Protein 4WNZ (pdb70)

Solvent-accessible surface area: 20761 Å² total; per-residue (Å²): 119,2,5,8,0,0,0,0,2,9,12,17,2,53,29,150,20,41,71,33,234,144,21,13,8,3,9,3,97,4,141,41,0,64,36,29,0,75,44,23,0,77,34,64,38,156,14,96,112,135,99,4,73,109,0,4,65,87,20,11,56,17,27,58,0,54,5,0,0,1,2,0,64,0,94,71,10,0,2,0,0,0,0,0,6,62,3,6,57,27,2,59,142,22,22,116,116,6,68,113,106,142,32,52,152,12,99,105,39,0,3,8,13,121,88,0,10,46,128,102,67,0,36,0,43,159,87,55,12,96,31,66,166,51,102,175,41,7,17,109,22,14,15,127,12,2,72,134,5,5,10,78,95,7,5,107,37,1,98,14,30,1,0,0,0,8,50,94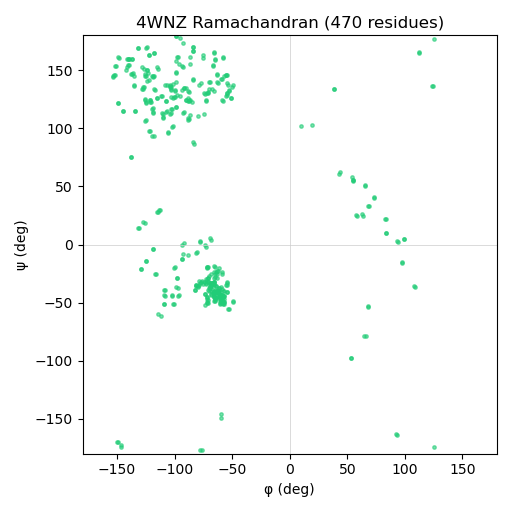,23,1,78,43,8,1,74,129,4,54,117,42,2,10,5,1,0,0,1,3,1,14,0,51,14,43,141,218,15,145,126,95,15,52,64,27,0,122,92,1,0,41,64,0,56,33,63,53,7,42,4,35,34,68,54,43,12,2,2,0,20,2,23,0,12,12,71,84,86,111,2,3,6,0,0,0,4,0,78,33,48,0,49,26,159,46,44,59,27,113,6,0,6,7,2,9,0,77,0,74,44,0,27,37,32,1,75,53,22,0,84,101,89,40,154,12,94,107,133,89,3,81,110,0,4,53,69,16,0,2,0,9,14,0,29,6,0,0,2,18,4,159,3,115,88,24,112,60,0,0,0,0,0,6,9,4,4,56,13,2,44,35,6,18,75,23,6,66,98,111,158,27,57,124,10,107,106,33,0,4,8,12,120,101,0,11,48,129,96,72,0,35,0,67,158,85,57,12,89,29,73,164,44,103,195,35,12,19,111,23,10,15,127,12,1,69,118,4,5,9,81,96,4,4,105,73,1,101,14,75,1,0,0,0,3,13,40,22,0,8,45,7,1,54,143,21,79,122,44,2,24,37,43,0,0,0,1,1,16,0,22,14,14,72,168,12,134,128,110,14,51,69,27,0,118,96,1,1,41,62,0,57,30,62,128,6,41,2,32,34,78,100,135,88,31,45,0,74,0,35,0,11,12,71,84,90

Secondary structure (DSSP, 8-state):
-EEEEEEEESS-B-----B-TTT--B-B-HHHHHHHHHHHHHHTS---TTHHHHHT---EEE--BEEEEEEEEBSSSSEEEEE-HHHHHHHHHHHHHTT----PPPSSEEEE-TTTB-SSEEEETTEEEEE----S-HHHHHHHHHHHHH-HHHHHHHTTSEEE--HHHHHHHHHS----BPSS-EEEEEEEEPTT--HHHHHHHHHHHHTTTT-EEE-SS-TTTT-SEEEEEEE--/-EEEEEEEESS-B-----B-TTT--B-B-HHHHHHHHHHHHHHTS---HHHHHHHT---EEE--BEEEEEEEEBSSSSEEEEE-HHHHHHHHHHHHHTT----PPPSSEEEE-TTTBSSSEEEETTEEEEE---TT-HHHHHHHHHHHHH-HHHHHHHTTSEEE--HHHHHHHHHS----BPSS-EEEEEEEEPTT--HHHHHHHHHHHHTTTTEEEE-SS-TTTT--EEEEEEEE-

Radius of gyration: 23.25 Å; Cα contacts (8 Å, |Δi|>4): 1037; chains: 2; bounding box: 62×47×70 Å

B-factor: mean 79.49, std 24.39, range [41.59, 170.23]

Nearest PDB structures (foldseek):
  4wnz-assembly1_B  TM=1.004E+00  e=1.836E-53  Pyrococcus furiosus DSM 3638
  4w8w-assembly3_C  TM=9.974E-01  e=1.897E-46  Pyrococcus furiosus DSM 3638
  4w8w-assembly2_B  TM=9.984E-01  e=6.233E-46  Pyrococcus furiosus DSM 3638
  4rdp-assembly2_B  TM=9.970E-01  e=6.636E-46  Pyrococcus furiosus
  4rdp-assembly1_A  TM=9.979E-01  e=4.400E-44  Pyrococcus furiosus

Sequence (474 aa):
KAYLVGLYTLTPTHPPIQRERHTGFPVIWGQSLKGVLRSYLKLVEKVDEEKINKIFGGLISVGDAKILFFPVRSLKGVYAYVTSPLVLNRFKRDLELAGVTEIPELTDTAIASEEITVDNKVILEEFAILIQKDDKGILESVVKAIEQAFGNEMAEKIKGRIAIIPDDVFRDLVELSTEYIPSDTLFYSLILVTPRAKDNDMALIKEVLGKINGKYLQIGGNETVGKGFVKVTLKEVKAYLVGLYTLTPTHPPIQRERHTGFPVIWGQSLKGVLRSYLKLVEKVDEEKINKIFGGLISVGDAKILFFPVRSLKGVYAYVTSPLVLNRFKRDLELAGVTEIPELTDTAIASEEITVDNKVILEEFAILIQKDDKGILESVVKAIEQAFGNEMAEKIKGRIAIIPDDVFRDLVELSTEYIPSDTLFYSLILVTPRAKDNDMALIKEVLGKINGKYLQIGGNETVGKGFVKVTLKEV

InterPro domains:
  IPR005537 CRISPR type III-associated protein [PF03787] (8-280)
  IPR013410 CRISPR-associated RAMP Cmr4 [PTHR36700] (2-283)
  IPR013410 CRISPR-associated RAMP Cmr4 [TIGR02580] (4-280)

Organism: Pyrococcus furiosus (strain ATCC 43587 / DSM 3638 / JCM 8422 / Vc1) (NCBI:txid186497)

Foldseek 3Di:
DKKKKKKAFAAWAALVHDADDPQRFGKNAQVQVLVQLLVCCVPPVPDDPVLSCPVSVDFKGWGMWGFAWAWFQWPFPRIATEGAPVSVVVVVVVVVVQVHADDDAADQEKAWAPRQDDPQWIQTPHDTGGYDDQPPPDLVVVLVVCCVRFHPVRSVVNPRRYMYHHSVVVSCCSNPPAVTRGGRTMIMIMMGGDPPDDPVNVVSCCVSVVSQAQDWTARHDDVVPPYRIITMHMDHD/DKKKKKKFFAAWAQLVHDADPPQRFGKNAQVQVLVQLLVCCVPPVPDPPVLSCPPSVDFKGWGIWGFAWAWFQWPFPRIFTEGAPVSVVVVVVVQVVQVHDDDDAADQAKAWAPRQDDPQWIQTPNDTGGYDDQPPNPVVVVLVVCCQRFNPVLSVVRPRRYMHHHSVVCSVCSNPPDVTRGGRTMIMIMMGGDPPDDPVSVVSCCVSVVVQAQDWTARHDDVVPPYRIITMHMDHD

Structure (mmCIF, N/CA/C/O backbone):
data_4WNZ
#
_entry.id   4WNZ
#
_cell.length_a   63.997
_cell.length_b   63.997
_cell.length_c   195.344
_cell.angle_alpha   90.00
_cell.angle_beta   90.00
_cell.angle_gamma   90.00
#
_symmetry.space_group_name_H-M   'P 41'
#
loop_
_atom_site.group_PDB
_atom_site.id
_atom_site.type_symbol
_atom_site.label_atom_id
_atom_site.label_alt_id
_atom_site.label_comp_id
_atom_site.label_asym_id
_atom_site.label_entity_id
_atom_site.label_seq_id
_atom_site.pdbx_PDB_ins_code
_atom_site.Cartn_x
_atom_site.Cartn_y
_atom_site.Cartn_z
_atom_site.occupancy
_atom_site.B_iso_or_equiv
_atom_site.auth_seq_id
_atom_site.auth_comp_id
_atom_site.auth_asym_id
_atom_site.auth_atom_id
_atom_site.pdbx_PDB_model_num
ATOM 1 N N . LYS A 1 2 ? 21.586 -38.751 -28.346 1.00 75.29 2 LYS A N 1
ATOM 2 C CA . LYS A 1 2 ? 21.367 -38.210 -27.011 1.00 81.13 2 LYS A CA 1
ATOM 3 C C . LYS A 1 2 ? 20.229 -38.972 -26.340 1.00 77.67 2 LYS A C 1
ATOM 4 O O . LYS A 1 2 ? 19.222 -39.280 -26.978 1.00 71.09 2 LYS A O 1
ATOM 10 N N . ALA A 1 3 ? 20.389 -39.274 -25.054 1.00 69.48 3 ALA A N 1
ATOM 11 C CA . ALA A 1 3 ? 19.462 -40.164 -24.362 1.00 63.37 3 ALA A CA 1
ATOM 12 C C . ALA A 1 3 ? 19.165 -39.728 -22.933 1.00 63.87 3 ALA A C 1
ATOM 13 O O . ALA A 1 3 ? 19.983 -39.079 -22.280 1.00 67.37 3 ALA A O 1
ATOM 15 N N . TYR A 1 4 ? 17.981 -40.095 -22.455 1.00 71.11 4 TYR A N 1
ATOM 16 C CA . TYR A 1 4 ? 17.583 -39.810 -21.084 1.00 73.05 4 TYR A CA 1
ATOM 17 C C . TYR A 1 4 ? 17.230 -41.093 -20.346 1.00 68.78 4 TYR A C 1
ATOM 18 O O . TYR A 1 4 ? 16.621 -42.001 -20.911 1.00 66.81 4 TYR A O 1
ATOM 27 N N . LEU A 1 5 ? 17.617 -41.157 -19.078 1.00 65.84 5 LEU A N 1
ATOM 28 C CA . LEU A 1 5 ? 17.362 -42.327 -18.255 1.00 64.72 5 LEU A CA 1
ATOM 29 C C . LEU A 1 5 ? 16.188 -42.068 -17.326 1.00 64.00 5 LEU A C 1
ATOM 30 O O . LEU A 1 5 ? 16.250 -41.190 -16.468 1.00 65.08 5 LEU A O 1
ATOM 35 N N . VAL A 1 6 ? 15.117 -42.832 -17.497 1.00 52.53 6 VAL A N 1
ATOM 36 C CA . VAL A 1 6 ? 13.947 -42.680 -16.644 1.00 52.30 6 VAL A CA 1
ATOM 37 C C . VAL A 1 6 ? 13.926 -43.734 -15.552 1.00 51.53 6 VAL A C 1
ATOM 38 O O . VAL A 1 6 ? 14.030 -44.927 -15.830 1.00 51.68 6 VAL A O 1
ATOM 42 N N . GLY A 1 7 ? 13.788 -43.286 -14.310 1.00 45.47 7 GLY A N 1
ATOM 43 C CA . GLY A 1 7 ? 13.628 -44.190 -13.189 1.00 44.71 7 GLY A CA 1
ATOM 44 C C . GLY A 1 7 ? 12.199 -44.152 -12.691 1.00 44.44 7 GLY A C 1
ATOM 45 O O . GLY A 1 7 ? 11.600 -43.083 -12.590 1.00 44.83 7 GLY A O 1
ATOM 46 N N . LEU A 1 8 ? 11.645 -45.321 -12.391 1.00 57.87 8 LEU A N 1
ATOM 47 C CA . LEU A 1 8 ? 10.293 -45.405 -11.858 1.00 60.05 8 LEU A CA 1
ATOM 48 C C . LEU A 1 8 ? 10.295 -46.179 -10.550 1.00 62.70 8 LEU A C 1
ATOM 49 O O . LEU A 1 8 ? 10.446 -47.401 -10.544 1.00 61.04 8 LEU A O 1
ATOM 54 N N . TYR A 1 9 ? 10.124 -45.467 -9.442 1.00 51.52 9 TYR A N 1
ATOM 55 C CA . TYR A 1 9 ? 10.102 -46.103 -8.134 1.00 50.40 9 TYR A CA 1
ATOM 56 C C . TYR A 1 9 ? 8.683 -46.106 -7.584 1.00 53.18 9 TYR A C 1
ATOM 57 O O . TYR A 1 9 ? 8.122 -45.050 -7.289 1.00 55.41 9 TYR A O 1
ATOM 66 N N . THR A 1 10 ? 8.107 -47.294 -7.438 1.00 44.44 10 THR A N 1
ATOM 67 C CA . THR A 1 10 ? 6.722 -47.414 -6.998 1.00 45.64 10 THR A CA 1
ATOM 68 C C . THR A 1 10 ? 6.594 -47.108 -5.513 1.00 48.76 10 THR A C 1
ATOM 69 O O . THR A 1 10 ? 7.331 -47.650 -4.691 1.00 48.01 10 THR A O 1
ATOM 73 N N . LEU A 1 11 ? 5.651 -46.233 -5.181 1.00 63.54 11 LEU A N 1
ATOM 74 C CA . LEU A 1 11 ? 5.442 -45.811 -3.803 1.00 64.94 11 LEU A CA 1
ATOM 75 C C . LEU A 1 11 ? 4.258 -46.542 -3.186 1.00 68.08 11 LEU A C 1
ATOM 76 O O . LEU A 1 11 ? 4.128 -46.622 -1.963 1.00 66.28 11 LEU A O 1
ATOM 81 N N . THR A 1 12 ? 3.393 -47.065 -4.051 1.00 59.05 12 THR A N 1
ATOM 82 C CA . THR A 1 12 ? 2.214 -47.823 -3.646 1.00 58.51 12 THR A CA 1
ATOM 83 C C . THR A 1 12 ? 2.037 -48.992 -4.613 1.00 59.81 12 THR A C 1
ATOM 84 O O . THR A 1 12 ? 2.587 -48.959 -5.714 1.00 61.11 12 THR A O 1
ATOM 88 N N . PRO A 1 13 ? 1.291 -50.038 -4.205 1.00 62.42 13 PRO A N 1
ATOM 89 C CA . PRO A 1 13 ? 1.025 -51.160 -5.116 1.00 64.82 13 PRO A CA 1
ATOM 90 C C . PRO A 1 13 ? 0.494 -50.709 -6.478 1.00 66.18 13 PRO A C 1
ATOM 91 O O . PRO A 1 13 ? -0.486 -49.967 -6.550 1.00 67.70 13 PRO A O 1
ATOM 95 N N . THR A 1 14 ? 1.155 -51.154 -7.542 1.00 71.92 14 THR A N 1
ATOM 96 C CA . THR A 1 14 ? 0.889 -50.652 -8.886 1.00 72.77 14 THR A CA 1
ATOM 97 C C . THR A 1 14 ? 0.378 -51.738 -9.832 1.00 71.65 14 THR A C 1
ATOM 98 O O . THR A 1 14 ? 0.929 -52.837 -9.888 1.00 75.89 14 THR A O 1
ATOM 102 N N . HIS A 1 15 ? -0.676 -51.421 -10.578 1.00 83.43 15 HIS A N 1
ATOM 103 C CA . HIS A 1 15 ? -1.191 -52.323 -11.602 1.00 86.21 15 HIS A CA 1
ATOM 104 C C . HIS A 1 15 ? -1.173 -51.661 -12.976 1.00 86.76 15 HIS A C 1
ATOM 105 O O . HIS A 1 15 ? -2.081 -50.904 -13.316 1.00 87.13 15 HIS A O 1
ATOM 112 N N . PRO A 1 16 ? -0.127 -51.943 -13.770 1.00 114.54 16 PRO A N 1
ATOM 113 C CA . PRO A 1 16 ? -0.004 -51.420 -15.135 1.00 117.10 16 PRO A CA 1
ATOM 114 C C . PRO A 1 16 ? -1.115 -51.922 -16.054 1.00 117.15 16 PRO A C 1
ATOM 115 O O . PRO A 1 16 ? -1.276 -51.380 -17.148 1.00 117.98 16 PRO A O 1
ATOM 119 N N . PRO A 1 28 ? -4.097 -59.311 -13.932 1.00 111.10 28 PRO A N 1
ATOM 120 C CA . PRO A 1 28 ? -3.170 -59.628 -15.024 1.00 112.20 28 PRO A CA 1
ATOM 121 C C . PRO A 1 28 ? -2.311 -58.430 -15.429 1.00 108.24 28 PRO A C 1
ATOM 122 O O . PRO A 1 28 ? -2.778 -57.535 -16.135 1.00 106.97 28 PRO A O 1
ATOM 126 N N . ILE A 1 29 ? -1.061 -58.430 -14.977 1.00 114.82 29 ILE A N 1
ATOM 127 C CA . ILE A 1 29 ? -0.117 -57.346 -15.241 1.00 110.28 29 ILE A CA 1
ATOM 128 C C . ILE A 1 29 ? 0.628 -57.538 -16.561 1.00 109.86 29 ILE A C 1
ATOM 129 O O . ILE A 1 29 ? 0.670 -58.641 -17.106 1.00 107.51 29 ILE A O 1
ATOM 134 N N . GLN A 1 30 ? 1.208 -56.455 -17.071 1.00 90.87 30 GLN A N 1
ATOM 135 C CA . GLN A 1 30 ? 1.947 -56.489 -18.330 1.00 84.46 30 GLN A CA 1
ATOM 136 C C . GLN A 1 30 ? 3.303 -57.164 -18.147 1.00 80.49 30 GLN A C 1
ATOM 137 O O . GLN A 1 30 ? 4.181 -56.636 -17.467 1.00 76.23 30 GLN A O 1
ATOM 143 N N . ARG A 1 31 ? 3.469 -58.334 -18.754 1.00 86.34 31 ARG A N 1
ATOM 144 C CA . ARG A 1 31 ? 4.701 -59.101 -18.599 1.00 81.53 31 ARG A CA 1
ATOM 145 C C . ARG A 1 31 ? 5.359 -59.396 -19.945 1.00 78.47 31 ARG A C 1
ATOM 146 O O . ARG A 1 31 ? 4.684 -59.565 -20.959 1.00 84.60 31 ARG A O 1
ATOM 154 N N . GLU A 1 32 ? 6.688 -59.449 -19.933 1.00 61.53 32 GLU A N 1
ATOM 155 C CA . GLU A 1 32 ? 7.482 -59.777 -21.111 1.00 63.79 32 GLU A CA 1
ATOM 156 C C . GLU A 1 32 ? 7.327 -61.251 -21.483 1.00 65.34 32 GLU A C 1
ATOM 157 O O . GLU A 1 32 ? 7.404 -62.131 -20.626 1.00 64.81 32 GLU A O 1
ATOM 163 N N . ARG A 1 33 ? 7.117 -61.501 -22.771 1.00 71.96 33 ARG A N 1
ATOM 164 C CA . ARG A 1 33 ? 6.710 -62.810 -23.274 1.00 73.10 33 ARG A CA 1
ATOM 165 C C . ARG A 1 33 ? 7.675 -63.947 -22.911 1.00 72.22 33 ARG A C 1
ATOM 166 O O . ARG A 1 33 ? 7.252 -64.976 -22.390 1.00 79.23 33 ARG A O 1
ATOM 174 N N . HIS A 1 34 ? 8.965 -63.764 -23.184 1.00 61.35 34 HIS A N 1
ATOM 175 C CA . HIS A 1 34 ? 9.925 -64.862 -23.047 1.00 62.07 34 HIS A CA 1
ATOM 176 C C . HIS A 1 34 ? 10.633 -64.943 -21.690 1.00 60.18 34 HIS A C 1
ATOM 177 O O . HIS A 1 34 ? 11.349 -65.907 -21.422 1.00 65.28 34 HIS A O 1
ATOM 184 N N . THR A 1 35 ? 10.455 -63.940 -20.838 1.00 63.74 35 THR A N 1
ATOM 185 C CA . THR A 1 35 ? 11.020 -64.008 -19.491 1.00 63.56 35 THR A CA 1
ATOM 186 C C . THR A 1 35 ? 9.966 -64.194 -18.405 1.00 63.24 35 THR A C 1
ATOM 187 O O . THR A 1 35 ? 10.144 -64.995 -17.488 1.00 65.95 35 THR A O 1
ATOM 191 N N . GLY A 1 36 ? 8.868 -63.455 -18.513 1.00 63.64 36 GLY A N 1
ATOM 192 C CA . GLY A 1 36 ? 7.862 -63.440 -17.469 1.00 66.06 36 GLY A CA 1
ATOM 193 C C . GLY A 1 36 ? 8.087 -62.287 -16.510 1.00 61.55 36 GLY A C 1
ATOM 194 O O . GLY A 1 36 ? 7.362 -62.129 -15.528 1.00 67.13 36 GLY A O 1
ATOM 195 N N . PHE A 1 37 ? 9.099 -61.474 -16.798 1.00 48.48 37 PHE A N 1
ATOM 196 C CA . PHE A 1 37 ? 9.389 -60.293 -15.994 1.00 46.68 37 PHE A CA 1
ATOM 197 C C . PHE A 1 37 ? 8.300 -59.245 -16.180 1.00 46.07 37 PHE A C 1
ATOM 198 O O . PHE A 1 37 ? 7.811 -59.047 -17.293 1.00 46.77 37 PHE A O 1
ATOM 206 N N . PRO A 1 38 ? 7.911 -58.573 -15.087 1.00 60.73 38 PRO A N 1
ATOM 207 C CA . PRO A 1 38 ? 6.979 -57.451 -15.207 1.00 57.52 38 PRO A CA 1
ATOM 208 C C . PRO A 1 38 ? 7.600 -56.331 -16.025 1.00 56.62 38 PRO A C 1
ATOM 209 O O . PRO A 1 38 ? 8.812 -56.120 -15.963 1.00 53.99 38 PRO A O 1
ATOM 213 N N . VAL A 1 39 ? 6.775 -55.626 -16.785 1.00 53.25 39 VAL A N 1
ATOM 214 C CA . VAL A 1 39 ? 7.269 -54.568 -17.650 1.00 52.95 39 VAL A CA 1
ATOM 215 C C . VAL A 1 39 ? 6.187 -53.515 -17.868 1.00 56.35 39 VAL A C 1
ATOM 216 O O . VAL A 1 39 ? 4.996 -53.828 -17.896 1.00 60.16 39 VAL A O 1
ATOM 220 N N . ILE A 1 40 ? 6.599 -52.259 -17.984 1.00 54.60 40 ILE A N 1
ATOM 221 C CA . ILE A 1 40 ? 5.672 -51.200 -18.355 1.00 55.40 40 ILE A CA 1
ATOM 222 C C . ILE A 1 40 ? 5.904 -50.818 -19.809 1.00 55.85 40 ILE A C 1
ATOM 223 O O . ILE A 1 40 ? 6.952 -50.270 -20.152 1.00 51.52 40 ILE A O 1
ATOM 228 N N . TRP A 1 41 ? 4.930 -51.112 -20.662 1.00 64.52 41 TRP A N 1
AT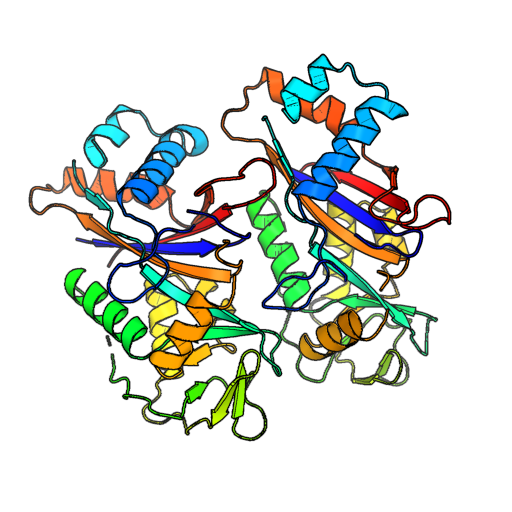OM 229 C CA . TRP A 1 41 ? 5.076 -50.861 -22.090 1.00 66.74 41 TRP A CA 1
ATOM 230 C C . TRP A 1 41 ? 5.234 -49.367 -22.359 1.00 69.03 41 TRP A C 1
ATOM 231 O O . TRP A 1 41 ? 4.589 -48.539 -21.715 1.00 69.13 41 TRP A O 1
ATOM 242 N N . GLY A 1 42 ? 6.118 -49.038 -23.297 1.00 58.89 42 GLY A N 1
ATOM 243 C CA . GLY A 1 42 ? 6.421 -47.660 -23.643 1.00 59.65 42 GLY A CA 1
ATOM 244 C C . GLY A 1 42 ? 5.214 -46.822 -24.017 1.00 63.77 42 GLY A C 1
ATOM 245 O O . GLY A 1 42 ? 5.175 -45.626 -23.733 1.00 60.86 42 GLY A O 1
ATOM 246 N N . GLN A 1 43 ? 4.234 -47.447 -24.662 1.00 80.24 43 GLN A N 1
ATOM 247 C CA . GLN A 1 43 ? 2.996 -46.768 -25.029 1.00 82.90 43 GLN A CA 1
ATOM 248 C C . GLN A 1 43 ? 2.279 -46.218 -23.797 1.00 85.11 43 GLN A C 1
ATOM 249 O O . GLN A 1 43 ? 1.831 -45.070 -23.787 1.00 90.25 43 GLN A O 1
ATOM 255 N N . SER A 1 44 ? 2.176 -47.045 -22.762 1.00 78.89 44 SER A N 1
ATOM 256 C CA . SER A 1 44 ? 1.530 -46.644 -21.519 1.00 76.86 44 SER A CA 1
ATOM 257 C C . SER A 1 44 ? 2.302 -45.525 -20.827 1.00 77.41 44 SER A C 1
ATOM 258 O O . SER A 1 44 ? 1.719 -44.522 -20.411 1.00 79.27 44 SER A O 1
ATOM 261 N N . LEU A 1 45 ? 3.613 -45.709 -20.698 1.00 64.57 45 LEU A N 1
ATOM 262 C CA . LEU A 1 45 ? 4.469 -44.738 -20.025 1.00 63.99 45 LEU A CA 1
ATOM 263 C C . LEU A 1 45 ? 4.435 -43.387 -20.730 1.00 68.86 45 LEU A C 1
ATOM 264 O O . LEU A 1 45 ? 4.352 -42.342 -20.085 1.00 65.06 45 LEU A O 1
ATOM 269 N N . LYS A 1 46 ? 4.503 -43.418 -22.058 1.00 58.36 46 LYS A N 1
ATOM 270 C CA . LYS A 1 46 ? 4.433 -42.204 -22.867 1.00 60.96 46 LYS A CA 1
ATOM 271 C C . LYS A 1 46 ? 3.143 -41.442 -22.590 1.00 63.48 46 LYS A C 1
ATOM 272 O O . LYS A 1 46 ? 3.139 -40.214 -22.520 1.00 61.34 46 LYS A O 1
ATOM 278 N N . GLY A 1 47 ? 2.051 -42.183 -22.439 1.00 56.19 47 GLY A N 1
ATOM 279 C CA . GLY A 1 47 ? 0.759 -41.602 -22.129 1.00 57.98 47 GLY A CA 1
ATOM 280 C C . GLY A 1 47 ? 0.726 -40.828 -20.824 1.00 61.32 47 GLY A C 1
ATOM 281 O O . GLY A 1 47 ? 0.233 -39.702 -20.778 1.00 64.24 47 GLY A O 1
ATOM 282 N N . VAL A 1 48 ? 1.247 -41.430 -19.759 1.00 73.43 48 VAL A N 1
ATOM 283 C CA . VAL A 1 48 ? 1.198 -40.802 -18.442 1.00 72.42 48 VAL A CA 1
ATOM 284 C C . VAL A 1 48 ? 2.173 -39.626 -18.342 1.00 71.57 48 VAL A C 1
ATOM 285 O O . VAL A 1 48 ? 1.890 -38.644 -17.657 1.00 74.25 48 VAL A O 1
ATOM 289 N N . LEU A 1 49 ? 3.316 -39.726 -19.017 1.00 61.17 49 LEU A N 1
ATOM 290 C CA . LEU A 1 49 ? 4.262 -38.615 -19.089 1.00 62.87 49 LEU A CA 1
ATOM 291 C C . LEU A 1 49 ? 3.611 -37.425 -19.783 1.00 66.53 49 LEU A C 1
ATOM 292 O O . LEU A 1 49 ? 3.709 -36.288 -19.320 1.00 63.80 49 LEU A O 1
ATOM 297 N N . ARG A 1 50 ? 2.949 -37.705 -20.901 1.00 65.72 50 ARG A N 1
ATOM 298 C CA . ARG A 1 50 ? 2.230 -36.694 -21.667 1.00 71.20 50 ARG A CA 1
ATOM 299 C C . ARG A 1 50 ? 1.140 -36.022 -20.837 1.00 75.99 50 ARG A C 1
ATOM 300 O O . ARG A 1 50 ? 1.059 -34.795 -20.774 1.00 74.65 50 ARG A O 1
ATOM 308 N N . SER A 1 51 ? 0.310 -36.841 -20.199 1.00 74.78 51 SER A N 1
ATOM 309 C CA . SER A 1 51 ? -0.818 -36.348 -19.415 1.00 76.80 51 SER A CA 1
ATOM 310 C C . SER A 1 51 ? -0.360 -35.517 -18.221 1.00 71.24 51 SER A C 1
ATOM 311 O O . SER A 1 51 ? -1.011 -34.542 -17.848 1.00 77.59 51 SER A O 1
ATOM 314 N N . TYR A 1 52 ? 0.765 -35.904 -17.628 1.00 78.50 52 TYR A N 1
ATOM 315 C CA . TYR A 1 52 ? 1.297 -35.201 -16.467 1.00 76.89 52 TYR A CA 1
ATOM 316 C C . TYR A 1 52 ? 1.764 -33.801 -16.843 1.00 78.57 52 TYR A C 1
ATOM 317 O O . TYR A 1 52 ? 1.591 -32.852 -16.078 1.00 80.29 52 TYR A O 1
ATOM 326 N N . LEU A 1 53 ? 2.362 -33.681 -18.023 1.00 70.76 53 LEU A N 1
ATOM 327 C CA . LEU A 1 53 ? 2.834 -32.396 -18.518 1.00 73.11 53 LEU A CA 1
ATOM 328 C C . LEU A 1 53 ? 1.652 -31.506 -18.886 1.00 79.44 53 LEU A C 1
ATOM 329 O O . LEU A 1 53 ? 1.737 -30.280 -18.821 1.00 79.20 53 LEU A O 1
ATOM 334 N N . LYS A 1 54 ? 0.551 -32.139 -19.277 1.00 98.65 54 LYS A N 1
ATOM 335 C CA . LYS A 1 54 ? -0.649 -31.428 -19.701 1.00 99.29 54 LYS A CA 1
ATOM 336 C C . LYS A 1 54 ? -1.497 -30.963 -18.518 1.00 101.82 54 LYS A C 1
ATOM 337 O O . LYS A 1 54 ? -2.097 -29.890 -18.559 1.00 106.51 54 LYS A O 1
ATOM 343 N N . LEU A 1 55 ? -1.541 -31.771 -17.464 1.00 106.04 55 LEU A N 1
ATOM 344 C CA . LEU A 1 55 ? -2.420 -31.494 -16.330 1.00 100.85 55 LEU A CA 1
ATOM 345 C C . LEU A 1 55 ? -1.720 -30.780 -15.177 1.00 100.83 55 LEU A C 1
ATOM 346 O O . LEU A 1 55 ? -2.265 -29.837 -14.604 1.00 107.09 55 LEU A O 1
ATOM 351 N N . VAL A 1 56 ? -0.517 -31.231 -14.838 1.00 66.53 56 VAL A N 1
ATOM 352 C CA . VAL A 1 56 ? 0.153 -30.754 -13.632 1.00 67.47 56 VAL A CA 1
ATOM 353 C C . VAL A 1 56 ? 1.232 -29.704 -13.899 1.00 66.88 56 VAL A C 1
ATOM 354 O O . VAL A 1 56 ? 1.233 -28.642 -13.277 1.00 71.54 56 VAL A O 1
ATOM 358 N N . GLU A 1 57 ? 2.144 -29.994 -14.823 1.00 91.33 57 GLU A N 1
ATOM 359 C CA . GLU A 1 57 ? 3.261 -29.089 -15.088 1.00 92.76 57 GLU A CA 1
ATOM 360 C C . GLU A 1 57 ? 2.868 -27.930 -15.995 1.00 93.87 57 GLU A C 1
ATOM 361 O O . GLU A 1 57 ? 3.661 -27.013 -16.215 1.00 95.70 57 GLU A O 1
ATOM 367 N N . LYS A 1 58 ? 1.644 -27.984 -16.515 1.00 82.89 58 LYS A N 1
ATOM 368 C CA . LYS A 1 58 ? 1.091 -26.920 -17.349 1.00 88.98 58 LYS A CA 1
ATOM 369 C C . LYS A 1 58 ? 1.987 -26.590 -18.539 1.00 90.00 58 LYS A C 1
ATOM 370 O O . LYS A 1 58 ? 2.392 -25.442 -18.720 1.00 94.15 58 LYS A O 1
ATOM 376 N N . VAL A 1 59 ? 2.298 -27.596 -19.350 1.00 83.00 59 VAL A N 1
ATOM 377 C CA . VAL A 1 59 ? 3.057 -27.363 -20.571 1.00 80.41 59 VAL A CA 1
ATOM 378 C C . VAL A 1 59 ? 2.090 -27.164 -21.734 1.00 84.94 59 VAL A C 1
ATOM 379 O O . VAL A 1 59 ? 1.133 -27.924 -21.889 1.00 82.23 59 VAL A O 1
ATOM 383 N N . ASP A 1 60 ? 2.338 -26.127 -22.529 1.00 98.37 60 ASP A N 1
ATOM 384 C CA . ASP A 1 60 ? 1.497 -25.787 -23.674 1.00 105.39 60 ASP A CA 1
ATOM 385 C C . ASP A 1 60 ? 1.340 -26.973 -24.626 1.00 104.32 60 ASP A C 1
ATOM 386 O O . ASP A 1 60 ? 2.299 -27.700 -24.884 1.00 104.07 60 ASP A O 1
ATOM 391 N N . GLU A 1 61 ? 0.129 -27.164 -25.144 1.00 149.68 61 GLU A N 1
ATOM 392 C CA . GLU A 1 61 ? -0.176 -28.316 -25.994 1.00 151.47 61 GLU A CA 1
ATOM 393 C C . GLU A 1 61 ? 0.519 -28.279 -27.355 1.00 151.69 61 GLU A C 1
ATOM 394 O O . GLU A 1 61 ? 0.287 -29.147 -28.195 1.00 151.31 61 GLU A O 1
ATOM 400 N N . GLU A 1 62 ? 1.368 -27.280 -27.573 1.00 127.01 62 GLU A N 1
ATOM 401 C CA . GLU A 1 62 ? 2.128 -27.189 -28.813 1.00 128.76 62 GLU A CA 1
ATOM 402 C C . GLU A 1 62 ? 3.537 -27.737 -28.611 1.00 124.00 62 GLU A C 1
ATOM 403 O O . GLU A 1 62 ? 4.101 -28.372 -29.503 1.00 124.37 62 GLU A O 1
ATOM 409 N N . LYS A 1 63 ? 4.101 -27.483 -27.434 1.00 98.70 63 LYS A N 1
ATOM 410 C CA . LYS A 1 63 ? 5.419 -28.004 -27.087 1.00 92.15 63 LYS A CA 1
ATOM 411 C C . LYS A 1 63 ? 5.360 -29.514 -26.901 1.00 89.96 63 LYS A C 1
ATOM 412 O O . LYS A 1 63 ? 6.295 -30.232 -27.257 1.00 85.71 63 LYS A O 1
ATOM 418 N N . ILE A 1 64 ? 4.255 -29.984 -26.332 1.00 77.64 64 ILE A N 1
ATOM 419 C CA . ILE A 1 64 ? 4.061 -31.406 -26.073 1.00 74.13 64 ILE A CA 1
ATOM 420 C C . ILE A 1 64 ? 3.961 -32.189 -27.377 1.00 75.23 64 ILE A C 1
ATOM 421 O O . ILE A 1 64 ? 4.577 -33.244 -27.525 1.00 73.03 64 ILE A O 1
ATOM 426 N N . ASN A 1 65 ? 3.178 -31.668 -28.316 1.00 85.82 65 ASN A N 1
ATOM 427 C CA . ASN A 1 65 ? 3.013 -32.303 -29.618 1.00 90.71 65 ASN A CA 1
ATOM 428 C C . ASN A 1 65 ? 4.319 -32.386 -30.402 1.00 87.90 65 ASN A C 1
ATOM 429 O O . ASN A 1 65 ? 4.586 -33.386 -31.066 1.00 84.00 65 ASN A O 1
ATOM 434 N N . LYS A 1 66 ? 5.131 -31.337 -30.320 1.00 88.48 66 LYS A N 1
ATOM 435 C CA . LYS A 1 66 ? 6.404 -31.299 -31.032 1.00 89.02 66 LYS A CA 1
ATOM 436 C C . LYS A 1 66 ? 7.363 -32.370 -30.507 1.00 86.80 66 LYS A C 1
ATOM 437 O O . LYS A 1 66 ? 8.310 -32.757 -31.190 1.00 86.50 66 LYS A O 1
ATOM 443 N N . ILE A 1 67 ? 7.093 -32.868 -29.304 1.00 82.48 67 ILE A N 1
ATOM 444 C CA . ILE A 1 67 ? 7.986 -33.812 -28.641 1.00 75.46 67 ILE A CA 1
ATOM 445 C C . ILE A 1 67 ? 7.395 -35.223 -28.598 1.00 73.90 67 ILE A C 1
ATOM 446 O O . ILE A 1 67 ? 8.108 -36.209 -28.798 1.00 69.20 67 ILE A O 1
ATOM 451 N N . PHE A 1 68 ? 6.090 -35.318 -28.367 1.00 72.44 68 PHE A N 1
ATOM 452 C CA . PHE A 1 68 ? 5.440 -36.620 -28.242 1.00 74.29 68 PHE A CA 1
ATOM 453 C C . PHE A 1 68 ? 4.673 -37.019 -29.501 1.00 80.19 68 PHE A C 1
ATOM 454 O O . PHE A 1 68 ? 4.753 -38.165 -29.943 1.00 78.23 68 PHE A O 1
ATOM 462 N N . GLY A 1 69 ? 3.929 -36.080 -30.074 1.00 97.89 69 GLY A N 1
ATOM 463 C CA . GLY A 1 69 ? 3.192 -36.347 -31.296 1.00 99.28 69 GLY A CA 1
ATOM 464 C C . GLY A 1 69 ? 1.710 -36.045 -31.183 1.00 99.74 69 GLY A C 1
ATOM 465 O O . GLY A 1 69 ? 0.991 -36.040 -32.183 1.00 104.32 69 GLY A O 1
ATOM 466 N N . GLY A 1 80 ? 7.069 -37.793 -34.088 1.00 92.88 80 GLY A N 1
ATOM 467 C CA . GLY A 1 80 ? 7.518 -37.386 -32.769 1.00 85.75 80 GLY A CA 1
ATOM 468 C C . GLY A 1 80 ? 8.924 -36.819 -32.787 1.00 87.67 80 GLY A C 1
ATOM 469 O O . GLY A 1 80 ? 9.487 -36.571 -33.852 1.00 94.45 80 GLY A O 1
ATOM 470 N N . LEU A 1 81 ? 9.494 -36.618 -31.602 1.00 77.19 81 LEU A N 1
ATOM 471 C CA . LEU A 1 81 ? 10.843 -36.075 -31.486 1.00 71.80 81 LEU A CA 1
ATOM 472 C C . LEU A 1 81 ? 11.694 -36.946 -30.567 1.00 68.80 81 LEU A C 1
ATOM 473 O O . LEU A 1 81 ? 12.924 -36.919 -30.634 1.00 66.74 81 LEU A O 1
ATOM 478 N N . ILE A 1 82 ? 11.031 -37.724 -29.716 1.00 76.91 82 ILE A N 1
ATOM 479 C CA . ILE A 1 82 ? 11.715 -38.638 -28.807 1.00 66.38 82 ILE A CA 1
ATOM 480 C C . ILE A 1 82 ? 11.087 -40.026 -28.867 1.00 67.67 82 ILE A C 1
ATOM 481 O O . ILE A 1 82 ? 10.020 -40.211 -29.452 1.00 72.94 82 ILE A O 1
ATOM 486 N N . SER A 1 83 ? 11.756 -40.996 -28.256 1.00 71.92 83 SER A N 1
ATOM 487 C CA . SER A 1 83 ? 11.259 -42.365 -28.206 1.00 76.25 83 SER A CA 1
ATOM 488 C C . SER A 1 83 ? 11.173 -42.846 -26.761 1.00 70.87 83 SER A C 1
ATOM 489 O O . SER A 1 83 ? 12.172 -42.848 -26.045 1.00 64.65 83 SER A O 1
ATOM 492 N N . VAL A 1 84 ? 9.980 -43.253 -26.336 1.00 53.12 84 VAL A N 1
ATOM 493 C CA . VAL A 1 84 ? 9.777 -43.700 -24.962 1.00 52.51 84 VAL A CA 1
ATOM 494 C C . VAL A 1 84 ? 9.751 -45.222 -24.888 1.00 50.46 84 VAL A C 1
ATOM 495 O O . VAL A 1 84 ? 8.748 -45.855 -25.221 1.00 52.40 84 VAL A O 1
ATOM 499 N N . GLY A 1 85 ? 10.864 -45.800 -24.448 1.00 52.39 85 GLY A N 1
ATOM 500 C CA . GLY A 1 85 ? 11.030 -47.242 -24.411 1.00 52.93 85 GLY A CA 1
ATOM 501 C C . GLY A 1 85 ? 10.275 -47.915 -23.282 1.00 52.66 85 GLY A C 1
ATOM 502 O O . GLY A 1 85 ? 9.851 -47.260 -22.331 1.00 52.08 85 GLY A O 1
ATOM 503 N N . ASP A 1 86 ? 10.093 -49.227 -23.398 1.00 70.47 86 ASP A N 1
ATOM 504 C CA . ASP A 1 86 ? 9.462 -50.011 -22.341 1.00 67.30 86 ASP A CA 1
ATOM 505 C C . ASP A 1 86 ? 10.244 -49.893 -21.042 1.00 66.05 86 ASP A C 1
ATOM 506 O O . ASP A 1 86 ? 11.474 -49.855 -21.049 1.00 65.26 86 ASP A O 1
ATOM 511 N N . ALA A 1 87 ? 9.528 -49.833 -19.925 1.00 57.52 87 ALA A N 1
ATOM 512 C CA . ALA A 1 87 ? 10.182 -49.764 -18.628 1.00 54.58 87 ALA A CA 1
ATOM 513 C C . ALA A 1 87 ? 10.459 -51.169 -18.114 1.00 55.33 87 ALA A C 1
ATOM 514 O O . ALA A 1 87 ? 9.541 -51.885 -17.716 1.00 55.57 87 ALA A O 1
ATOM 516 N N . LYS A 1 88 ? 11.732 -51.552 -18.105 1.00 64.73 88 LYS A N 1
ATOM 517 C CA . LYS A 1 88 ? 12.126 -52.858 -17.596 1.00 62.85 88 LYS A CA 1
ATOM 518 C C . LYS A 1 88 ? 12.288 -52.791 -16.087 1.00 61.44 88 LYS A C 1
ATOM 519 O O . LYS A 1 88 ? 12.271 -51.712 -15.503 1.00 60.71 88 LYS A O 1
ATOM 525 N N . ILE A 1 89 ? 12.447 -53.948 -15.461 1.00 58.01 89 ILE A N 1
ATOM 526 C CA . ILE A 1 89 ? 12.565 -54.019 -14.012 1.00 56.14 89 ILE A CA 1
ATOM 527 C C . ILE A 1 89 ? 14.027 -54.156 -13.586 1.00 56.44 89 ILE A C 1
ATOM 528 O O . ILE A 1 89 ? 14.775 -54.954 -14.146 1.00 57.44 89 ILE A O 1
ATOM 533 N N . LEU A 1 90 ? 14.437 -53.356 -12.606 1.00 45.53 90 LEU A N 1
ATOM 534 C CA . LEU A 1 90 ? 15.819 -53.381 -12.140 1.00 46.66 90 LEU A CA 1
ATOM 535 C C . LEU A 1 90 ? 15.953 -53.998 -10.749 1.00 49.69 90 LEU A C 1
ATOM 536 O O . LEU A 1 90 ? 16.773 -54.893 -10.536 1.00 53.18 90 LEU A O 1
ATOM 541 N N . PHE A 1 91 ? 15.152 -53.512 -9.806 1.00 48.66 91 PHE A N 1
ATOM 542 C CA . PHE A 1 91 ? 15.150 -54.051 -8.449 1.00 47.17 91 PHE A CA 1
ATOM 543 C C . PHE A 1 91 ? 13.747 -54.413 -7.982 1.00 47.18 91 PHE A C 1
ATOM 544 O O . PHE A 1 91 ? 12.802 -53.642 -8.153 1.00 48.65 91 PHE A O 1
ATOM 552 N N . PHE A 1 92 ? 13.627 -55.595 -7.387 1.00 46.28 92 PHE A N 1
ATOM 553 C CA . PHE A 1 92 ? 12.351 -56.097 -6.899 1.00 46.18 92 PHE A CA 1
ATOM 554 C C . PHE A 1 92 ? 12.428 -56.377 -5.399 1.00 47.12 92 PHE A C 1
ATOM 555 O O . PHE A 1 92 ? 13.281 -57.143 -4.955 1.00 48.42 92 PHE A O 1
ATOM 563 N N . PRO A 1 93 ? 11.543 -55.746 -4.612 1.00 50.00 93 PRO A N 1
ATOM 564 C CA . PRO A 1 93 ? 11.536 -55.913 -3.154 1.00 50.82 93 PRO A CA 1
ATOM 565 C C . PRO A 1 93 ? 11.042 -57.288 -2.712 1.00 51.92 93 PRO A C 1
ATOM 566 O O . PRO A 1 93 ? 9.999 -57.758 -3.166 1.00 51.93 93 PRO A O 1
ATOM 570 N N . VAL A 1 94 ? 11.799 -57.924 -1.825 1.00 47.23 94 VAL A N 1
ATOM 571 C CA . VAL A 1 94 ? 11.463 -59.254 -1.333 1.00 48.67 94 VAL A CA 1
ATOM 572 C C . VAL A 1 94 ? 11.632 -59.334 0.179 1.00 49.76 94 VAL A C 1
ATOM 573 O O . VAL A 1 94 ? 12.617 -58.836 0.720 1.00 49.99 94 VAL A O 1
ATOM 577 N N . ARG A 1 95 ? 10.669 -59.960 0.853 1.00 60.22 95 ARG A N 1
ATOM 578 C CA . ARG A 1 95 ? 10.739 -60.154 2.299 1.00 61.49 95 ARG A CA 1
ATOM 579 C C . ARG A 1 95 ? 12.030 -60.862 2.683 1.00 62.95 95 ARG A C 1
ATOM 580 O O . ARG A 1 95 ? 12.355 -61.915 2.138 1.00 63.96 95 ARG A O 1
ATOM 588 N N . SER A 1 96 ? 12.761 -60.278 3.625 1.00 54.11 96 SER A N 1
ATOM 589 C CA . SER A 1 96 ? 14.035 -60.834 4.060 1.00 55.72 96 SER A CA 1
ATOM 590 C C . SER A 1 96 ? 14.027 -61.057 5.564 1.00 57.64 96 SER A C 1
ATOM 591 O O . SER A 1 96 ? 13.428 -60.281 6.308 1.00 60.03 96 SER A O 1
ATOM 594 N N . LEU A 1 97 ? 14.690 -62.120 6.010 1.00 63.19 97 LEU A N 1
ATOM 595 C CA . LEU A 1 97 ? 14.755 -62.429 7.433 1.00 65.10 97 LEU A CA 1
ATOM 596 C C . LEU A 1 97 ? 15.507 -61.331 8.172 1.00 64.88 97 LEU A C 1
ATOM 597 O O . LEU A 1 97 ? 15.057 -60.841 9.207 1.00 65.19 97 LEU A O 1
ATOM 602 N N . LYS A 1 98 ? 16.655 -60.946 7.625 1.00 63.22 98 LYS A N 1
ATOM 603 C CA . LYS A 1 98 ? 17.441 -59.849 8.173 1.00 63.16 98 LYS A CA 1
ATOM 604 C C . LYS A 1 98 ? 17.353 -58.622 7.269 1.00 60.70 98 LYS A C 1
ATOM 605 O O . LYS A 1 98 ? 17.675 -58.694 6.084 1.00 59.97 98 LYS A O 1
ATOM 611 N N . GLY A 1 99 ? 16.917 -57.498 7.828 1.00 55.57 99 GLY A N 1
ATOM 612 C CA . GLY A 1 99 ? 16.790 -56.274 7.057 1.00 53.60 99 GLY A CA 1
ATOM 613 C C . GLY A 1 99 ? 15.363 -56.026 6.607 1.00 51.69 99 GLY A C 1
ATOM 614 O O . GLY A 1 99 ? 15.100 -55.093 5.843 1.00 50.15 99 GLY A O 1
ATOM 615 N N . VAL A 1 100 ? 14.454 -56.888 7.065 1.00 54.56 100 VAL A N 1
ATOM 616 C CA . VAL A 1 100 ? 13.022 -56.825 6.754 1.00 53.42 100 VAL A CA 1
ATOM 617 C C . VAL A 1 100 ? 12.732 -57.122 5.283 1.00 52.35 100 VAL A C 1
ATOM 618 O O . VAL A 1 100 ? 11.933 -58.006 4.972 1.00 52.71 100 VAL A O 1
ATOM 622 N N . TYR A 1 101 ? 13.385 -56.399 4.380 1.00 55.09 101 TYR A N 1
ATOM 623 C CA . TYR A 1 101 ? 13.249 -56.683 2.957 1.00 54.37 101 TYR A CA 1
ATOM 624 C C . TYR A 1 101 ? 14.504 -56.283 2.194 1.00 54.34 101 TYR A C 1
ATOM 625 O O . TYR A 1 101 ? 15.254 -55.408 2.625 1.00 54.45 101 TYR A O 1
ATOM 634 N N . ALA A 1 102 ? 14.732 -56.943 1.066 1.00 50.02 102 ALA A N 1
ATOM 635 C CA . ALA A 1 102 ? 15.888 -56.651 0.232 1.00 50.25 102 ALA A CA 1
ATOM 636 C C . ALA A 1 102 ? 15.472 -56.301 -1.190 1.00 49.06 102 ALA A C 1
ATOM 637 O O . ALA A 1 102 ? 14.449 -56.780 -1.681 1.00 48.34 102 ALA A O 1
ATOM 639 N N . TYR A 1 103 ? 16.272 -55.468 -1.848 1.00 48.33 103 TYR A N 1
ATOM 640 C CA . TYR A 1 103 ? 16.087 -55.205 -3.270 1.00 47.89 103 TYR A CA 1
ATOM 641 C C . TYR A 1 103 ? 16.856 -56.259 -4.046 1.00 48.48 103 TYR A C 1
ATOM 642 O O . TYR A 1 103 ? 18.086 -56.237 -4.072 1.00 52.00 103 TYR A O 1
ATOM 651 N N . VAL A 1 104 ? 16.142 -57.189 -4.670 1.00 56.63 104 VAL A N 1
ATOM 652 C CA . VAL A 1 104 ? 16.818 -58.275 -5.360 1.00 60.70 104 VAL A CA 1
ATOM 653 C C . VAL A 1 104 ? 16.920 -58.006 -6.855 1.00 58.66 104 VAL A C 1
ATOM 654 O O . VAL A 1 104 ? 16.065 -57.352 -7.455 1.00 55.81 104 VAL A O 1
ATOM 658 N N . THR A 1 105 ? 18.001 -58.502 -7.441 1.00 54.11 105 THR A N 1
ATOM 659 C CA . THR A 1 105 ? 18.226 -58.406 -8.871 1.00 53.60 105 THR A CA 1
ATOM 660 C C . THR A 1 105 ? 18.976 -59.659 -9.308 1.00 55.91 105 THR A C 1
ATOM 661 O O . THR A 1 105 ? 19.185 -60.571 -8.507 1.00 57.45 105 THR A O 1
ATOM 665 N N . SER A 1 106 ? 19.390 -59.705 -10.566 1.00 56.01 106 SER A N 1
ATOM 666 C CA . SER A 1 106 ? 20.061 -60.885 -11.088 1.00 57.36 106 SER A CA 1
ATOM 667 C C . SER A 1 106 ? 21.062 -60.494 -12.167 1.00 58.65 106 SER A C 1
ATOM 668 O O . SER A 1 106 ? 20.980 -59.391 -12.707 1.00 56.31 106 SER A O 1
ATOM 671 N N . PRO A 1 107 ? 22.025 -61.386 -12.469 1.00 59.35 107 PRO A N 1
ATOM 672 C CA . PRO A 1 107 ? 22.963 -61.159 -13.575 1.00 60.79 107 PRO A CA 1
ATOM 673 C C . PRO A 1 107 ? 22.260 -60.767 -14.872 1.00 57.61 107 PRO A C 1
ATOM 674 O O . PRO A 1 107 ? 22.653 -59.788 -15.502 1.00 57.31 107 PRO A O 1
ATOM 678 N N . LEU A 1 108 ? 21.233 -61.521 -15.250 1.00 65.22 108 LEU A N 1
ATOM 679 C CA . LEU A 1 108 ? 20.441 -61.221 -16.440 1.00 63.77 108 LEU A CA 1
ATOM 680 C C . LEU A 1 108 ? 19.911 -59.787 -16.446 1.00 63.05 108 LEU A C 1
ATOM 681 O O . LEU A 1 108 ? 20.147 -59.033 -17.390 1.00 64.07 108 LEU A O 1
ATOM 686 N N . VAL A 1 109 ? 19.192 -59.420 -15.390 1.00 60.96 109 VAL A N 1
ATOM 687 C CA . VAL A 1 109 ? 18.642 -58.074 -15.253 1.00 59.68 109 VAL A CA 1
ATOM 688 C C . VAL A 1 109 ? 19.721 -56.993 -15.312 1.00 61.40 109 VAL A C 1
ATOM 689 O O . VAL A 1 109 ? 19.596 -56.022 -16.061 1.00 60.32 109 VAL A O 1
ATOM 693 N N . LEU A 1 110 ? 20.780 -57.170 -14.526 1.00 53.08 110 LEU A N 1
ATOM 694 C CA . LEU A 1 110 ? 21.889 -56.221 -14.498 1.00 55.49 110 LEU A CA 1
ATOM 695 C C . LEU A 1 110 ? 22.575 -56.113 -15.861 1.00 58.19 110 LEU A C 1
ATOM 696 O O . LEU A 1 110 ? 22.948 -55.021 -16.291 1.00 58.86 110 LEU A O 1
ATOM 701 N N . ASN A 1 111 ? 22.738 -57.247 -16.536 1.00 65.38 111 ASN A N 1
ATOM 702 C CA . ASN A 1 111 ? 23.334 -57.259 -17.869 1.00 66.74 111 ASN A CA 1
ATOM 703 C C . ASN A 1 111 ? 22.497 -56.490 -18.885 1.00 66.02 111 ASN A C 1
ATOM 704 O O . ASN A 1 111 ? 23.039 -55.771 -19.724 1.00 64.62 111 ASN A O 1
ATOM 709 N N . ARG A 1 112 ? 21.178 -56.640 -18.805 1.00 66.73 112 ARG A N 1
ATOM 710 C CA . ARG A 1 112 ? 20.267 -55.884 -19.660 1.00 64.25 112 ARG A CA 1
ATOM 711 C C . ARG A 1 112 ? 20.406 -54.389 -19.413 1.00 64.73 112 ARG A C 1
ATOM 712 O O . ARG A 1 112 ? 20.320 -53.583 -20.339 1.00 65.55 112 ARG A O 1
ATOM 720 N N . PHE A 1 113 ? 20.619 -54.036 -18.151 1.00 57.04 113 PHE A N 1
ATOM 721 C CA . PHE A 1 113 ? 20.786 -52.649 -17.742 1.00 58.33 113 PHE A CA 1
ATOM 722 C C . PHE A 1 113 ? 22.060 -52.063 -18.343 1.00 59.67 113 PHE A C 1
ATOM 723 O O . PHE A 1 113 ? 22.063 -50.933 -18.830 1.00 58.43 113 PHE A O 1
ATOM 731 N N . LYS A 1 114 ? 23.141 -52.836 -18.302 1.00 67.60 114 LYS A N 1
ATOM 732 C CA . LYS A 1 114 ? 24.411 -52.412 -18.884 1.00 73.70 114 LYS A CA 1
ATOM 733 C C . LYS A 1 114 ? 24.305 -52.267 -20.400 1.00 73.72 114 LYS A C 1
ATOM 734 O O . LYS A 1 114 ? 24.861 -51.338 -20.983 1.00 71.82 114 LYS A O 1
ATOM 740 N N . ARG A 1 115 ? 23.585 -53.189 -21.031 1.00 85.59 115 ARG A N 1
ATOM 741 C CA . ARG A 1 115 ? 23.409 -53.161 -22.478 1.00 88.31 115 ARG A CA 1
ATOM 742 C C . ARG A 1 115 ? 22.512 -52.011 -22.914 1.00 86.87 115 ARG A C 1
ATOM 743 O O . ARG A 1 115 ? 22.679 -51.465 -24.004 1.00 88.57 115 ARG A O 1
ATOM 751 N N . ASP A 1 116 ? 21.559 -51.647 -22.063 1.00 93.56 116 ASP A N 1
ATOM 752 C CA . ASP A 1 116 ? 20.670 -50.536 -22.370 1.00 90.89 116 ASP A CA 1
ATOM 753 C C . ASP A 1 116 ? 21.411 -49.211 -22.240 1.00 94.47 116 ASP A C 1
ATOM 754 O O . ASP A 1 116 ? 21.122 -48.256 -22.959 1.00 92.75 116 ASP A O 1
ATOM 759 N N . LEU A 1 117 ? 22.384 -49.163 -21.335 1.00 64.33 117 LEU A N 1
ATOM 760 C CA . LEU A 1 117 ? 23.229 -47.985 -21.188 1.00 67.15 117 LEU A CA 1
ATOM 761 C C . LEU A 1 117 ? 24.147 -47.815 -22.395 1.00 72.23 117 LEU A C 1
ATOM 762 O O . LEU A 1 117 ? 24.424 -46.692 -22.817 1.00 72.58 117 LEU A O 1
ATOM 767 N N . GLU A 1 118 ? 24.621 -48.933 -22.938 1.00 85.15 118 GLU A N 1
ATOM 768 C CA . GLU A 1 118 ? 25.426 -48.914 -24.156 1.00 83.72 118 GLU A CA 1
ATOM 769 C C . GLU A 1 118 ? 24.634 -48.274 -25.291 1.00 81.67 118 GLU A C 1
ATOM 770 O O . GLU A 1 118 ? 25.130 -47.399 -25.999 1.00 86.59 118 GLU A O 1
ATOM 776 N N . LEU A 1 119 ? 23.397 -48.733 -25.450 1.00 77.12 119 LEU A N 1
ATOM 777 C CA . LEU A 1 119 ? 22.468 -48.197 -26.439 1.00 75.06 119 LEU A CA 1
ATOM 778 C C . LEU A 1 119 ? 22.222 -46.702 -26.215 1.00 76.59 119 LEU A C 1
ATOM 779 O O . LEU A 1 119 ? 21.870 -45.974 -27.142 1.00 79.96 119 LEU A O 1
ATOM 784 N N . ALA A 1 120 ? 22.431 -46.250 -24.982 1.00 72.92 120 ALA A N 1
ATOM 785 C CA . ALA A 1 120 ? 22.198 -44.856 -24.622 1.00 72.74 120 ALA A CA 1
ATOM 786 C C . ALA A 1 120 ? 23.465 -44.021 -24.777 1.00 79.13 120 ALA A C 1
ATOM 787 O O . ALA A 1 120 ? 23.468 -42.825 -24.486 1.00 83.16 120 ALA A O 1
ATOM 789 N N . GLY A 1 121 ? 24.541 -44.656 -25.232 1.00 83.35 121 GLY A N 1
ATOM 790 C CA . GLY A 1 121 ? 25.791 -43.957 -25.471 1.00 85.44 121 GLY A CA 1
ATOM 791 C C . GLY A 1 121 ? 26.885 -44.292 -24.475 1.00 90.24 121 GLY A C 1
ATOM 792 O O . GLY A 1 121 ? 28.060 -44.356 -24.837 1.00 98.83 121 GLY A O 1
ATOM 793 N N . VAL A 1 122 ? 26.497 -44.496 -23.219 1.00 96.48 122 VAL A N 1
ATOM 794 C CA . VAL A 1 122 ? 27.444 -44.814 -22.153 1.00 97.45 122 VAL A CA 1
ATOM 795 C C . VAL A 1 122 ? 28.216 -46.099 -22.444 1.00 100.73 122 VAL A C 1
ATOM 796 O O . VAL A 1 122 ? 29.394 -46.219 -22.105 1.00 102.06 122 VAL A O 1
ATOM 800 N N . THR A 1 127 ? 31.542 -53.097 -16.018 1.00 133.20 127 THR A N 1
ATOM 801 C CA . THR A 1 127 ? 31.786 -53.888 -14.818 1.00 142.14 127 THR A CA 1
ATOM 802 C C . THR A 1 127 ? 31.421 -55.352 -15.042 1.00 141.51 127 THR A C 1
ATOM 803 O O . THR A 1 127 ? 30.384 -55.661 -15.630 1.00 137.20 127 THR A O 1
ATOM 807 N N . GLU A 1 128 ? 32.278 -56.250 -14.566 1.00 147.35 128 GLU A N 1
ATOM 808 C CA . GLU A 1 128 ? 32.068 -57.679 -14.750 1.00 145.10 128 GLU A CA 1
ATOM 809 C C . GLU A 1 128 ? 31.160 -58.234 -13.660 1.00 138.36 128 GLU A C 1
ATOM 810 O O . GLU A 1 128 ? 31.460 -58.116 -12.474 1.00 139.27 128 GLU A O 1
ATOM 816 N N . ILE A 1 129 ? 30.052 -58.845 -14.068 1.00 87.38 129 ILE A N 1
ATOM 817 C CA . ILE A 1 129 ? 29.126 -59.454 -13.121 1.00 88.45 129 ILE A CA 1
ATOM 818 C C . ILE A 1 129 ? 29.015 -60.952 -13.407 1.00 88.30 129 ILE A C 1
ATOM 819 O O . ILE A 1 129 ? 28.579 -61.359 -14.485 1.00 87.44 129 ILE A O 1
ATOM 824 N N . PRO A 1 130 ? 29.429 -61.781 -12.436 1.00 100.31 130 PRO A N 1
ATOM 825 C CA . PRO A 1 130 ? 29.540 -63.232 -12.624 1.00 102.33 130 PRO A CA 1
ATOM 826 C C . PRO A 1 130 ? 28.200 -63.920 -12.852 1.00 102.02 130 PRO A C 1
ATOM 827 O O . PRO A 1 130 ? 27.148 -63.331 -12.606 1.00 99.04 130 PRO A O 1
ATOM 831 N N . GLU A 1 131 ? 28.248 -65.159 -13.326 1.00 114.76 131 GLU A N 1
ATOM 832 C CA . GLU A 1 131 ? 27.042 -65.960 -13.451 1.00 110.29 131 GLU A CA 1
ATOM 833 C C . GLU A 1 131 ? 26.855 -66.721 -12.150 1.00 112.86 131 GLU A C 1
ATOM 834 O O . GLU A 1 131 ? 27.749 -67.445 -11.711 1.00 117.65 131 GLU A O 1
ATOM 840 N N . LEU A 1 132 ? 25.692 -66.556 -11.535 1.00 90.81 132 LEU A N 1
ATOM 841 C CA . LEU A 1 132 ? 25.415 -67.210 -10.266 1.00 88.48 132 LEU A CA 1
ATOM 842 C C . LEU A 1 132 ? 24.585 -68.464 -10.497 1.00 87.95 132 LEU A C 1
ATOM 843 O O . LEU A 1 132 ? 23.679 -68.474 -11.328 1.00 85.43 132 LEU A O 1
ATOM 848 N N . THR A 1 133 ? 24.899 -69.523 -9.760 1.00 99.04 133 THR A N 1
ATOM 849 C CA . THR A 1 133 ? 24.234 -70.803 -9.959 1.00 98.69 133 THR A CA 1
ATOM 850 C C . THR A 1 133 ? 23.362 -71.161 -8.763 1.00 99.68 133 THR A C 1
ATOM 851 O O . THR A 1 133 ? 22.145 -71.302 -8.891 1.00 100.82 133 THR A O 1
ATOM 855 N N . ASP A 1 134 ? 23.987 -71.303 -7.600 1.00 100.73 134 ASP A N 1
ATOM 856 C CA . ASP A 1 134 ? 23.263 -71.612 -6.375 1.00 104.48 134 ASP A CA 1
ATOM 857 C C . ASP A 1 134 ? 23.702 -70.666 -5.267 1.00 101.99 134 ASP A C 1
ATOM 858 O O . ASP A 1 134 ? 23.417 -70.893 -4.091 1.00 108.87 134 ASP A O 1
ATOM 863 N N . THR A 1 135 ? 24.391 -69.597 -5.654 1.00 85.94 135 THR A N 1
ATOM 864 C CA . THR A 1 135 ? 24.903 -68.627 -4.696 1.00 88.23 135 THR A CA 1
ATOM 865 C C . THR A 1 135 ? 24.415 -67.211 -4.985 1.00 84.96 135 THR A C 1
ATOM 866 O O . THR A 1 135 ? 23.833 -66.947 -6.036 1.00 79.58 135 THR A O 1
ATOM 870 N N . ALA A 1 136 ? 24.665 -66.304 -4.046 1.00 74.83 136 ALA A N 1
ATOM 871 C CA . ALA A 1 136 ? 24.210 -64.925 -4.172 1.00 71.31 136 ALA A CA 1
ATOM 872 C C . ALA A 1 136 ? 25.268 -63.942 -3.682 1.00 73.43 136 ALA A C 1
ATOM 873 O O . ALA A 1 136 ? 26.167 -64.304 -2.924 1.00 78.51 136 ALA A O 1
ATOM 875 N N . ILE A 1 137 ? 25.153 -62.697 -4.130 1.00 68.94 137 ILE A N 1
ATOM 876 C CA . ILE A 1 137 ? 26.021 -61.622 -3.668 1.00 67.97 137 ILE A CA 1
ATOM 877 C C . ILE A 1 137 ? 25.164 -60.554 -3.000 1.00 65.54 137 ILE A C 1
ATOM 878 O O . ILE A 1 137 ? 24.378 -59.880 -3.665 1.00 65.62 137 ILE A O 1
ATOM 883 N N . ALA A 1 138 ? 25.321 -60.387 -1.691 1.00 64.22 138 ALA A N 1
ATOM 884 C CA . ALA A 1 138 ? 24.426 -59.507 -0.945 1.00 61.92 138 ALA A CA 1
ATOM 885 C C . ALA A 1 138 ? 25.150 -58.615 0.055 1.00 62.74 138 ALA A C 1
ATOM 886 O O . ALA A 1 138 ? 26.280 -58.895 0.456 1.00 65.43 138 ALA A O 1
ATOM 888 N N . SER A 1 139 ? 24.483 -57.532 0.442 1.00 79.23 139 SER A N 1
ATOM 889 C CA . SER A 1 139 ? 24.988 -56.629 1.468 1.00 80.61 139 SER A CA 1
ATOM 890 C C . SER A 1 139 ? 25.023 -57.338 2.816 1.00 83.97 139 SER A C 1
ATOM 891 O O . SER A 1 139 ? 24.264 -58.279 3.049 1.00 81.83 139 SER A O 1
ATOM 894 N N . GLU A 1 140 ? 25.904 -56.888 3.702 1.00 115.61 140 GLU A N 1
ATOM 895 C CA . GLU A 1 140 ? 26.075 -57.544 4.992 1.00 114.90 140 GLU A CA 1
ATOM 896 C C . GLU A 1 140 ? 24.968 -57.184 5.984 1.00 115.27 140 GLU A C 1
ATOM 897 O O . GLU A 1 140 ? 24.994 -57.625 7.133 1.00 122.54 140 GLU A O 1
ATOM 903 N N . GLU A 1 141 ? 23.995 -56.392 5.540 1.00 90.88 141 GLU A N 1
ATOM 904 C CA . GLU A 1 141 ? 22.880 -56.005 6.402 1.00 83.85 141 GLU A CA 1
ATOM 905 C C . GLU A 1 141 ? 21.692 -56.947 6.240 1.00 85.25 141 GLU A C 1
ATOM 906 O O . GLU A 1 141 ? 20.753 -56.913 7.035 1.00 85.90 141 GLU A O 1
ATOM 912 N N . ILE A 1 142 ? 21.730 -57.779 5.205 1.00 71.63 142 ILE A N 1
ATOM 913 C CA . ILE A 1 142 ? 20.667 -58.749 4.972 1.00 66.95 142 ILE A CA 1
ATOM 914 C C . ILE A 1 142 ? 21.215 -60.171 5.020 1.00 68.76 142 ILE A C 1
ATOM 915 O O . ILE A 1 142 ? 20.464 -61.142 4.924 1.00 68.54 142 ILE A O 1
ATOM 920 N N . THR A 1 143 ? 22.530 -60.281 5.175 1.00 76.14 143 THR A N 1
ATOM 921 C CA . THR A 1 143 ? 23.188 -61.576 5.275 1.00 80.05 143 THR A CA 1
ATOM 922 C C . THR A 1 143 ? 23.218 -62.058 6.722 1.00 79.30 143 THR A C 1
ATOM 923 O O . THR A 1 143 ? 23.594 -61.314 7.627 1.00 77.54 143 THR A O 1
ATOM 927 N N . VAL A 1 144 ? 22.823 -63.308 6.933 1.00 74.62 144 VAL A N 1
ATOM 928 C CA . VAL A 1 144 ? 22.851 -63.905 8.260 1.00 77.69 144 VAL A CA 1
ATOM 929 C C . VAL A 1 144 ? 23.456 -65.303 8.187 1.00 81.79 144 VAL A C 1
ATOM 930 O O . VAL A 1 144 ? 22.897 -66.202 7.553 1.00 80.32 144 VAL A O 1
ATOM 934 N N . ASP A 1 145 ? 24.614 -65.464 8.824 1.00 115.88 145 ASP A N 1
ATOM 935 C CA . ASP A 1 145 ? 25.352 -66.725 8.818 1.00 121.16 145 ASP A CA 1
ATOM 936 C C . ASP A 1 145 ? 25.630 -67.212 7.395 1.00 121.36 145 ASP A C 1
ATOM 937 O O . ASP A 1 145 ? 25.263 -68.329 7.030 1.00 121.16 145 ASP A O 1
ATOM 942 N N . ASN A 1 146 ? 26.268 -66.352 6.601 1.00 106.48 146 ASN A N 1
ATOM 943 C CA . ASN A 1 146 ? 26.638 -66.649 5.214 1.00 106.92 146 ASN A CA 1
ATOM 944 C C . ASN A 1 146 ? 25.453 -67.013 4.322 1.00 102.27 146 ASN A C 1
ATOM 945 O O . ASN A 1 146 ? 25.611 -67.701 3.312 1.00 104.46 146 ASN A O 1
ATOM 950 N N . LYS A 1 147 ? 24.270 -66.543 4.704 1.00 92.21 147 LYS A N 1
ATOM 951 C CA . LYS A 1 147 ? 23.050 -66.767 3.936 1.00 90.79 147 LYS A CA 1
ATOM 952 C C . LYS A 1 147 ? 22.160 -65.534 3.849 1.00 88.16 147 LYS A C 1
ATOM 953 O O . LYS A 1 147 ? 22.094 -64.733 4.780 1.00 86.96 147 LYS A O 1
ATOM 959 N N . VAL A 1 148 ? 21.469 -65.395 2.723 1.00 78.45 148 VAL A N 1
ATOM 960 C CA . VAL A 1 148 ? 20.386 -64.429 2.616 1.00 76.04 148 VAL A CA 1
ATOM 961 C C . VAL A 1 148 ? 19.075 -65.211 2.503 1.00 75.95 148 VAL A C 1
ATOM 962 O O . VAL A 1 148 ? 18.955 -66.139 1.701 1.00 75.24 148 VAL A O 1
ATOM 966 N N . ILE A 1 149 ? 18.114 -64.873 3.354 1.00 69.45 149 ILE A N 1
ATOM 967 C CA . ILE A 1 149 ? 16.855 -65.605 3.397 1.00 67.79 149 ILE A CA 1
ATOM 968 C C . ILE A 1 149 ? 15.734 -64.795 2.756 1.00 65.10 149 ILE A C 1
ATOM 969 O O . ILE A 1 149 ? 15.127 -63.940 3.398 1.00 66.02 149 ILE A O 1
ATOM 974 N N . LEU A 1 150 ? 15.469 -65.072 1.485 1.00 73.84 150 LEU A N 1
ATOM 975 C CA . LEU A 1 150 ? 14.427 -64.371 0.747 1.00 68.60 150 LEU A CA 1
ATOM 976 C C . LEU A 1 150 ? 13.158 -65.210 0.713 1.00 71.66 150 LEU A C 1
ATOM 977 O O . LEU A 1 150 ? 13.149 -66.309 0.159 1.00 71.70 150 LEU A O 1
ATOM 982 N N . GLU A 1 151 ? 12.091 -64.671 1.298 1.00 84.65 151 GLU A N 1
ATOM 983 C CA . GLU A 1 151 ? 10.849 -65.409 1.503 1.00 88.70 151 GLU A CA 1
ATOM 984 C C . GLU A 1 151 ? 11.141 -66.715 2.232 1.00 93.50 151 GLU A C 1
ATOM 985 O O . GLU A 1 151 ? 11.277 -66.734 3.455 1.00 94.42 151 GLU A O 1
ATOM 991 N N . GLU A 1 152 ? 11.249 -67.804 1.478 1.00 129.96 152 GLU A N 1
ATOM 992 C CA . GLU A 1 152 ? 11.597 -69.094 2.061 1.00 139.02 152 GLU A CA 1
ATOM 993 C C . GLU A 1 152 ? 12.933 -69.611 1.530 1.00 138.22 152 GLU A C 1
ATOM 994 O O . GLU A 1 152 ? 13.604 -70.402 2.192 1.00 142.33 152 GLU A O 1
ATOM 1000 N N . PHE A 1 153 ? 13.302 -69.174 0.328 1.00 95.16 153 PHE A N 1
ATOM 1001 C CA . PHE A 1 153 ? 14.604 -69.497 -0.249 1.00 91.61 153 PHE A CA 1
ATOM 1002 C C . PHE A 1 153 ? 15.749 -69.150 0.699 1.00 95.16 153 PHE A C 1
ATOM 1003 O O . PHE A 1 153 ? 15.792 -68.062 1.269 1.00 91.85 153 PHE A O 1
ATOM 1011 N N . ALA A 1 154 ? 16.679 -70.083 0.856 1.00 78.78 154 ALA A N 1
ATOM 1012 C CA . ALA A 1 154 ? 17.875 -69.843 1.654 1.00 76.33 154 ALA A CA 1
ATOM 1013 C C . ALA A 1 154 ? 19.108 -69.950 0.773 1.00 78.44 154 ALA A C 1
ATOM 1014 O O . ALA A 1 154 ? 19.646 -71.034 0.572 1.00 83.79 154 ALA A O 1
ATOM 1016 N N . ILE A 1 155 ? 19.559 -68.820 0.248 1.00 70.65 155 ILE A N 1
ATOM 1017 C CA . ILE A 1 155 ? 20.656 -68.833 -0.706 1.00 71.52 155 ILE A CA 1
ATOM 1018 C C . ILE A 1 155 ? 22.002 -68.581 -0.042 1.00 73.42 155 ILE A C 1
ATOM 1019 O O . ILE A 1 155 ? 22.178 -67.606 0.689 1.00 72.25 155 ILE A O 1
ATOM 1024 N N . LEU A 1 156 ? 22.947 -69.472 -0.315 1.00 88.74 156 LEU A N 1
ATOM 1025 C CA . LEU A 1 156 ? 24.312 -69.343 0.175 1.00 91.57 156 LEU A CA 1
ATOM 1026 C C . LEU A 1 156 ? 24.964 -68.125 -0.470 1.00 88.07 156 LEU A C 1
ATOM 1027 O O . LEU A 1 156 ? 24.871 -67.944 -1.682 1.00 86.56 156 LEU A O 1
ATOM 1032 N N . ILE A 1 157 ? 25.612 -67.282 0.328 1.00 83.30 157 ILE A N 1
ATOM 1033 C CA . ILE A 1 157 ? 26.267 -66.109 -0.237 1.00 81.06 157 ILE A CA 1
ATOM 1034 C C . ILE A 1 157 ? 27.737 -66.393 -0.539 1.00 87.93 157 ILE A C 1
ATOM 1035 O O . ILE A 1 157 ? 28.372 -67.248 0.090 1.00 92.53 157 ILE A O 1
ATOM 1040 N N . GLN A 1 158 ? 28.273 -65.661 -1.507 1.00 95.38 158 GLN A N 1
ATOM 1041 C CA . GLN A 1 158 ? 29.693 -65.736 -1.811 1.00 97.12 158 GLN A CA 1
ATOM 1042 C C . GLN A 1 158 ? 30.359 -64.381 -1.596 1.00 95.69 158 GLN A C 1
ATOM 1043 O O . GLN A 1 158 ? 29.749 -63.335 -1.822 1.00 99.33 158 GLN A O 1
ATOM 1049 N N . LYS A 1 159 ? 31.608 -64.421 -1.137 1.00 112.78 159 LYS A N 1
ATOM 1050 C CA . LYS A 1 159 ? 32.388 -63.220 -0.835 1.00 117.32 159 LYS A CA 1
ATOM 1051 C C . LYS A 1 159 ? 32.358 -62.216 -1.985 1.00 114.66 159 LYS A C 1
ATOM 1052 O O . LYS A 1 159 ? 32.485 -62.592 -3.151 1.00 115.23 159 LYS A O 1
ATOM 1058 N N . ASP A 1 160 ? 32.191 -60.939 -1.653 1.00 123.78 160 ASP A N 1
ATOM 1059 C CA . ASP A 1 160 ? 32.124 -59.900 -2.673 1.00 123.95 160 ASP A CA 1
ATOM 1060 C C . ASP A 1 160 ? 33.516 -59.459 -3.110 1.00 129.54 160 ASP A C 1
ATOM 1061 O O . ASP A 1 160 ? 34.072 -58.493 -2.586 1.00 131.52 160 ASP A O 1
ATOM 1066 N N . ASP A 1 161 ? 34.068 -60.179 -4.080 1.00 153.06 161 ASP A N 1
ATOM 1067 C CA . ASP A 1 161 ? 35.356 -59.838 -4.666 1.00 156.12 161 ASP A CA 1
ATOM 1068 C C . ASP A 1 161 ? 35.145 -59.082 -5.970 1.00 156.80 161 ASP A C 1
ATOM 1069 O O . ASP A 1 161 ? 34.073 -59.165 -6.571 1.00 155.29 161 ASP A O 1
ATOM 1074 N N . LYS A 1 162 ? 36.165 -58.329 -6.376 1.00 143.98 162 LYS A N 1
ATOM 1075 C CA . LYS A 1 162 ? 36.120 -57.473 -7.561 1.00 142.54 162 LYS A CA 1
ATOM 1076 C C . LYS A 1 162 ? 35.079 -56.367 -7.381 1.00 137.14 162 LYS A C 1
ATOM 1077 O O . LYS A 1 162 ? 34.568 -55.823 -8.361 1.00 132.33 162 LYS A O 1
ATOM 1083 N N . GLY A 1 163 ? 34.791 -56.039 -6.121 1.00 95.20 163 GLY A N 1
ATOM 1084 C CA . GLY A 1 163 ? 33.903 -54.945 -5.747 1.00 88.19 163 GLY A CA 1
ATOM 1085 C C . GLY A 1 163 ? 32.625 -54.809 -6.557 1.00 83.57 163 GLY A C 1
ATOM 1086 O O . GLY A 1 163 ? 32.396 -53.782 -7.194 1.00 84.18 163 GLY A O 1
ATOM 1087 N N . ILE A 1 164 ? 31.787 -55.840 -6.525 1.00 88.02 164 ILE A N 1
ATOM 1088 C CA . ILE A 1 164 ? 30.562 -55.853 -7.319 1.00 82.67 164 ILE A CA 1
ATOM 1089 C C . ILE A 1 164 ? 29.458 -54.932 -6.796 1.00 81.03 164 ILE A C 1
ATOM 1090 O O . ILE A 1 164 ? 28.927 -54.111 -7.542 1.00 78.65 164 ILE A O 1
ATOM 1095 N N . LEU A 1 165 ? 29.122 -55.064 -5.516 1.00 81.06 165 LEU A N 1
ATOM 1096 C CA . LEU A 1 165 ? 28.017 -54.303 -4.933 1.00 75.78 165 LEU A CA 1
ATOM 1097 C C . LEU A 1 165 ? 28.228 -52.792 -4.943 1.00 79.71 165 LEU A C 1
ATOM 1098 O O . LEU A 1 165 ? 27.321 -52.040 -5.295 1.00 79.53 165 LEU A O 1
ATOM 1103 N N . GLU A 1 166 ? 29.422 -52.351 -4.561 1.00 99.58 166 GLU A N 1
ATOM 1104 C CA . GLU A 1 166 ? 29.723 -50.924 -4.518 1.00 103.11 166 GLU A CA 1
ATOM 1105 C C . GLU A 1 166 ? 29.700 -50.320 -5.918 1.00 100.85 166 GLU A C 1
ATOM 1106 O O . GLU A 1 166 ? 29.499 -49.116 -6.083 1.00 101.16 166 GLU A O 1
ATOM 1112 N N . SER A 1 167 ? 29.903 -51.165 -6.923 1.00 85.63 167 SER A N 1
ATOM 1113 C CA . SER A 1 167 ? 29.902 -50.721 -8.310 1.00 86.23 167 SER A CA 1
ATOM 1114 C C . SER A 1 167 ? 28.475 -50.545 -8.812 1.00 82.63 167 SER A C 1
ATOM 1115 O O . SER A 1 167 ? 28.195 -49.655 -9.617 1.00 80.43 167 SER A O 1
ATOM 1118 N N . VAL A 1 168 ? 27.576 -51.403 -8.339 1.00 72.96 168 VAL A N 1
ATOM 1119 C CA . VAL A 1 168 ? 26.164 -51.281 -8.670 1.00 69.75 168 VAL A CA 1
ATOM 1120 C C . VAL A 1 168 ? 25.602 -50.026 -8.010 1.00 69.02 168 VAL A C 1
ATOM 1121 O O . VAL A 1 168 ? 24.871 -49.260 -8.638 1.00 66.05 168 VAL A O 1
ATOM 1125 N N . VAL A 1 169 ? 25.976 -49.809 -6.750 1.00 71.14 169 VAL A N 1
ATOM 1126 C CA . VAL A 1 169 ? 25.553 -48.624 -6.010 1.00 71.36 169 VAL A CA 1
ATOM 1127 C C . VAL A 1 169 ? 26.031 -47.360 -6.714 1.00 70.85 169 VAL A C 1
ATOM 1128 O O . VAL A 1 169 ? 25.284 -46.388 -6.842 1.00 69.67 169 VAL A O 1
ATOM 1132 N N . LYS A 1 170 ? 27.281 -47.380 -7.167 1.00 71.67 170 LYS A N 1
ATOM 1133 C CA . LYS A 1 170 ? 27.837 -46.273 -7.936 1.00 74.36 170 LYS A CA 1
ATOM 1134 C C . LYS A 1 170 ? 27.030 -46.059 -9.214 1.00 71.81 170 LYS A C 1
ATOM 1135 O O . LYS A 1 170 ? 26.732 -44.926 -9.592 1.00 73.07 170 LYS A O 1
ATOM 1141 N N . ALA A 1 171 ? 26.688 -47.159 -9.877 1.00 66.16 171 ALA A N 1
ATOM 1142 C CA . ALA A 1 171 ? 25.877 -47.111 -11.088 1.00 64.67 171 ALA A CA 1
ATOM 1143 C C . ALA A 1 171 ? 24.483 -46.562 -10.796 1.00 65.03 171 ALA A C 1
ATOM 1144 O O . ALA A 1 171 ? 23.938 -45.782 -11.578 1.00 61.07 171 ALA A O 1
ATOM 1146 N N . ILE A 1 172 ? 23.910 -46.979 -9.669 1.00 68.39 172 ILE A N 1
ATOM 1147 C CA . ILE A 1 172 ? 22.598 -46.494 -9.247 1.00 66.55 172 ILE A CA 1
ATOM 1148 C C . ILE A 1 172 ? 22.616 -44.989 -8.993 1.00 65.96 172 ILE A C 1
ATOM 1149 O O . ILE A 1 172 ? 21.685 -44.277 -9.373 1.00 62.60 172 ILE A O 1
ATOM 1154 N N . GLU A 1 173 ? 23.681 -44.505 -8.359 1.00 82.72 173 GLU A N 1
ATOM 1155 C CA . GLU A 1 173 ? 23.823 -43.077 -8.091 1.00 87.02 173 GLU A CA 1
ATOM 1156 C C . GLU A 1 173 ? 23.850 -42.254 -9.376 1.00 85.86 173 GLU A C 1
ATOM 1157 O O . GLU A 1 173 ? 23.108 -41.283 -9.513 1.00 82.04 173 GLU A O 1
ATOM 1163 N N . GLN A 1 174 ? 24.711 -42.644 -10.311 1.00 82.30 174 GLN A N 1
ATOM 1164 C CA . GLN A 1 174 ? 24.818 -41.959 -11.597 1.00 80.09 174 GLN A CA 1
ATOM 1165 C C . GLN A 1 174 ? 23.499 -41.954 -12.365 1.00 76.78 174 GLN A C 1
ATOM 1166 O O . GLN A 1 174 ? 23.107 -40.940 -12.942 1.00 80.57 174 GLN A O 1
ATOM 1172 N N . ALA A 1 175 ? 22.824 -43.098 -12.369 1.00 71.16 175 ALA A N 1
ATOM 1173 C CA . ALA A 1 175 ? 21.648 -43.298 -13.208 1.00 67.09 175 ALA A CA 1
ATOM 1174 C C . ALA A 1 175 ? 20.369 -42.675 -12.650 1.00 66.48 175 ALA A C 1
ATOM 1175 O O . ALA A 1 175 ? 19.537 -42.178 -13.408 1.00 64.69 175 ALA A O 1
ATOM 1177 N N . PHE A 1 176 ? 20.210 -42.694 -11.331 1.00 66.65 176 PHE A N 1
ATOM 1178 C CA . PHE A 1 176 ? 18.939 -42.294 -10.733 1.00 67.46 176 PHE A CA 1
ATOM 1179 C C . PHE A 1 176 ? 19.080 -41.180 -9.700 1.00 69.44 176 PHE A C 1
ATOM 1180 O O . PHE A 1 176 ? 18.089 -40.568 -9.301 1.00 71.72 176 PHE A O 1
ATOM 1188 N N . GLY A 1 177 ? 20.307 -40.920 -9.266 1.00 64.06 177 GLY A N 1
ATOM 1189 C CA . GLY A 1 177 ? 20.555 -39.879 -8.286 1.00 64.22 177 GLY A CA 1
ATOM 1190 C C . GLY A 1 177 ? 21.009 -40.435 -6.951 1.00 69.80 177 GLY A C 1
ATOM 1191 O O . GLY A 1 177 ? 20.874 -41.630 -6.686 1.00 69.17 177 GLY A O 1
ATOM 1192 N N . ASN A 1 178 ? 21.552 -39.563 -6.109 1.00 81.89 178 ASN A N 1
ATOM 1193 C CA . ASN A 1 178 ? 22.079 -39.972 -4.813 1.00 83.86 178 ASN A CA 1
ATOM 1194 C C . ASN A 1 178 ? 20.996 -40.486 -3.870 1.00 83.48 178 ASN A C 1
ATOM 1195 O O . ASN A 1 178 ? 21.247 -41.372 -3.056 1.00 85.85 178 ASN A O 1
ATOM 1200 N N . GLU A 1 179 ? 19.791 -39.937 -3.994 1.00 86.24 179 GLU A N 1
ATOM 1201 C CA . GLU A 1 179 ? 18.687 -40.305 -3.113 1.00 86.08 179 GLU A CA 1
ATOM 1202 C C . GLU A 1 179 ? 18.280 -41.760 -3.314 1.00 85.61 179 GLU A C 1
ATOM 1203 O O . GLU A 1 179 ? 18.004 -42.476 -2.350 1.00 84.37 179 GLU A O 1
ATOM 1209 N N . MET A 1 180 ? 18.250 -42.193 -4.569 1.00 72.52 180 MET A N 1
ATOM 1210 C CA . MET A 1 180 ? 17.865 -43.558 -4.903 1.00 68.30 180 MET A CA 1
ATOM 1211 C C . MET A 1 180 ? 18.910 -44.564 -4.426 1.00 71.45 180 MET A C 1
ATOM 1212 O O . MET A 1 180 ? 18.574 -45.670 -4.001 1.00 73.06 180 MET A O 1
ATOM 1217 N N . ALA A 1 181 ? 20.177 -44.167 -4.493 1.00 64.74 181 ALA A N 1
ATOM 1218 C CA . ALA A 1 181 ? 21.280 -45.038 -4.100 1.00 65.22 181 ALA A CA 1
ATOM 1219 C C . ALA A 1 181 ? 21.315 -45.321 -2.599 1.00 71.38 181 ALA A C 1
ATOM 1220 O O . ALA A 1 181 ? 21.702 -46.411 -2.183 1.00 70.26 181 ALA A O 1
ATOM 1222 N N . GLU A 1 182 ? 20.908 -44.347 -1.791 1.00 92.53 182 GLU A N 1
ATOM 1223 C CA . GLU A 1 182 ? 20.934 -44.507 -0.339 1.00 90.30 182 GLU A CA 1
ATOM 1224 C C . GLU A 1 182 ? 19.872 -45.501 0.111 1.00 89.50 182 GLU A C 1
ATOM 1225 O O . GLU A 1 182 ? 20.103 -46.317 1.004 1.00 92.64 182 GLU A O 1
ATOM 1231 N N . LYS A 1 183 ? 18.705 -45.413 -0.517 1.00 73.98 183 LYS A N 1
ATOM 1232 C CA . LYS A 1 183 ? 17.589 -46.309 -0.245 1.00 71.83 183 LYS A CA 1
ATOM 1233 C C . LYS A 1 183 ? 17.967 -47.768 -0.488 1.00 72.88 183 LYS A C 1
ATOM 1234 O O . LYS A 1 183 ? 17.660 -48.647 0.317 1.00 71.78 183 LYS A O 1
ATOM 1240 N N . ILE A 1 184 ? 18.630 -48.013 -1.612 1.00 65.05 184 ILE A N 1
ATOM 1241 C CA . ILE A 1 184 ? 18.941 -49.367 -2.052 1.00 64.88 184 ILE A CA 1
ATOM 1242 C C . ILE A 1 184 ? 20.188 -49.934 -1.367 1.00 66.67 184 ILE A C 1
ATOM 1243 O O . ILE A 1 184 ? 20.228 -51.117 -1.019 1.00 65.61 184 ILE A O 1
ATOM 1248 N N . LYS A 1 185 ? 21.198 -49.090 -1.173 1.00 83.93 185 LYS A N 1
ATOM 1249 C CA . LYS A 1 185 ? 22.432 -49.504 -0.507 1.00 87.07 185 LYS A CA 1
ATOM 1250 C C . LYS A 1 185 ? 22.150 -50.124 0.859 1.00 89.57 185 LYS A C 1
ATOM 1251 O O . LYS A 1 185 ? 21.414 -49.561 1.669 1.00 84.45 185 LYS A O 1
ATOM 1257 N N . GLY A 1 186 ? 22.737 -51.290 1.103 1.00 73.30 186 GLY A N 1
ATOM 1258 C CA . GLY A 1 186 ? 22.528 -51.998 2.352 1.00 71.37 186 GLY A CA 1
ATOM 1259 C C . GLY A 1 186 ? 21.476 -53.085 2.257 1.00 76.34 186 GLY A C 1
ATOM 1260 O O . GLY A 1 186 ? 21.399 -53.958 3.120 1.00 76.01 186 GLY A O 1
ATOM 1261 N N . ARG A 1 187 ? 20.668 -53.046 1.202 1.00 66.29 187 ARG A N 1
ATOM 1262 C CA . ARG A 1 187 ? 19.611 -54.040 1.023 1.00 61.89 187 ARG A CA 1
ATOM 1263 C C . ARG A 1 187 ? 19.687 -54.745 -0.325 1.00 65.27 187 ARG A C 1
ATOM 1264 O O . ARG A 1 187 ? 18.709 -55.348 -0.761 1.00 64.71 187 ARG A O 1
ATOM 1272 N N . ILE A 1 188 ? 20.840 -54.680 -0.984 1.00 57.61 188 ILE A N 1
ATOM 1273 C CA . ILE A 1 188 ? 20.978 -55.297 -2.300 1.00 55.09 188 ILE A CA 1
ATOM 1274 C C . ILE A 1 188 ? 21.296 -56.784 -2.200 1.00 54.98 188 ILE A C 1
ATOM 1275 O O . ILE A 1 188 ? 22.064 -57.213 -1.339 1.00 58.70 188 ILE A O 1
ATOM 1280 N N . ALA A 1 189 ? 20.710 -57.563 -3.102 1.00 55.87 189 ALA A N 1
ATOM 1281 C CA . ALA A 1 189 ? 21.022 -58.981 -3.214 1.00 57.52 189 ALA A CA 1
ATOM 1282 C C . ALA A 1 189 ? 20.959 -59.421 -4.673 1.00 57.39 189 ALA A C 1
ATOM 1283 O O . ALA A 1 189 ? 19.896 -59.397 -5.294 1.00 55.67 189 ALA A O 1
ATOM 1285 N N . ILE A 1 190 ? 22.102 -59.820 -5.218 1.00 57.50 190 ILE A N 1
ATOM 1286 C CA . ILE A 1 190 ? 22.144 -60.358 -6.569 1.00 57.44 190 ILE A CA 1
ATOM 1287 C C . ILE A 1 190 ? 22.019 -61.873 -6.498 1.00 59.01 190 ILE A C 1
ATOM 1288 O O . ILE A 1 190 ? 22.909 -62.555 -5.993 1.00 61.46 190 ILE A O 1
ATOM 1293 N N . ILE A 1 191 ? 20.908 -62.393 -7.008 1.00 54.53 191 ILE A N 1
ATOM 1294 C CA . ILE A 1 191 ? 20.588 -63.808 -6.871 1.00 56.01 191 ILE A CA 1
ATOM 1295 C C . ILE A 1 191 ? 20.512 -64.480 -8.243 1.00 56.50 191 ILE A C 1
ATOM 1296 O O . ILE A 1 191 ? 20.450 -63.789 -9.260 1.00 55.15 191 ILE A O 1
ATOM 1301 N N . PRO A 1 192 ? 20.533 -65.828 -8.280 1.00 64.05 192 PRO A N 1
ATOM 1302 C CA . PRO A 1 192 ? 20.435 -66.543 -9.560 1.00 61.91 192 PRO A CA 1
ATOM 1303 C C . PRO A 1 192 ? 19.204 -66.156 -10.381 1.00 59.34 192 PRO A C 1
ATOM 1304 O O . PRO A 1 192 ? 18.152 -65.853 -9.818 1.00 61.13 192 PRO A O 1
ATOM 1308 N N . ASP A 1 193 ? 19.359 -66.159 -11.703 1.00 69.24 193 ASP A N 1
ATOM 1309 C CA . ASP A 1 193 ? 18.307 -65.741 -12.626 1.00 64.43 193 ASP A CA 1
ATOM 1310 C C . ASP A 1 193 ? 16.987 -66.488 -12.428 1.00 66.38 193 ASP A C 1
ATOM 1311 O O . ASP A 1 193 ? 15.915 -65.886 -12.489 1.00 64.75 193 ASP A O 1
ATOM 1316 N N . ASP A 1 194 ? 17.069 -67.793 -12.189 1.00 85.63 194 ASP A N 1
ATOM 1317 C CA . ASP A 1 194 ? 15.874 -68.615 -12.021 1.00 87.93 194 ASP A CA 1
ATOM 1318 C C . ASP A 1 194 ? 15.109 -68.289 -10.741 1.00 87.50 194 ASP A C 1
ATOM 1319 O O . ASP A 1 194 ? 13.880 -68.362 -10.710 1.00 87.45 194 ASP A O 1
ATOM 1324 N N . VAL A 1 195 ? 15.834 -67.931 -9.686 1.00 56.95 195 VAL A N 1
ATOM 1325 C CA . VAL A 1 195 ? 15.202 -67.570 -8.421 1.00 55.94 195 VAL A CA 1
ATOM 1326 C C . VAL A 1 195 ? 14.538 -66.197 -8.512 1.00 52.85 195 VAL A C 1
ATOM 1327 O O . VAL A 1 195 ? 13.421 -66.008 -8.030 1.00 52.00 195 VAL A O 1
ATOM 1331 N N . PHE A 1 196 ? 15.230 -65.245 -9.132 1.00 58.06 196 PHE A N 1
ATOM 1332 C CA . PHE A 1 196 ? 14.673 -63.915 -9.364 1.00 55.40 196 PHE A CA 1
ATOM 1333 C C . PHE A 1 196 ? 13.377 -64.020 -10.155 1.00 54.77 196 PHE A C 1
ATOM 1334 O O . PHE A 1 196 ? 12.387 -63.363 -9.836 1.00 53.46 196 PHE A O 1
ATOM 1342 N N . ARG A 1 197 ? 13.397 -64.857 -11.187 1.00 56.10 197 ARG A N 1
ATOM 1343 C CA . ARG A 1 197 ? 12.216 -65.116 -12.002 1.00 56.29 197 ARG A CA 1
ATOM 1344 C C . ARG A 1 197 ? 11.054 -65.649 -11.166 1.00 57.54 197 ARG A C 1
ATOM 1345 O O . ARG A 1 197 ? 9.942 -65.125 -11.231 1.00 58.07 197 ARG A O 1
ATOM 1353 N N . ASP A 1 198 ? 11.321 -66.686 -10.378 1.00 65.62 198 ASP A N 1
ATOM 1354 C CA . ASP A 1 198 ? 10.299 -67.299 -9.534 1.00 69.30 198 ASP A CA 1
ATOM 1355 C C . ASP A 1 198 ? 9.684 -66.297 -8.563 1.00 64.08 198 ASP A C 1
ATOM 1356 O O . ASP A 1 198 ? 8.466 -66.252 -8.397 1.00 67.08 198 ASP A O 1
ATOM 1361 N N . LEU A 1 199 ? 10.530 -65.489 -7.933 1.00 58.05 199 LEU A N 1
ATOM 1362 C CA . LEU A 1 199 ? 10.066 -64.491 -6.976 1.00 56.60 199 LEU A CA 1
ATOM 1363 C C . LEU A 1 199 ? 9.234 -63.421 -7.670 1.00 55.57 199 LEU A C 1
ATOM 1364 O O . LEU A 1 199 ? 8.209 -62.987 -7.152 1.00 58.21 199 LEU A O 1
ATOM 1369 N N . VAL A 1 200 ? 9.674 -63.005 -8.851 1.00 73.23 200 VAL A N 1
ATOM 1370 C CA . VAL A 1 200 ? 9.008 -61.925 -9.567 1.00 74.60 200 VAL A CA 1
ATOM 1371 C C . VAL A 1 200 ? 7.653 -62.387 -10.106 1.00 77.30 200 VAL A C 1
ATOM 1372 O O . VAL A 1 200 ? 6.780 -61.569 -10.403 1.00 81.15 200 VAL A O 1
ATOM 1376 N N . GLU A 1 201 ? 7.477 -63.701 -10.215 1.00 101.01 201 GLU A N 1
ATOM 1377 C CA . GLU A 1 201 ? 6.218 -64.270 -10.682 1.00 105.19 201 GLU A CA 1
ATOM 1378 C C . GLU A 1 201 ? 5.323 -64.719 -9.532 1.00 105.35 201 GLU A C 1
ATOM 1379 O O . GLU A 1 201 ? 4.098 -64.724 -9.655 1.00 108.61 201 GLU A O 1
ATOM 1385 N N . LEU A 1 202 ? 5.938 -65.103 -8.418 1.00 82.73 202 LEU A N 1
ATOM 1386 C CA . LEU A 1 202 ? 5.198 -65.667 -7.296 1.00 87.40 202 LEU A CA 1
ATOM 1387 C C . LEU A 1 202 ? 5.218 -64.779 -6.053 1.00 82.15 202 LEU A C 1
ATOM 1388 O O . LEU A 1 202 ? 5.152 -65.277 -4.930 1.00 85.37 202 LEU A O 1
ATOM 1393 N N . SER A 1 203 ? 5.313 -63.468 -6.254 1.00 92.19 203 SER A N 1
ATOM 1394 C CA . SER A 1 203 ? 5.217 -62.517 -5.148 1.00 92.85 203 SER A CA 1
ATOM 1395 C C . SER A 1 203 ? 4.361 -61.321 -5.546 1.00 91.98 203 SER A C 1
ATOM 1396 O O . SER A 1 203 ? 4.886 -60.238 -5.810 1.00 89.61 203 SER A O 1
ATOM 1399 N N . THR A 1 204 ? 3.048 -61.543 -5.579 1.00 114.35 204 THR A N 1
ATOM 1400 C CA . THR A 1 204 ? 2.050 -60.565 -6.021 1.00 115.23 204 THR A CA 1
ATOM 1401 C C . THR A 1 204 ? 2.516 -59.728 -7.212 1.00 115.14 204 THR A C 1
ATOM 1402 O O . THR A 1 204 ? 3.087 -60.254 -8.169 1.00 107.33 204 THR A O 1
ATOM 1406 N N . GLU A 1 228 ? -0.878 -59.617 -10.161 1.00 95.80 228 GLU A N 1
ATOM 1407 C CA . GLU A 1 228 ? -1.858 -58.755 -9.509 1.00 97.14 228 GLU A CA 1
ATOM 1408 C C . GLU A 1 228 ? -1.330 -57.330 -9.345 1.00 92.73 228 GLU A C 1
ATOM 1409 O O . GLU A 1 228 ? -1.692 -56.439 -10.111 1.00 91.55 228 GLU A O 1
ATOM 1415 N N . TYR A 1 229 ? -0.475 -57.121 -8.348 1.00 88.22 229 TYR A N 1
ATOM 1416 C CA . TYR A 1 229 ? 0.114 -55.807 -8.108 1.00 83.41 229 TYR A CA 1
ATOM 1417 C C . TYR A 1 229 ? 1.631 -55.849 -8.039 1.00 77.66 229 TYR A C 1
ATOM 1418 O O . TYR A 1 229 ? 2.211 -56.723 -7.400 1.00 79.36 229 TYR A O 1
ATOM 1427 N N . ILE A 1 230 ? 2.271 -54.890 -8.697 1.00 72.97 230 ILE A N 1
ATOM 1428 C CA . ILE A 1 230 ? 3.685 -54.652 -8.471 1.00 68.20 230 ILE A CA 1
ATOM 1429 C C . ILE A 1 230 ? 3.819 -54.005 -7.101 1.00 67.50 230 ILE A C 1
ATOM 1430 O O . ILE A 1 230 ? 3.208 -52.969 -6.843 1.00 66.46 230 ILE A O 1
ATOM 1435 N N . PRO A 1 231 ? 4.612 -54.620 -6.212 1.00 52.87 231 PRO A N 1
ATOM 1436 C CA . PRO A 1 231 ? 4.788 -54.119 -4.844 1.00 49.33 231 PRO A CA 1
ATOM 1437 C C . PRO A 1 231 ? 5.318 -52.691 -4.803 1.00 47.75 231 PRO A C 1
ATOM 1438 O O . PRO A 1 231 ? 5.874 -52.210 -5.791 1.00 46.89 231 PRO A O 1
ATOM 1442 N N . SER A 1 232 ? 5.152 -52.026 -3.666 1.00 55.71 232 SER A N 1
ATOM 1443 C CA . SER A 1 232 ? 5.843 -50.771 -3.436 1.00 58.11 232 SER A CA 1
ATOM 1444 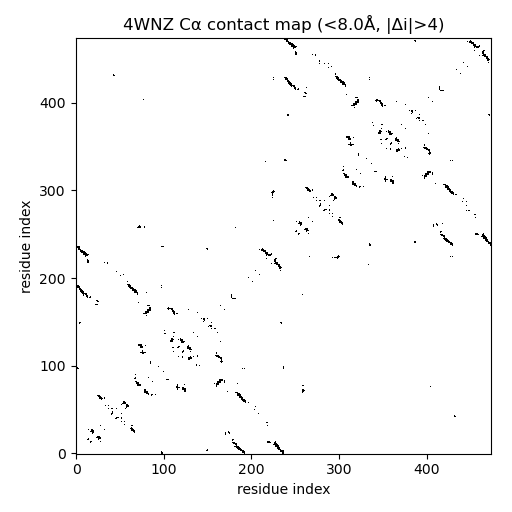C C . SER A 1 232 ? 7.334 -51.061 -3.396 1.00 55.22 232 SER A C 1
ATOM 1445 O O . SER A 1 232 ? 7.735 -52.206 -3.185 1.00 54.52 232 SER A O 1
ATOM 1448 N N . ASP A 1 233 ? 8.141 -50.031 -3.625 1.00 52.92 233 ASP A N 1
ATOM 1449 C CA . ASP A 1 233 ? 9.597 -50.137 -3.552 1.00 54.07 233 ASP A CA 1
ATOM 1450 C C . ASP A 1 233 ? 10.152 -51.010 -4.675 1.00 53.26 233 ASP A C 1
ATOM 1451 O O . ASP A 1 233 ? 11.151 -51.706 -4.500 1.00 53.74 233 ASP A O 1
ATOM 1456 N N . THR A 1 234 ? 9.500 -50.963 -5.831 1.00 49.08 234 THR A N 1
ATOM 1457 C CA . THR A 1 234 ? 10.020 -51.621 -7.021 1.00 48.00 234 THR A CA 1
ATOM 1458 C C . THR A 1 234 ? 10.631 -50.568 -7.936 1.00 47.63 234 THR A C 1
ATOM 1459 O O . THR A 1 234 ? 10.041 -49.510 -8.155 1.00 48.54 234 THR A O 1
ATOM 1463 N N . LEU A 1 235 ? 11.810 -50.857 -8.477 1.00 43.73 235 LEU A N 1
ATOM 1464 C CA . LEU A 1 235 ? 12.494 -49.888 -9.324 1.00 43.50 235 LEU A CA 1
ATOM 1465 C C . LEU A 1 235 ? 12.525 -50.320 -10.784 1.00 43.24 235 LEU A C 1
ATOM 1466 O O . LEU A 1 235 ? 13.184 -51.298 -11.144 1.00 43.47 235 LEU A O 1
ATOM 1471 N N . PHE A 1 236 ? 11.804 -49.577 -11.618 1.00 49.55 236 PHE A N 1
ATOM 1472 C CA . PHE A 1 236 ? 11.846 -49.768 -13.059 1.00 47.19 236 PHE A CA 1
ATOM 1473 C C . PHE A 1 236 ? 12.803 -48.768 -13.694 1.00 46.81 236 PHE A C 1
ATOM 1474 O O . PHE A 1 236 ? 13.147 -47.757 -13.084 1.00 49.77 236 PHE A O 1
ATOM 1482 N N . TYR A 1 237 ? 13.235 -49.048 -14.918 1.00 50.10 237 TYR A N 1
ATOM 1483 C CA . TYR A 1 237 ? 13.995 -48.070 -15.685 1.00 48.72 237 TYR A CA 1
ATOM 1484 C C . TYR A 1 237 ? 13.581 -48.098 -17.150 1.00 50.05 237 TYR A C 1
ATOM 1485 O O . TYR A 1 237 ? 13.112 -49.118 -17.656 1.00 49.72 237 TYR A O 1
ATOM 1494 N N . SER A 1 238 ? 13.769 -46.976 -17.832 1.00 54.08 238 SER A N 1
ATOM 1495 C CA . SER A 1 238 ? 13.390 -46.873 -19.231 1.00 51.88 238 SER A CA 1
ATOM 1496 C C . SER A 1 238 ? 14.235 -45.828 -19.944 1.00 51.69 238 SER A C 1
ATOM 1497 O O . SER A 1 238 ? 14.584 -44.798 -19.370 1.00 53.71 238 SER A O 1
ATOM 1500 N N . LEU A 1 239 ? 14.559 -46.100 -21.202 1.00 53.68 239 LEU A N 1
ATOM 1501 C CA . LEU A 1 239 ? 15.322 -45.163 -22.013 1.00 52.94 239 LEU A CA 1
ATOM 1502 C C . LEU A 1 239 ? 14.424 -44.224 -22.800 1.00 52.60 239 LEU A C 1
ATOM 1503 O O . LEU A 1 239 ? 13.444 -44.651 -23.411 1.00 53.31 239 LEU A O 1
ATOM 1508 N N . ILE A 1 240 ? 14.772 -42.943 -22.786 1.00 55.74 240 ILE A N 1
ATOM 1509 C CA . ILE A 1 240 ? 14.179 -41.981 -23.701 1.00 63.06 240 ILE A CA 1
ATOM 1510 C C . ILE A 1 240 ? 15.231 -41.556 -24.712 1.00 57.13 240 ILE A C 1
ATOM 1511 O O . ILE A 1 240 ? 16.190 -40.864 -24.371 1.00 57.27 240 ILE A O 1
ATOM 1516 N N . LEU A 1 241 ? 15.054 -41.986 -25.956 1.00 53.92 241 LEU A N 1
ATOM 1517 C CA . LEU A 1 241 ? 16.026 -41.701 -27.001 1.00 60.50 241 LEU A CA 1
ATOM 1518 C C . LEU A 1 241 ? 15.543 -40.587 -27.917 1.00 62.0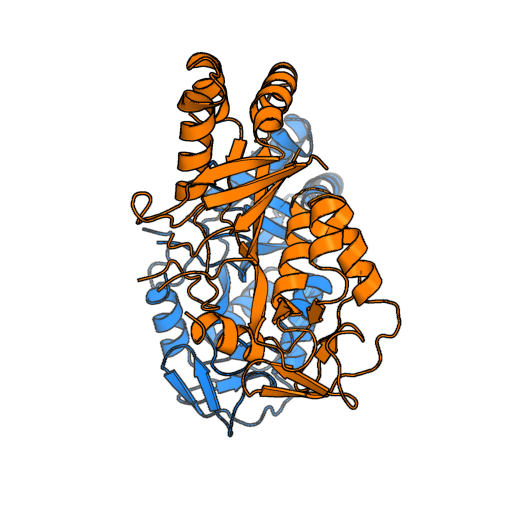6 241 LEU A C 1
ATOM 1519 O O . LEU A 1 241 ? 14.400 -40.592 -28.373 1.00 59.98 241 LEU A O 1
ATOM 1524 N N . VAL A 1 242 ? 16.431 -39.636 -28.184 1.00 55.95 242 VAL A N 1
ATOM 1525 C CA . VAL A 1 242 ? 16.148 -38.540 -29.100 1.00 57.47 242 VAL A CA 1
ATOM 1526 C C . VAL A 1 242 ? 16.516 -38.927 -30.527 1.00 58.94 242 VAL A C 1
ATOM 1527 O O . VAL A 1 242 ? 17.639 -39.358 -30.788 1.00 58.68 242 VAL A O 1
ATOM 1531 N N . THR A 1 243 ? 15.562 -38.782 -31.443 1.00 71.68 243 THR A N 1
ATOM 1532 C CA . THR A 1 243 ? 15.774 -39.123 -32.846 1.00 82.58 243 THR A CA 1
ATOM 1533 C C . THR A 1 243 ? 16.981 -38.390 -33.424 1.00 81.82 243 THR A C 1
ATOM 1534 O O . THR A 1 243 ? 17.259 -37.252 -33.048 1.00 79.42 243 THR A O 1
ATOM 1538 N N . PRO A 1 244 ? 17.707 -39.050 -34.341 1.00 74.07 244 PRO A N 1
ATOM 1539 C CA . PRO A 1 244 ? 18.890 -38.468 -34.988 1.00 79.32 244 PRO A CA 1
ATOM 1540 C C . PRO A 1 244 ? 18.572 -37.203 -35.786 1.00 83.55 244 PRO A C 1
ATOM 1541 O O . PRO A 1 244 ? 19.468 -36.404 -36.056 1.00 80.88 244 PRO A O 1
ATOM 1545 N N . ARG A 1 245 ? 17.306 -37.032 -36.150 1.00 105.00 245 ARG A N 1
ATOM 1546 C CA . ARG A 1 245 ? 16.862 -35.893 -36.948 1.00 105.82 245 ARG A CA 1
ATOM 1547 C C . ARG A 1 245 ? 16.830 -34.575 -36.169 1.00 104.89 245 ARG A C 1
ATOM 1548 O O . ARG A 1 245 ? 16.509 -33.527 -36.730 1.00 102.23 245 ARG A O 1
ATOM 1556 N N . ALA A 1 246 ? 17.166 -34.626 -34.884 1.00 98.82 246 ALA A N 1
ATOM 1557 C CA . ALA A 1 246 ? 17.017 -33.460 -34.016 1.00 99.29 246 ALA A CA 1
ATOM 1558 C C . ALA A 1 246 ? 18.119 -32.415 -34.167 1.00 100.64 246 ALA A C 1
ATOM 1559 O O . ALA A 1 246 ? 19.304 -32.739 -34.255 1.00 100.38 246 ALA A O 1
ATOM 1561 N N . LYS A 1 247 ? 17.702 -31.153 -34.190 1.00 113.78 247 LYS A N 1
ATOM 1562 C CA . LYS A 1 247 ? 18.610 -30.012 -34.235 1.00 115.42 247 LYS A CA 1
ATOM 1563 C C . LYS A 1 247 ? 18.886 -29.465 -32.843 1.00 115.00 247 LYS A C 1
ATOM 1564 O O . LYS A 1 247 ? 18.334 -29.948 -31.855 1.00 113.40 247 LYS A O 1
ATOM 1570 N N . ASP A 1 248 ? 19.745 -28.454 -32.778 1.00 146.95 248 ASP A N 1
ATOM 1571 C CA . ASP A 1 248 ? 20.121 -27.845 -31.510 1.00 146.97 248 ASP A CA 1
ATOM 1572 C C . ASP A 1 248 ? 18.950 -27.127 -30.832 1.00 147.46 248 ASP A C 1
ATOM 1573 O O . ASP A 1 248 ? 18.882 -27.091 -29.607 1.00 146.58 248 ASP A O 1
ATOM 1578 N N . ASN A 1 249 ? 18.033 -26.553 -31.608 1.00 91.32 249 ASN A N 1
ATOM 1579 C CA . ASN A 1 249 ? 16.880 -25.879 -31.006 1.00 92.05 249 ASN A CA 1
ATOM 1580 C C . ASN A 1 249 ? 15.947 -26.900 -30.381 1.00 89.80 249 ASN A C 1
ATOM 1581 O O . ASN A 1 249 ? 15.220 -26.599 -29.433 1.00 89.65 249 ASN A O 1
ATOM 1586 N N . ASP A 1 250 ? 15.976 -28.116 -30.920 1.00 91.80 250 ASP A N 1
ATOM 1587 C CA . ASP A 1 250 ? 15.103 -29.175 -30.440 1.00 89.46 250 ASP A CA 1
ATOM 1588 C C . ASP A 1 250 ? 15.637 -29.731 -29.133 1.00 86.08 250 ASP A C 1
ATOM 1589 O O . ASP A 1 250 ? 14.868 -30.153 -28.273 1.00 84.41 250 ASP A O 1
ATOM 1594 N N . MET A 1 251 ? 16.958 -29.722 -28.985 1.00 86.97 251 MET A N 1
ATOM 1595 C CA . MET A 1 251 ? 17.589 -30.230 -27.774 1.00 80.82 251 MET A CA 1
ATOM 1596 C C . MET A 1 251 ? 17.242 -29.363 -26.572 1.00 81.12 251 MET A C 1
ATOM 1597 O O . MET A 1 251 ? 17.199 -29.844 -25.442 1.00 80.40 251 MET A O 1
ATOM 1602 N N . ALA A 1 252 ? 16.989 -28.082 -26.822 1.00 64.04 252 ALA A N 1
ATOM 1603 C CA . ALA A 1 252 ? 16.638 -27.154 -25.754 1.00 64.99 252 ALA A CA 1
ATOM 1604 C C . ALA A 1 252 ? 15.202 -27.360 -25.292 1.00 64.02 252 ALA A C 1
ATOM 1605 O O . ALA A 1 252 ? 14.890 -27.183 -24.115 1.00 63.11 252 ALA A O 1
ATOM 1607 N N . LEU A 1 253 ? 14.328 -27.733 -26.221 1.00 67.16 253 LEU A N 1
ATOM 1608 C CA . LEU A 1 253 ? 12.936 -27.996 -25.883 1.00 66.77 253 LEU A CA 1
ATOM 1609 C C . LEU A 1 253 ? 12.830 -29.301 -25.105 1.00 64.11 253 LEU A C 1
ATOM 1610 O O . LEU A 1 253 ? 12.156 -29.369 -24.077 1.00 63.45 253 LEU A O 1
ATOM 1615 N N . ILE A 1 254 ? 13.499 -30.335 -25.606 1.00 66.32 254 ILE A N 1
ATOM 1616 C CA . ILE A 1 254 ? 13.534 -31.629 -24.934 1.00 63.99 254 ILE A CA 1
ATOM 1617 C C . ILE A 1 254 ? 14.108 -31.495 -23.525 1.00 63.14 254 ILE A C 1
ATOM 1618 O O . ILE A 1 254 ? 13.521 -31.985 -22.563 1.00 61.92 254 ILE A O 1
ATOM 1623 N N . LYS A 1 255 ? 15.249 -30.822 -23.412 1.00 76.49 255 LYS A N 1
ATOM 1624 C CA . LYS A 1 255 ? 15.910 -30.624 -22.124 1.00 77.25 255 LYS A CA 1
ATOM 1625 C C . LYS A 1 255 ? 15.020 -29.886 -21.128 1.00 81.47 255 LYS A C 1
ATOM 1626 O O . LYS A 1 255 ? 15.012 -30.194 -19.936 1.00 79.63 255 LYS A O 1
ATOM 1632 N N . GLU A 1 256 ? 14.269 -28.912 -21.631 1.00 71.88 256 GLU A N 1
ATOM 1633 C CA . GLU A 1 256 ? 13.402 -28.088 -20.797 1.00 73.20 256 GLU A CA 1
ATOM 1634 C C . GLU A 1 256 ? 12.182 -28.855 -20.303 1.00 72.22 256 GLU A C 1
ATOM 1635 O O . GLU A 1 256 ? 11.873 -28.852 -19.111 1.00 73.38 256 GLU A O 1
ATOM 1641 N N . VAL A 1 257 ? 11.492 -29.509 -21.230 1.00 71.46 257 VAL A N 1
ATOM 1642 C CA . VAL A 1 257 ? 10.261 -30.218 -20.911 1.00 72.51 257 VAL A CA 1
ATOM 1643 C C . VAL A 1 257 ? 10.522 -31.487 -20.099 1.00 70.23 257 VAL A C 1
ATOM 1644 O O . VAL A 1 257 ? 9.845 -31.738 -19.102 1.00 67.43 257 VAL A O 1
ATOM 1648 N N . LEU A 1 258 ? 11.511 -32.273 -20.513 1.00 80.09 258 LEU A N 1
ATOM 1649 C CA . LEU A 1 258 ? 11.860 -33.491 -19.787 1.00 75.20 258 LEU A CA 1
ATOM 1650 C C . LEU A 1 258 ? 12.407 -33.161 -18.404 1.00 73.67 258 LEU A C 1
ATOM 1651 O O . LEU A 1 258 ? 12.194 -33.910 -17.452 1.00 74.14 258 LEU A O 1
ATOM 1656 N N . GLY A 1 259 ? 13.129 -32.048 -18.308 1.00 70.09 259 GLY A N 1
ATOM 1657 C CA . GLY A 1 259 ? 13.648 -31.577 -17.036 1.00 70.70 259 GLY A CA 1
ATOM 1658 C C . GLY A 1 259 ? 12.566 -31.410 -15.984 1.00 73.75 259 GLY A C 1
ATOM 1659 O O . GLY A 1 259 ? 12.807 -31.608 -14.794 1.00 71.00 259 GLY A O 1
ATOM 1660 N N . LYS A 1 260 ? 11.372 -31.032 -16.432 1.00 64.40 260 LYS A N 1
ATOM 1661 C CA . LYS A 1 260 ? 10.219 -30.853 -15.555 1.00 65.67 260 LYS A CA 1
ATOM 1662 C C . LYS A 1 260 ? 9.785 -32.164 -14.898 1.00 64.30 260 LYS A C 1
ATOM 1663 O O . LYS A 1 260 ? 9.135 -32.158 -13.854 1.00 62.29 260 LYS A O 1
ATOM 1669 N N . ILE A 1 261 ? 10.136 -33.285 -15.523 1.00 66.23 261 ILE A N 1
ATOM 1670 C CA . ILE A 1 261 ? 9.711 -34.600 -15.050 1.00 58.82 261 ILE A CA 1
ATOM 1671 C C . ILE A 1 261 ? 10.524 -35.091 -13.847 1.00 58.16 261 ILE A C 1
ATOM 1672 O O . ILE A 1 261 ? 9.988 -35.750 -12.954 1.00 55.52 261 ILE A O 1
ATOM 1677 N N . ASN A 1 262 ? 11.804 -34.733 -13.804 1.00 68.59 262 ASN A N 1
ATOM 1678 C CA . ASN A 1 262 ? 12.711 -35.231 -12.771 1.00 65.79 262 ASN A CA 1
ATOM 1679 C C . ASN A 1 262 ? 12.279 -34.904 -11.342 1.00 68.38 262 ASN A C 1
ATOM 1680 O O . ASN A 1 262 ? 12.072 -33.742 -10.994 1.00 73.51 262 ASN A O 1
ATOM 1685 N N . GLY A 1 263 ? 12.145 -35.945 -10.524 1.00 55.53 263 GLY A N 1
ATOM 1686 C CA . GLY A 1 263 ? 11.853 -35.789 -9.110 1.00 56.22 263 GLY A CA 1
ATOM 1687 C C . GLY A 1 263 ? 10.385 -35.613 -8.773 1.00 56.97 263 GLY A C 1
ATOM 1688 O O . GLY A 1 263 ? 10.042 -35.290 -7.636 1.00 58.08 263 GLY A O 1
ATOM 1689 N N . LYS A 1 264 ? 9.516 -35.828 -9.754 1.00 53.25 264 LYS A N 1
ATOM 1690 C CA . LYS A 1 264 ? 8.085 -35.621 -9.558 1.00 53.94 264 LYS A CA 1
ATOM 1691 C C . LYS A 1 264 ? 7.342 -36.920 -9.264 1.00 54.23 264 LYS A C 1
ATOM 1692 O O . LYS A 1 264 ? 7.939 -37.996 -9.220 1.00 54.33 264 LYS A O 1
ATOM 1698 N N . TYR A 1 265 ? 6.031 -36.808 -9.069 1.00 55.62 265 TYR A N 1
ATOM 1699 C CA . TYR A 1 265 ? 5.197 -37.957 -8.739 1.00 54.10 265 TYR A CA 1
ATOM 1700 C C . TYR A 1 265 ? 4.098 -38.149 -9.780 1.00 57.43 265 TYR A C 1
ATOM 1701 O O . TYR A 1 265 ? 3.323 -37.231 -10.055 1.00 64.81 265 TYR A O 1
ATOM 1710 N N . LEU A 1 266 ? 4.041 -39.342 -10.361 1.00 65.73 266 LEU A N 1
ATOM 1711 C CA . LEU A 1 266 ? 3.057 -39.648 -11.395 1.00 71.08 266 LEU A CA 1
ATOM 1712 C C . LEU A 1 266 ? 2.188 -40.835 -11.002 1.00 72.19 266 LEU A C 1
ATOM 1713 O O . LEU A 1 266 ? 2.538 -41.605 -10.108 1.00 71.29 266 LEU A O 1
ATOM 1718 N N . GLN A 1 267 ? 1.055 -40.981 -11.681 1.00 63.44 267 GLN A N 1
ATOM 1719 C CA . GLN A 1 267 ? 0.161 -42.102 -11.431 1.00 66.87 267 GLN A CA 1
ATOM 1720 C C . GLN A 1 267 ? 0.075 -42.999 -12.658 1.00 67.67 267 GLN A C 1
ATOM 1721 O O . GLN A 1 267 ? -0.222 -42.536 -13.759 1.00 67.55 267 GLN A O 1
ATOM 1727 N N . ILE A 1 268 ? 0.338 -44.286 -12.459 1.00 71.92 268 ILE A N 1
ATOM 1728 C CA . ILE A 1 268 ? 0.368 -45.243 -13.557 1.00 70.82 268 ILE A CA 1
ATOM 1729 C C . ILE A 1 268 ? -0.568 -46.416 -13.295 1.00 72.15 268 ILE A C 1
ATOM 1730 O O . ILE A 1 268 ? -0.453 -47.093 -12.274 1.00 74.23 268 ILE A O 1
ATOM 1735 N N . GLY A 1 269 ? -1.487 -46.664 -14.221 1.00 94.94 269 GLY A N 1
ATOM 1736 C CA . GLY A 1 269 ? -2.333 -47.839 -14.144 1.00 100.76 269 GLY A CA 1
ATOM 1737 C C . GLY A 1 269 ? -3.659 -47.626 -13.439 1.00 104.37 269 GLY A C 1
ATOM 1738 O O . GLY A 1 269 ? -4.106 -46.493 -13.253 1.00 108.16 269 GLY A O 1
ATOM 1739 N N . GLY A 1 270 ? -4.288 -48.730 -13.050 1.00 88.30 270 GLY A N 1
ATOM 1740 C CA . GLY A 1 270 ? -5.624 -48.706 -12.484 1.00 89.41 270 GLY A CA 1
ATOM 1741 C C . GLY A 1 270 ? -5.672 -48.413 -10.997 1.00 94.09 270 GLY A C 1
ATOM 1742 O O . GLY A 1 270 ? -4.644 -48.439 -10.315 1.00 92.69 270 GLY A O 1
ATOM 1743 N N . ASN A 1 271 ? -6.875 -48.107 -10.513 1.00 110.63 271 ASN A N 1
ATOM 1744 C CA . ASN A 1 271 ? -7.150 -47.868 -9.096 1.00 111.04 271 ASN A CA 1
ATOM 1745 C C . ASN A 1 271 ? -6.455 -46.627 -8.545 1.00 107.04 271 ASN A C 1
ATOM 1746 O O . ASN A 1 271 ? -5.802 -46.683 -7.503 1.00 100.83 271 ASN A O 1
ATOM 1751 N N . GLU A 1 272 ? -6.611 -45.505 -9.240 1.00 123.29 272 GLU A N 1
ATOM 1752 C CA . GLU A 1 272 ? -6.070 -44.238 -8.767 1.00 121.00 272 GLU A CA 1
ATOM 1753 C C . GLU A 1 272 ? -6.821 -43.757 -7.532 1.00 122.89 272 GLU A C 1
ATOM 1754 O O . GLU A 1 272 ? -6.240 -43.141 -6.641 1.00 118.72 272 GLU A O 1
ATOM 1760 N N . THR A 1 273 ? -8.112 -44.067 -7.477 1.00 134.97 273 THR A N 1
ATOM 1761 C CA . THR A 1 273 ? -8.994 -43.533 -6.445 1.00 133.26 273 THR A CA 1
ATOM 1762 C C . THR A 1 273 ? -8.730 -44.132 -5.066 1.00 131.67 273 THR A C 1
ATOM 1763 O O . THR A 1 273 ? -9.133 -43.563 -4.052 1.00 130.88 273 THR A O 1
ATOM 1767 N N . VAL A 1 274 ? -8.063 -45.281 -5.027 1.00 88.75 274 VAL A N 1
ATOM 1768 C CA . VAL A 1 274 ? -7.748 -45.925 -3.756 1.00 86.84 274 VAL A CA 1
ATOM 1769 C C . VAL A 1 274 ? -6.242 -45.987 -3.500 1.00 80.81 274 VAL A C 1
ATOM 1770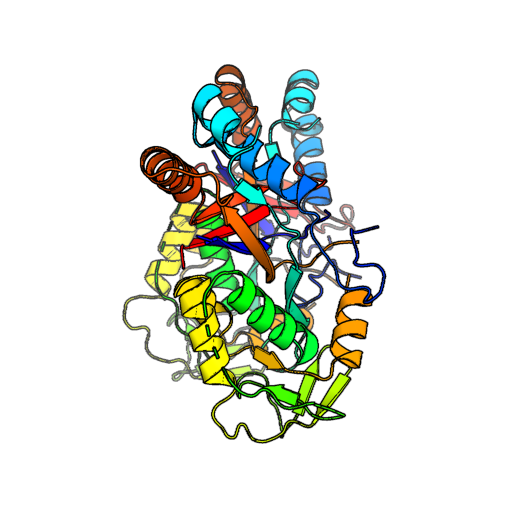 O O . VAL A 1 274 ? -5.757 -46.888 -2.815 1.00 78.87 274 VAL A O 1
ATOM 1774 N N . GLY A 1 275 ? -5.508 -45.032 -4.061 1.00 80.12 275 GLY A N 1
ATOM 1775 C CA . GLY A 1 275 ? -4.100 -44.865 -3.747 1.00 78.39 275 GLY A CA 1
ATOM 1776 C C . GLY A 1 275 ? -3.187 -45.927 -4.332 1.00 78.07 275 GLY A C 1
ATOM 1777 O O . GLY A 1 275 ? -2.251 -46.378 -3.673 1.00 75.77 275 GLY A O 1
ATOM 1778 N N . LYS A 1 276 ? -3.456 -46.330 -5.569 1.00 74.02 276 LYS A N 1
ATOM 1779 C CA . LYS A 1 276 ? -2.622 -47.321 -6.239 1.00 72.62 276 LYS A CA 1
ATOM 1780 C C . LYS A 1 276 ? -1.978 -46.742 -7.493 1.00 72.29 276 LYS A C 1
ATOM 1781 O O . LYS A 1 276 ? -2.573 -45.920 -8.188 1.00 75.33 276 LYS A O 1
ATOM 1787 N N . GLY A 1 277 ? -0.753 -47.173 -7.768 1.00 72.32 277 GLY A N 1
ATOM 1788 C CA . GLY A 1 277 ? -0.070 -46.793 -8.989 1.00 72.81 277 GLY A CA 1
ATOM 1789 C C . GLY A 1 277 ? 0.617 -45.445 -8.931 1.00 70.07 277 GLY A C 1
ATOM 1790 O O . GLY A 1 277 ? 0.883 -44.839 -9.966 1.00 71.91 277 GLY A O 1
ATOM 1791 N N . PHE A 1 278 ? 0.917 -44.974 -7.726 1.00 63.53 278 PHE A N 1
ATOM 1792 C CA . PHE A 1 278 ? 1.677 -43.741 -7.573 1.00 62.19 278 PHE A CA 1
ATOM 1793 C C . PHE A 1 278 ? 3.164 -44.052 -7.588 1.00 60.02 278 PHE A C 1
ATOM 1794 O O . PHE A 1 278 ? 3.652 -44.847 -6.788 1.00 59.88 278 PHE A O 1
ATOM 1802 N N . VAL A 1 279 ? 3.879 -43.412 -8.506 1.00 61.31 279 VAL A N 1
ATOM 1803 C CA . VAL A 1 279 ? 5.282 -43.719 -8.733 1.00 57.89 279 VAL A CA 1
ATOM 1804 C C . VAL A 1 279 ? 6.119 -42.445 -8.644 1.00 59.34 279 VAL A C 1
ATOM 1805 O O . VAL A 1 279 ? 5.627 -41.349 -8.918 1.00 61.55 279 VAL A O 1
ATOM 1809 N N . LYS A 1 280 ? 7.375 -42.581 -8.233 1.00 56.69 280 LYS A N 1
ATOM 1810 C CA . LYS A 1 280 ? 8.287 -41.445 -8.244 1.00 56.19 280 LYS A CA 1
ATOM 1811 C C . LYS A 1 280 ? 9.243 -41.555 -9.423 1.00 58.05 280 LYS A C 1
ATOM 1812 O O . LYS A 1 280 ? 9.910 -42.573 -9.595 1.00 56.00 280 LYS A O 1
ATOM 1818 N N . VAL A 1 281 ? 9.314 -40.504 -10.231 1.00 59.52 281 VAL A N 1
ATOM 1819 C CA . VAL A 1 281 ? 10.129 -40.540 -11.439 1.00 53.32 281 VAL A CA 1
ATOM 1820 C C . VAL A 1 281 ? 11.438 -39.768 -11.294 1.00 53.43 281 VAL A C 1
ATOM 1821 O O . VAL A 1 281 ? 11.470 -38.677 -10.727 1.00 61.72 281 VAL A O 1
ATOM 1825 N N . THR A 1 282 ? 12.519 -40.357 -11.797 1.00 55.78 282 THR A N 1
ATOM 1826 C CA . THR A 1 282 ? 13.788 -39.654 -11.927 1.00 60.84 282 THR A CA 1
ATOM 1827 C C . THR A 1 282 ? 14.096 -39.522 -13.412 1.00 61.05 282 THR A C 1
ATOM 1828 O O . THR A 1 282 ? 13.687 -40.362 -14.212 1.00 59.20 282 THR A O 1
ATOM 1832 N N . LEU A 1 283 ? 14.826 -38.477 -13.782 1.00 64.81 283 LEU A N 1
ATOM 1833 C CA . LEU A 1 283 ? 15.186 -38.280 -15.179 1.00 63.04 283 LEU A CA 1
ATOM 1834 C C . LEU A 1 283 ? 16.524 -37.567 -15.304 1.00 64.64 283 LEU A C 1
ATOM 1835 O O . LEU A 1 283 ? 16.700 -36.457 -14.802 1.00 70.15 283 LEU A O 1
ATOM 1840 N N . LYS A 1 284 ? 17.464 -38.219 -15.979 1.00 67.31 284 LYS A N 1
ATOM 1841 C CA . LYS A 1 284 ? 18.825 -37.712 -16.098 1.00 68.40 284 LYS A CA 1
ATOM 1842 C C . LYS A 1 284 ? 19.341 -37.865 -17.525 1.00 70.31 284 LYS A C 1
ATOM 1843 O O . LYS A 1 284 ? 18.971 -38.806 -18.227 1.00 72.40 284 LYS A O 1
ATOM 1849 N N . GLU A 1 285 ? 20.185 -36.934 -17.957 1.00 100.48 285 GLU A N 1
ATOM 1850 C CA . GLU A 1 285 ? 20.832 -37.055 -19.258 1.00 101.21 285 GLU A CA 1
ATOM 1851 C C . GLU A 1 285 ? 21.957 -38.081 -19.174 1.00 105.21 285 GLU A C 1
ATOM 1852 O O . GLU A 1 285 ? 22.164 -38.703 -18.131 1.00 104.70 285 GLU A O 1
ATOM 1858 N N . VAL A 1 286 ? 22.688 -38.253 -20.270 1.00 100.40 286 VAL A N 1
ATOM 1859 C CA . VAL A 1 286 ? 23.821 -39.173 -20.292 1.00 104.62 286 VAL A CA 1
ATOM 1860 C C . VAL A 1 286 ? 25.063 -38.502 -20.867 1.00 105.13 286 VAL A C 1
ATOM 1861 O O . VAL A 1 286 ? 26.189 -38.914 -20.587 1.00 105.63 286 VAL A O 1
ATOM 1865 N N . LYS B 1 2 ? -2.821 -30.997 -4.260 1.00 84.34 2 LYS B N 1
ATOM 1866 C CA . LYS B 1 2 ? -3.435 -30.844 -2.946 1.00 91.49 2 LYS B CA 1
ATOM 1867 C C . LYS B 1 2 ? -3.577 -32.190 -2.245 1.00 87.90 2 LYS B C 1
ATOM 1868 O O . LYS B 1 2 ? -3.943 -33.187 -2.868 1.00 80.81 2 LYS B O 1
ATOM 1874 N N . ALA B 1 3 ? -3.284 -32.214 -0.948 1.00 78.52 3 ALA B N 1
ATOM 1875 C CA . ALA B 1 3 ? -3.253 -33.466 -0.204 1.00 73.10 3 ALA B CA 1
ATOM 1876 C C . ALA B 1 3 ? -3.804 -33.296 1.208 1.00 73.81 3 ALA B C 1
ATOM 1877 O O . ALA B 1 3 ? -3.706 -32.222 1.803 1.00 77.90 3 ALA B O 1
ATOM 1879 N N . TYR B 1 4 ? -4.382 -34.370 1.735 1.00 68.36 4 TYR B N 1
ATOM 1880 C CA . TYR B 1 4 ? -4.889 -34.389 3.101 1.00 71.00 4 TYR B CA 1
ATOM 1881 C C . TYR B 1 4 ? -4.253 -35.529 3.885 1.00 65.78 4 TYR B C 1
ATOM 1882 O O . TYR B 1 4 ? -4.058 -36.622 3.356 1.00 62.91 4 TYR B O 1
ATOM 1891 N N . LEU B 1 5 ? -3.937 -35.271 5.149 1.00 70.77 5 LEU B N 1
ATOM 1892 C CA . LEU B 1 5 ? -3.297 -36.272 5.992 1.00 68.63 5 LEU B CA 1
ATOM 1893 C C . LEU B 1 5 ? -4.282 -36.912 6.961 1.00 67.97 5 LEU B C 1
ATOM 1894 O O . LEU B 1 5 ? -4.846 -36.238 7.823 1.00 69.81 5 LEU B O 1
ATOM 1899 N N . VAL B 1 6 ? -4.488 -38.216 6.814 1.00 56.98 6 VAL B N 1
ATOM 1900 C CA . VAL B 1 6 ? -5.382 -38.952 7.698 1.00 58.02 6 VAL B CA 1
ATOM 1901 C C . VAL B 1 6 ? -4.619 -39.714 8.770 1.00 56.12 6 VAL B C 1
ATOM 1902 O O . VAL B 1 6 ? -3.702 -40.471 8.467 1.00 55.79 6 VAL B O 1
ATOM 1906 N N . GLY B 1 7 ? -5.002 -39.503 10.024 1.00 47.73 7 GLY B N 1
ATOM 1907 C CA . GLY B 1 7 ? -4.455 -40.270 11.125 1.00 46.72 7 GLY B CA 1
ATOM 1908 C C . GLY B 1 7 ? -5.499 -41.233 11.650 1.00 46.94 7 GLY B C 1
ATOM 1909 O O . GLY B 1 7 ? -6.664 -40.867 11.797 1.00 48.35 7 GLY B O 1
ATOM 1910 N N . LEU B 1 8 ? -5.088 -42.463 11.933 1.00 65.80 8 LEU B N 1
ATOM 1911 C CA . LEU B 1 8 ? -5.999 -43.450 12.496 1.00 66.41 8 LEU B CA 1
ATOM 1912 C C . LEU B 1 8 ? -5.436 -44.007 13.793 1.00 67.87 8 LEU B C 1
ATOM 1913 O O . LEU B 1 8 ? -4.489 -44.793 13.787 1.00 65.12 8 LEU B O 1
ATOM 1918 N N . TYR B 1 9 ? -6.031 -43.596 14.906 1.00 60.50 9 TYR B N 1
ATOM 1919 C CA . TYR B 1 9 ? -5.601 -44.053 16.218 1.00 58.22 9 TYR B CA 1
ATOM 1920 C C . TYR B 1 9 ? -6.625 -45.034 16.776 1.00 59.38 9 TYR B C 1
ATOM 1921 O O . TYR B 1 9 ? -7.770 -44.664 17.038 1.00 61.99 9 TYR B O 1
ATOM 1930 N N . THR B 1 10 ? -6.216 -46.288 16.940 1.00 54.55 10 THR B N 1
ATOM 1931 C CA . THR B 1 10 ? -7.134 -47.325 17.397 1.00 55.19 10 THR B CA 1
ATOM 1932 C C . THR B 1 10 ? -7.425 -47.194 18.888 1.00 58.17 10 THR B C 1
ATOM 1933 O O . THR B 1 10 ? -6.512 -47.062 19.704 1.00 57.52 10 THR B O 1
ATOM 1937 N N . LEU B 1 11 ? -8.708 -47.226 19.230 1.00 57.31 11 LEU B N 1
ATOM 1938 C CA . LEU B 1 11 ? -9.146 -47.077 20.612 1.00 59.19 11 LEU B CA 1
ATOM 1939 C C . LEU B 1 11 ? -9.459 -48.441 21.213 1.00 61.34 11 LEU B C 1
ATOM 1940 O O . LEU B 1 11 ? -9.500 -48.603 22.433 1.00 60.15 11 LEU B O 1
ATOM 1945 N N . THR B 1 12 ? -9.678 -49.417 20.337 1.00 66.01 12 THR B N 1
ATOM 1946 C CA . THR B 1 12 ? -9.956 -50.794 20.730 1.00 65.08 12 THR B CA 1
ATOM 1947 C C . THR B 1 12 ? -9.206 -51.719 19.778 1.00 65.35 12 THR B C 1
ATOM 1948 O O . THR B 1 12 ? -8.817 -51.288 18.692 1.00 66.24 12 THR B O 1
ATOM 1952 N N . PRO B 1 13 ? -8.971 -52.981 20.188 1.00 52.08 13 PRO B N 1
ATOM 1953 C CA . PRO B 1 13 ? -8.322 -53.941 19.286 1.00 51.61 13 PRO B CA 1
ATOM 1954 C C . PRO B 1 13 ? -9.003 -54.001 17.919 1.00 51.90 13 PRO B C 1
ATOM 1955 O O . PRO B 1 13 ? -10.212 -54.211 17.844 1.00 53.62 13 PRO B O 1
ATOM 1959 N N . THR B 1 14 ? -8.227 -53.813 16.857 1.00 63.05 14 THR B N 1
ATOM 1960 C CA . THR B 1 14 ? -8.788 -53.651 15.520 1.00 63.56 14 THR B CA 1
ATOM 1961 C C . THR B 1 14 ? -8.360 -54.776 14.584 1.00 62.01 14 THR B C 1
ATOM 1962 O O . THR B 1 14 ? -7.183 -55.127 14.519 1.00 66.77 14 THR B O 1
ATOM 1966 N N . HIS B 1 15 ? -9.323 -55.340 13.861 1.00 70.90 15 HIS B N 1
ATOM 1967 C CA . HIS B 1 15 ? -9.030 -56.350 12.851 1.00 73.48 15 HIS B CA 1
ATOM 1968 C C . HIS B 1 15 ? -9.543 -55.905 11.484 1.00 73.86 15 HIS B C 1
ATOM 1969 O O . HIS B 1 15 ? -10.725 -56.066 11.178 1.00 74.10 15 HIS B O 1
ATOM 1976 N N . PRO B 1 16 ? -8.651 -55.336 10.658 1.00 91.90 16 PRO B N 1
ATOM 1977 C CA . PRO B 1 16 ? -8.994 -54.904 9.298 1.00 94.51 16 PRO B CA 1
ATOM 1978 C C . PRO B 1 16 ? -9.407 -56.065 8.398 1.00 94.38 16 PRO B C 1
ATOM 1979 O O . PRO B 1 16 ? -10.378 -55.923 7.653 1.00 96.25 16 PRO B O 1
ATOM 1983 N N . PRO B 1 28 ? -6.735 -63.956 9.910 1.00 126.48 28 PRO B N 1
ATOM 1984 C CA . PRO B 1 28 ? -5.891 -63.494 8.802 1.00 127.73 28 PRO B CA 1
ATOM 1985 C C . PRO B 1 28 ? -5.881 -61.972 8.675 1.00 123.55 28 PRO B C 1
ATOM 1986 O O . PRO B 1 28 ? -6.840 -61.398 8.159 1.00 120.98 28 PRO B O 1
ATOM 1990 N N . ILE B 1 29 ? -4.811 -61.328 9.135 1.00 106.45 29 ILE B N 1
ATOM 1991 C CA . ILE B 1 29 ? -4.736 -59.872 9.087 1.00 101.91 29 ILE B CA 1
ATOM 1992 C C . ILE B 1 29 ? -4.188 -59.398 7.741 1.00 101.95 29 ILE B C 1
ATOM 1993 O O . ILE B 1 29 ? -3.477 -60.135 7.057 1.00 100.08 29 ILE B O 1
ATOM 1998 N N . GLN B 1 30 ? -4.527 -58.168 7.366 1.00 106.00 30 GLN B N 1
ATOM 1999 C CA . GLN B 1 30 ? -4.060 -57.583 6.112 1.00 100.02 30 GLN B CA 1
ATOM 2000 C C . GLN B 1 30 ? -2.633 -57.062 6.253 1.00 97.68 30 GLN B C 1
ATOM 2001 O O . GLN B 1 30 ? -2.393 -56.075 6.948 1.00 93.47 30 GLN B O 1
ATOM 2007 N N . ARG B 1 31 ? -1.687 -57.726 5.598 1.00 76.65 31 ARG B N 1
ATOM 2008 C CA . ARG B 1 31 ? -0.281 -57.359 5.727 1.00 72.92 31 ARG B CA 1
ATOM 2009 C C . ARG B 1 31 ? 0.412 -57.093 4.392 1.00 70.19 31 ARG B C 1
ATOM 2010 O O . ARG B 1 31 ? 0.089 -57.707 3.376 1.00 75.29 31 ARG B O 1
ATOM 2018 N N . GLU B 1 32 ? 1.365 -56.167 4.410 1.00 62.16 32 GLU B N 1
ATOM 2019 C CA . GLU B 1 32 ? 2.187 -55.873 3.243 1.00 64.13 32 GLU B CA 1
ATOM 2020 C C . GLU B 1 32 ? 3.139 -57.041 3.000 1.00 64.46 32 GLU B C 1
ATOM 2021 O O . GLU B 1 32 ? 3.806 -57.499 3.928 1.00 63.27 32 GLU B O 1
ATOM 2027 N N . ARG B 1 33 ? 3.196 -57.525 1.762 1.00 63.13 33 ARG B N 1
ATOM 2028 C CA . ARG B 1 33 ? 3.914 -58.765 1.462 1.00 63.49 33 ARG B CA 1
ATOM 2029 C C . ARG B 1 33 ? 5.409 -58.753 1.786 1.00 62.90 33 ARG B C 1
ATOM 2030 O O . ARG B 1 33 ? 5.907 -59.682 2.416 1.00 66.92 33 ARG B O 1
ATOM 2038 N N . HIS B 1 34 ? 6.132 -57.720 1.360 1.00 51.46 34 HIS B N 1
ATOM 2039 C CA . HIS B 1 34 ? 7.589 -57.776 1.452 1.00 51.51 34 HIS B CA 1
ATOM 2040 C C . HIS B 1 34 ? 8.115 -57.255 2.786 1.00 50.21 34 HIS B C 1
ATOM 2041 O O . HIS B 1 34 ? 9.298 -57.402 3.088 1.00 50.50 34 HIS B O 1
ATOM 2048 N N . THR B 1 35 ? 7.243 -56.667 3.596 1.00 61.00 35 THR B N 1
ATOM 2049 C CA . THR B 1 35 ? 7.647 -56.254 4.934 1.00 60.10 35 THR B CA 1
ATOM 2050 C C . THR B 1 35 ? 7.022 -57.139 6.006 1.00 60.24 35 THR B C 1
ATOM 2051 O O . THR B 1 35 ? 7.700 -57.563 6.943 1.00 61.95 35 THR B O 1
ATOM 2055 N N . GLY B 1 36 ? 5.733 -57.424 5.861 1.00 57.88 36 GLY B N 1
ATOM 2056 C CA . GLY B 1 36 ? 5.005 -58.144 6.888 1.00 60.87 36 GLY B CA 1
ATOM 2057 C C . GLY B 1 36 ? 4.322 -57.189 7.847 1.00 56.53 36 GLY B C 1
ATOM 2058 O O . GLY B 1 36 ? 3.712 -57.609 8.830 1.00 62.43 36 GLY B O 1
ATOM 2059 N N . PHE B 1 37 ? 4.443 -55.894 7.572 1.00 45.53 37 PHE B N 1
ATOM 2060 C CA . PHE B 1 37 ? 3.782 -54.875 8.379 1.00 43.87 37 PHE B CA 1
ATOM 2061 C C . PHE B 1 37 ? 2.272 -54.912 8.168 1.00 44.42 37 PHE B C 1
ATOM 2062 O O . PHE B 1 37 ? 1.806 -55.088 7.043 1.00 45.44 37 PHE B O 1
ATOM 2070 N N . PRO B 1 38 ? 1.503 -54.744 9.255 1.00 63.31 38 PRO B N 1
ATOM 2071 C CA . PRO B 1 38 ? 0.047 -54.615 9.145 1.00 60.61 38 PRO B CA 1
ATOM 2072 C C . PRO B 1 38 ? -0.331 -53.368 8.361 1.00 59.85 38 PRO B C 1
ATOM 2073 O O . PRO B 1 38 ? 0.371 -52.357 8.437 1.00 57.00 38 PRO B O 1
ATOM 2077 N N . VAL B 1 39 ? -1.429 -53.437 7.620 1.00 54.73 39 VAL B N 1
ATOM 2078 C CA . VAL B 1 39 ? -1.840 -52.320 6.786 1.00 54.77 39 VAL B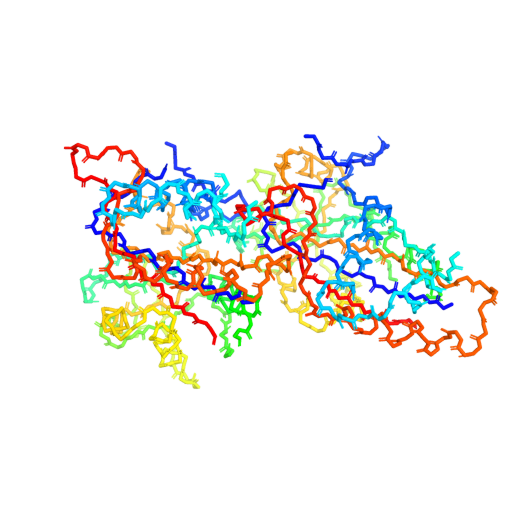 CA 1
ATOM 2079 C C . VAL B 1 39 ? -3.355 -52.312 6.598 1.00 57.46 39 VAL B C 1
ATOM 2080 O O . VAL B 1 39 ? -3.998 -53.364 6.579 1.00 60.42 39 VAL B O 1
ATOM 2084 N N . ILE B 1 40 ? -3.927 -51.116 6.504 1.00 61.49 40 ILE B N 1
ATOM 2085 C CA . ILE B 1 40 ? -5.335 -50.971 6.161 1.00 61.35 40 ILE B CA 1
ATOM 2086 C C . ILE B 1 40 ? -5.449 -50.537 4.707 1.00 62.15 40 ILE B C 1
ATOM 2087 O O . ILE B 1 40 ? -5.042 -49.432 4.349 1.00 59.17 40 ILE B O 1
ATOM 2092 N N . TRP B 1 41 ? -6.000 -51.414 3.876 1.00 72.27 41 TRP B N 1
ATOM 2093 C CA . TRP B 1 41 ? -6.095 -51.164 2.443 1.00 74.47 41 TRP B CA 1
ATOM 2094 C C . TRP B 1 41 ? -6.945 -49.940 2.128 1.00 76.68 41 TRP B C 1
ATOM 2095 O O . TRP B 1 41 ? -7.983 -49.717 2.752 1.00 75.92 41 TRP B O 1
ATOM 2106 N N . GLY B 1 42 ? -6.485 -49.150 1.161 1.00 55.85 42 GLY B N 1
ATOM 2107 C CA . GLY B 1 42 ? -7.162 -47.930 0.757 1.00 57.05 42 GLY B CA 1
ATOM 2108 C C . GLY B 1 42 ? -8.609 -48.163 0.370 1.00 59.59 42 GLY B C 1
ATOM 2109 O O . GLY B 1 42 ? -9.469 -47.314 0.603 1.00 60.56 42 GLY B O 1
ATOM 2110 N N . GLN B 1 43 ? -8.871 -49.320 -0.228 1.00 86.83 43 GLN B N 1
ATOM 2111 C CA . GLN B 1 43 ? -10.223 -49.714 -0.601 1.00 88.05 43 GLN B CA 1
ATOM 2112 C C . GLN B 1 43 ? -11.137 -49.766 0.620 1.00 90.00 43 GLN B C 1
ATOM 2113 O O . GLN B 1 43 ? -12.255 -49.253 0.595 1.00 95.12 43 GLN B O 1
ATOM 2119 N N . SER B 1 44 ? -10.649 -50.391 1.687 1.00 80.06 44 SER B N 1
ATOM 2120 C CA . SER B 1 44 ? -11.402 -50.509 2.933 1.00 77.66 44 SER B CA 1
ATOM 2121 C C . SER B 1 44 ? -11.633 -49.160 3.611 1.00 79.76 44 SER B C 1
ATOM 2122 O O . SER B 1 44 ? -12.755 -48.840 4.009 1.00 81.45 44 SER B O 1
ATOM 2125 N N . LEU B 1 45 ? -10.564 -48.379 3.746 1.00 65.05 45 LEU B N 1
ATOM 2126 C CA . LEU B 1 45 ? -10.625 -47.085 4.421 1.00 66.41 45 LEU B CA 1
ATOM 2127 C C . LEU B 1 45 ? -11.592 -46.132 3.727 1.00 71.95 45 LEU B C 1
ATOM 2128 O O . LEU B 1 45 ? -12.372 -45.442 4.382 1.00 68.89 45 LEU B O 1
ATOM 2133 N N . LYS B 1 46 ? -11.526 -46.098 2.400 1.00 71.55 46 LYS B N 1
ATOM 2134 C CA . LYS B 1 46 ? -12.423 -45.276 1.595 1.00 74.67 46 LYS B CA 1
ATOM 2135 C C . LYS B 1 46 ? -13.882 -45.634 1.862 1.00 76.03 46 LYS B C 1
ATOM 2136 O O . LYS B 1 46 ? -14.744 -44.759 1.934 1.00 74.98 46 LYS B O 1
ATOM 2142 N N . GLY B 1 47 ? -14.146 -46.929 2.002 1.00 72.50 47 GLY B N 1
ATOM 2143 C CA . GLY B 1 47 ? -15.476 -47.424 2.301 1.00 73.37 47 GLY B CA 1
ATOM 2144 C C . GLY B 1 47 ? -16.051 -46.903 3.606 1.00 77.57 47 GLY B C 1
ATOM 2145 O O . GLY B 1 47 ? -17.196 -46.453 3.649 1.00 81.05 47 GLY B O 1
ATOM 2146 N N . VAL B 1 48 ? -15.261 -46.966 4.674 1.00 76.53 48 VAL B N 1
ATOM 2147 C CA . VAL B 1 48 ? -15.739 -46.556 5.991 1.00 76.28 48 VAL B CA 1
ATOM 2148 C C . VAL B 1 48 ? -15.877 -45.033 6.069 1.00 77.88 48 VAL B C 1
ATOM 2149 O O . VAL B 1 48 ? -16.763 -44.523 6.756 1.00 81.27 48 VAL B O 1
ATOM 2153 N N . LEU B 1 49 ? -15.001 -44.310 5.375 1.00 70.77 49 LEU B N 1
ATOM 2154 C CA . LEU B 1 49 ? -15.119 -42.859 5.267 1.00 72.85 49 LEU B CA 1
ATOM 2155 C C . LEU B 1 49 ? -16.427 -42.492 4.575 1.00 76.61 49 LEU B C 1
ATOM 2156 O O . LEU B 1 49 ? -17.147 -41.596 5.016 1.00 77.73 49 LEU B O 1
ATOM 2161 N N . ARG B 1 50 ? -16.720 -43.192 3.483 1.00 78.92 50 ARG B N 1
ATOM 2162 C CA . ARG B 1 50 ? -17.956 -42.984 2.737 1.00 83.95 50 ARG B CA 1
ATOM 2163 C C . ARG B 1 50 ? -19.180 -43.225 3.619 1.00 88.31 50 ARG B C 1
ATOM 2164 O O . ARG B 1 50 ? -20.101 -42.409 3.655 1.00 88.26 50 ARG B O 1
ATOM 2172 N N . SER B 1 51 ? -19.183 -44.353 4.322 1.00 81.05 51 SER B N 1
ATOM 2173 C CA . SER B 1 51 ? -20.307 -44.732 5.173 1.00 82.57 51 SER B CA 1
ATOM 2174 C C . SER B 1 51 ? -20.526 -43.772 6.340 1.00 78.64 51 SER B C 1
ATOM 2175 O O . SER B 1 51 ? -21.664 -43.524 6.736 1.00 85.51 51 SER B O 1
ATOM 2178 N N . TYR B 1 52 ? -19.441 -43.240 6.894 1.00 86.47 52 TYR B N 1
ATOM 2179 C CA . TYR B 1 52 ? -19.547 -42.346 8.043 1.00 86.50 52 TYR B CA 1
ATOM 2180 C C . TYR B 1 52 ? -20.192 -41.007 7.688 1.00 90.14 52 TYR B C 1
ATOM 2181 O O . TYR B 1 52 ? -20.993 -40.474 8.457 1.00 92.77 52 TYR B O 1
ATOM 2190 N N . LEU B 1 53 ? -19.841 -40.469 6.524 1.00 93.17 53 LEU B N 1
ATOM 2191 C CA . LEU B 1 53 ? -20.392 -39.197 6.066 1.00 97.36 53 LEU B CA 1
ATOM 2192 C C . LEU B 1 53 ? -21.856 -39.316 5.661 1.00 103.59 53 LEU B C 1
ATOM 2193 O O . LEU B 1 53 ? -22.620 -38.356 5.761 1.00 105.32 53 LEU B O 1
ATOM 2198 N N . LYS B 1 54 ? -22.241 -40.502 5.204 1.00 116.12 54 LYS B N 1
ATOM 2199 C CA . LYS B 1 54 ? -23.601 -40.739 4.741 1.00 117.49 54 LYS B CA 1
ATOM 2200 C C . LYS B 1 54 ? -24.545 -41.000 5.911 1.00 120.78 54 LYS B C 1
ATOM 2201 O O . LYS B 1 54 ? -25.710 -40.604 5.882 1.00 128.07 54 LYS B O 1
ATOM 2207 N N . LEU B 1 55 ? -24.032 -41.666 6.940 1.00 101.77 55 LEU B N 1
ATOM 2208 C CA . LEU B 1 55 ? -24.852 -42.098 8.067 1.00 97.04 55 LEU B CA 1
ATOM 2209 C C . LEU B 1 55 ? -24.812 -41.140 9.253 1.00 98.35 55 LEU B C 1
ATOM 2210 O O . LEU B 1 55 ? -25.845 -40.848 9.855 1.00 106.37 55 LEU B O 1
ATOM 2215 N N . VAL B 1 56 ? -23.622 -40.656 9.593 1.00 82.67 56 VAL B N 1
ATOM 2216 C CA . VAL B 1 56 ? -23.452 -39.894 10.826 1.00 85.90 56 VAL B CA 1
ATOM 2217 C C . VAL B 1 56 ? -23.411 -38.383 10.600 1.00 87.75 56 VAL B C 1
ATOM 2218 O O . VAL B 1 56 ? -24.145 -37.637 11.250 1.00 94.60 56 VAL B O 1
ATOM 2222 N N . GLU B 1 57 ? -22.563 -37.930 9.681 1.00 99.60 57 GLU B N 1
ATOM 2223 C CA . GLU B 1 57 ? -22.409 -36.496 9.441 1.00 103.49 57 GLU B CA 1
ATOM 2224 C C . GLU B 1 57 ? -23.495 -35.931 8.533 1.00 106.88 57 GLU B C 1
ATOM 2225 O O . GLU B 1 57 ? -23.579 -34.716 8.348 1.00 111.35 57 GLU B O 1
ATOM 2231 N N . LYS B 1 58 ? -24.319 -36.815 7.977 1.00 92.51 58 LYS B N 1
ATOM 2232 C CA . LYS B 1 58 ? -25.448 -36.415 7.137 1.00 101.17 58 LYS B CA 1
ATOM 2233 C C . LYS B 1 58 ? -25.043 -35.512 5.975 1.00 103.81 58 LYS B C 1
ATOM 2234 O O . LYS B 1 58 ? -25.536 -34.392 5.840 1.00 111.01 58 LYS B O 1
ATOM 2240 N N . VAL B 1 59 ? -24.140 -36.011 5.140 1.00 97.91 59 VAL B N 1
ATOM 2241 C CA . VAL B 1 59 ? -23.751 -35.311 3.925 1.00 96.46 59 VAL B CA 1
ATOM 2242 C C . VAL B 1 59 ? -24.642 -35.795 2.788 1.00 101.52 59 VAL B C 1
ATOM 2243 O O . VAL B 1 59 ? -24.884 -36.995 2.655 1.00 97.72 59 VAL B O 1
ATOM 2247 N N . ASP B 1 60 ? -25.152 -34.855 1.997 1.00 109.21 60 ASP B N 1
ATOM 2248 C CA . ASP B 1 60 ? -26.046 -35.174 0.890 1.00 117.15 60 ASP B CA 1
ATOM 2249 C C . ASP B 1 60 ? -25.414 -36.209 -0.037 1.00 113.43 60 ASP B C 1
ATOM 2250 O O . ASP B 1 60 ? -24.226 -36.130 -0.348 1.00 111.44 60 ASP B O 1
ATOM 2255 N N . GLU B 1 61 ? -26.213 -37.178 -0.474 1.00 140.22 61 GLU B N 1
ATOM 2256 C CA . GLU B 1 61 ? -25.717 -38.280 -1.298 1.00 139.19 61 GLU B CA 1
ATOM 2257 C C . GLU B 1 61 ? -25.315 -37.831 -2.701 1.00 140.04 61 GLU B C 1
ATOM 2258 O O . GLU B 1 61 ? -24.970 -38.652 -3.550 1.00 137.51 61 GLU B O 1
ATOM 2264 N N . GLU B 1 62 ? -25.363 -36.525 -2.936 1.00 141.03 62 GLU B N 1
ATOM 2265 C CA . GLU B 1 62 ? -24.948 -35.951 -4.207 1.00 143.69 62 GLU B CA 1
ATOM 2266 C C . GLU B 1 62 ? -23.513 -35.452 -4.089 1.00 137.43 62 GLU B C 1
ATOM 2267 O O . GLU B 1 62 ? -22.723 -35.563 -5.026 1.00 136.55 62 GLU B O 1
ATOM 2273 N N . LYS B 1 63 ? -23.186 -34.908 -2.921 1.00 110.27 63 LYS B N 1
ATOM 2274 C CA . LYS B 1 63 ? -21.837 -34.440 -2.631 1.00 102.41 63 LYS B CA 1
ATOM 2275 C C . LYS B 1 63 ? -20.869 -35.612 -2.498 1.00 96.29 63 LYS B C 1
ATOM 2276 O O . LYS B 1 63 ? -19.713 -35.530 -2.912 1.00 93.68 63 LYS B O 1
ATOM 2282 N N . ILE B 1 64 ? -21.357 -36.699 -1.908 1.00 114.64 64 ILE B N 1
ATOM 2283 C CA . ILE B 1 64 ? -20.546 -37.889 -1.672 1.00 108.44 64 ILE B CA 1
ATOM 2284 C C . ILE B 1 64 ? -20.132 -38.548 -2.985 1.00 106.86 64 ILE B C 1
ATOM 2285 O O . ILE B 1 64 ? -18.972 -38.921 -3.162 1.00 104.51 64 ILE B O 1
ATOM 2290 N N . ASN B 1 65 ? -21.088 -38.688 -3.898 1.00 105.78 65 ASN B N 1
ATOM 2291 C CA . ASN B 1 65 ? -20.828 -39.275 -5.208 1.00 109.65 65 ASN B CA 1
ATOM 2292 C C . ASN B 1 65 ? -19.819 -38.451 -5.996 1.00 107.62 65 ASN B C 1
ATOM 2293 O O . ASN B 1 65 ? -18.952 -38.990 -6.685 1.00 102.20 65 ASN B O 1
ATOM 2298 N N . LYS B 1 66 ? -19.950 -37.135 -5.883 1.00 106.21 66 LYS B N 1
ATOM 2299 C CA . LYS B 1 66 ? -19.092 -36.190 -6.583 1.00 107.73 66 LYS B CA 1
ATOM 2300 C C . LYS B 1 66 ? -17.645 -36.270 -6.091 1.00 104.61 66 LYS B C 1
ATOM 2301 O O . LYS B 1 66 ? -16.722 -35.839 -6.780 1.00 104.48 66 LYS B O 1
ATOM 2307 N N . ILE B 1 67 ? -17.448 -36.845 -4.906 1.00 98.17 67 ILE B N 1
ATOM 2308 C CA . ILE B 1 67 ? -16.127 -36.880 -4.283 1.00 90.59 67 ILE B CA 1
ATOM 2309 C C . ILE B 1 67 ? -15.521 -38.286 -4.277 1.00 86.82 67 ILE B C 1
ATOM 2310 O O . ILE B 1 67 ? -14.322 -38.453 -4.510 1.00 81.99 67 ILE B O 1
ATOM 2315 N N . PHE B 1 68 ? -16.351 -39.295 -4.031 1.00 98.03 68 PHE B N 1
ATOM 2316 C CA . PHE B 1 68 ? -15.866 -40.672 -3.953 1.00 97.81 68 PHE B CA 1
ATOM 2317 C C . PHE B 1 68 ? -16.171 -41.478 -5.216 1.00 101.93 68 PHE B C 1
ATOM 2318 O O . PHE B 1 68 ? -15.314 -42.212 -5.710 1.00 98.67 68 PHE B O 1
ATOM 2326 N N . GLY B 1 69 ? -17.388 -41.343 -5.735 1.00 96.68 69 GLY B N 1
ATOM 2327 C CA . GLY B 1 69 ? -17.770 -42.033 -6.955 1.00 97.19 69 GLY B CA 1
ATOM 2328 C C . GLY B 1 69 ? -19.018 -42.882 -6.807 1.00 98.53 69 GLY B C 1
ATOM 2329 O O . GLY B 1 69 ? -19.829 -42.663 -5.908 1.00 101.29 69 GLY B O 1
ATOM 2330 N N . GLY B 1 80 ? -13.861 -40.534 -9.816 1.00 101.29 80 GLY B N 1
ATOM 2331 C CA . GLY B 1 80 ? -13.816 -39.906 -8.508 1.00 95.64 80 GLY B CA 1
ATOM 2332 C C . GLY B 1 80 ? -13.176 -38.531 -8.543 1.00 99.68 80 GLY B C 1
ATOM 2333 O O . GLY B 1 80 ? -12.933 -37.975 -9.614 1.00 106.83 80 GLY B O 1
ATOM 2334 N N . LEU B 1 81 ? -12.902 -37.984 -7.363 1.00 87.93 81 LEU B N 1
ATOM 2335 C CA . LEU B 1 81 ? -12.285 -36.667 -7.247 1.00 86.76 81 LEU B CA 1
ATOM 2336 C C . LEU B 1 81 ? -11.072 -36.703 -6.326 1.00 82.81 81 LEU B C 1
ATOM 2337 O O . LEU B 1 81 ? -10.205 -35.831 -6.395 1.00 82.44 81 LEU B O 1
ATOM 2342 N N . ILE B 1 82 ? -11.012 -37.717 -5.467 1.00 74.09 82 ILE B N 1
ATOM 2343 C CA . ILE B 1 82 ? -9.898 -37.870 -4.537 1.00 70.52 82 ILE B CA 1
ATOM 2344 C C . ILE B 1 82 ? -9.333 -39.287 -4.546 1.00 68.06 82 ILE B C 1
ATOM 2345 O O . ILE B 1 82 ? -9.931 -40.204 -5.109 1.00 69.01 82 ILE B O 1
ATOM 2350 N N . SER B 1 83 ? -8.179 -39.457 -3.910 1.00 78.65 83 SER B N 1
ATOM 2351 C CA . SER B 1 83 ? -7.537 -40.761 -3.810 1.00 76.29 83 SER B CA 1
ATOM 2352 C C . SER B 1 83 ? -7.258 -41.130 -2.356 1.00 73.58 83 SER B C 1
ATOM 2353 O O . SER B 1 83 ? -6.556 -40.406 -1.655 1.00 72.48 83 SER B O 1
ATOM 2356 N N . VAL B 1 84 ? -7.810 -42.253 -1.906 1.00 56.59 84 VAL B N 1
ATOM 2357 C CA . VAL B 1 84 ? -7.612 -42.696 -0.529 1.00 54.26 84 VAL B CA 1
ATOM 2358 C C . VAL B 1 84 ? -6.586 -43.823 -0.464 1.00 52.09 84 VAL B C 1
ATOM 2359 O O . VAL B 1 84 ? -6.905 -44.978 -0.748 1.00 52.30 84 VAL B O 1
ATOM 2363 N N . GLY B 1 85 ? -5.359 -43.488 -0.079 1.00 65.04 85 GLY B N 1
ATOM 2364 C CA . GLY B 1 85 ? -4.283 -44.463 -0.076 1.00 63.27 85 GLY B CA 1
ATOM 2365 C C . GLY B 1 85 ? -4.389 -45.431 1.084 1.00 61.62 85 GLY B C 1
ATOM 2366 O O . GLY B 1 85 ? -5.066 -45.152 2.075 1.00 61.52 85 GLY B O 1
ATOM 2367 N N . ASP B 1 86 ? -3.716 -46.571 0.963 1.00 77.49 86 ASP B N 1
ATOM 2368 C CA . ASP B 1 86 ? -3.672 -47.547 2.044 1.00 73.51 86 ASP B CA 1
ATOM 2369 C C . ASP B 1 86 ? -3.056 -46.922 3.290 1.00 72.96 86 ASP B C 1
ATOM 2370 O O . ASP B 1 86 ? -2.126 -46.123 3.200 1.00 73.12 86 ASP B O 1
ATOM 2375 N N . ALA B 1 87 ? -3.591 -47.285 4.451 1.00 58.50 87 ALA B N 1
ATOM 2376 C CA . ALA B 1 87 ? -3.106 -46.755 5.720 1.00 55.91 87 ALA B CA 1
ATOM 2377 C C . ALA B 1 87 ? -1.943 -47.572 6.266 1.00 55.94 87 ALA B C 1
ATOM 2378 O O . ALA B 1 87 ? -2.118 -48.713 6.688 1.00 55.19 87 ALA B O 1
ATOM 2380 N N . LYS B 1 88 ? -0.759 -46.968 6.268 1.00 63.73 88 LYS B N 1
ATOM 2381 C CA . LYS B 1 88 ? 0.439 -47.612 6.790 1.00 60.78 88 LYS B CA 1
ATOM 2382 C C . LYS B 1 88 ? 0.524 -47.444 8.303 1.00 58.68 88 LYS B C 1
ATOM 2383 O O . LYS B 1 88 ? -0.238 -46.683 8.891 1.00 58.71 88 LYS B O 1
ATOM 2389 N N . ILE B 1 89 ? 1.457 -48.152 8.929 1.00 59.93 89 ILE B N 1
ATOM 2390 C CA . ILE B 1 89 ? 1.615 -48.094 10.378 1.00 57.17 89 ILE B CA 1
ATOM 2391 C C . ILE B 1 89 ? 2.768 -47.164 10.763 1.00 56.98 89 ILE B C 1
ATOM 2392 O O . ILE B 1 89 ? 3.858 -47.242 10.198 1.00 57.26 89 ILE B O 1
ATOM 2397 N N . LEU B 1 90 ? 2.518 -46.272 11.716 1.00 44.66 90 LEU B N 1
ATOM 2398 C CA . LEU B 1 90 ? 3.534 -45.312 12.138 1.00 45.62 90 LEU B CA 1
ATOM 2399 C C . LEU B 1 90 ? 4.069 -45.621 13.533 1.00 45.67 90 LEU B C 1
ATOM 2400 O O . LEU B 1 90 ? 5.280 -45.699 13.737 1.00 46.42 90 LEU B O 1
ATOM 2405 N N . PHE B 1 91 ? 3.164 -45.799 14.490 1.00 53.25 91 PHE B N 1
ATOM 2406 C CA . PHE B 1 91 ? 3.557 -46.153 15.850 1.00 49.82 91 PHE B CA 1
ATOM 2407 C C . PHE B 1 91 ? 2.805 -47.382 16.342 1.00 50.12 91 PHE B C 1
ATOM 2408 O O . PHE B 1 91 ? 1.588 -47.484 16.190 1.00 52.74 91 PHE B O 1
ATOM 2416 N N . PHE B 1 92 ? 3.545 -48.310 16.936 1.00 46.68 92 PHE B N 1
ATOM 2417 C CA . PHE B 1 92 ? 2.980 -49.551 17.449 1.00 46.56 92 PHE B CA 1
ATOM 2418 C C . PHE B 1 92 ? 3.245 -49.677 18.948 1.00 47.65 92 PHE B C 1
ATOM 2419 O O . PHE B 1 92 ? 4.392 -49.626 19.384 1.00 48.25 92 PHE B O 1
ATOM 2427 N N . PRO B 1 93 ? 2.179 -49.825 19.745 1.00 51.08 93 PRO B N 1
ATOM 2428 C CA . PRO B 1 93 ? 2.328 -49.923 21.201 1.00 52.46 93 PRO B CA 1
ATOM 2429 C C . PRO B 1 93 ? 2.940 -51.251 21.643 1.00 53.04 93 PRO B C 1
ATOM 2430 O O . PRO B 1 93 ? 2.490 -52.319 21.228 1.00 52.90 93 PRO B O 1
ATOM 2434 N N . VAL B 1 94 ? 3.961 -51.175 22.490 1.00 53.21 94 VAL B N 1
ATOM 2435 C CA . VAL B 1 94 ? 4.653 -52.361 22.976 1.00 54.36 94 VAL B CA 1
ATOM 2436 C C . VAL B 1 94 ? 4.884 -52.259 24.479 1.00 56.42 94 VAL B C 1
ATOM 2437 O O . VAL B 1 94 ? 5.243 -51.196 24.984 1.00 57.06 94 VAL B O 1
ATOM 2441 N N . ARG B 1 95 ? 4.657 -53.361 25.187 1.00 59.53 95 ARG B N 1
ATOM 2442 C CA . ARG B 1 95 ? 4.879 -53.419 26.629 1.00 64.14 95 ARG B CA 1
ATOM 2443 C C . ARG B 1 95 ? 6.296 -53.005 27.015 1.00 66.92 95 ARG B C 1
ATOM 2444 O O . ARG B 1 95 ? 7.274 -53.511 26.465 1.00 65.03 95 ARG B O 1
ATOM 2452 N N . SER B 1 96 ? 6.396 -52.069 27.955 1.00 63.74 96 SER B N 1
ATOM 2453 C CA . SER B 1 96 ? 7.688 -51.554 28.396 1.00 63.37 96 SER B CA 1
ATOM 2454 C C . SER B 1 96 ? 7.856 -51.676 29.909 1.00 69.53 96 SER B C 1
ATOM 2455 O O . SER B 1 96 ? 6.894 -51.531 30.661 1.00 73.64 96 SER B O 1
ATOM 2458 N N . LEU B 1 97 ? 9.084 -51.942 30.347 1.00 66.03 97 LEU B N 1
ATOM 2459 C CA . LEU B 1 97 ? 9.384 -52.078 31.770 1.00 69.98 97 LEU B CA 1
ATOM 2460 C C . LEU B 1 97 ? 9.172 -50.762 32.512 1.00 69.73 97 LEU B C 1
ATOM 2461 O O . LEU B 1 97 ? 8.545 -50.727 33.570 1.00 73.39 97 LEU B O 1
ATOM 2466 N N . LYS B 1 98 ? 9.704 -49.681 31.953 1.00 64.55 98 LYS B N 1
ATOM 2467 C CA . LYS B 1 98 ? 9.502 -48.353 32.515 1.00 65.81 98 LYS B CA 1
ATOM 2468 C C . LYS B 1 98 ? 8.548 -47.555 31.633 1.00 63.02 98 LYS B C 1
ATOM 2469 O O . LYS B 1 98 ? 8.787 -47.397 30.438 1.00 60.82 98 LYS B O 1
ATOM 2475 N N . GLY B 1 99 ? 7.462 -47.066 32.219 1.00 59.24 99 GLY B N 1
ATOM 2476 C CA . GLY B 1 99 ? 6.493 -46.293 31.465 1.00 58.06 99 GLY B CA 1
ATOM 2477 C C . GLY B 1 99 ? 5.295 -47.119 31.036 1.00 56.73 99 GLY B C 1
ATOM 2478 O O . GLY B 1 99 ? 4.443 -46.635 30.288 1.00 55.77 99 GLY B O 1
ATOM 2479 N N . VAL B 1 100 ? 5.258 -48.372 31.489 1.00 61.15 100 VAL B N 1
ATOM 2480 C CA . VAL B 1 100 ? 4.181 -49.327 31.193 1.00 59.69 100 VAL B CA 1
ATOM 2481 C C . VAL B 1 100 ? 4.152 -49.741 29.721 1.00 56.79 100 VAL B C 1
ATOM 2482 O O . VAL B 1 100 ? 4.167 -50.931 29.409 1.00 56.23 100 VAL B O 1
ATOM 2486 N N . TYR B 1 101 ? 4.114 -48.767 28.818 1.00 61.00 101 TYR B N 1
ATOM 2487 C CA . TYR B 1 101 ? 4.193 -49.065 27.392 1.00 58.51 101 TYR B CA 1
ATOM 2488 C C . TYR B 1 101 ? 4.822 -47.914 26.617 1.00 57.94 101 TYR B C 1
ATOM 2489 O O . TYR B 1 101 ? 4.767 -46.758 27.038 1.00 59.24 101 TYR B O 1
ATOM 2498 N N . ALA B 1 102 ? 5.431 -48.245 25.484 1.00 56.08 102 ALA B N 1
ATOM 2499 C CA . ALA B 1 102 ? 6.049 -47.248 24.623 1.00 55.64 102 ALA B CA 1
ATOM 2500 C C . ALA B 1 102 ? 5.488 -47.328 23.207 1.00 53.37 102 ALA B C 1
ATOM 2501 O O . ALA B 1 102 ? 5.081 -48.396 22.751 1.00 52.07 102 ALA B O 1
ATOM 2503 N N . TYR B 1 103 ? 5.463 -46.194 22.515 1.00 53.63 103 TYR B N 1
ATOM 2504 C CA . TYR B 1 103 ? 5.127 -46.181 21.097 1.00 51.91 103 TYR B CA 1
ATOM 2505 C C . TYR B 1 103 ? 6.394 -46.397 20.287 1.00 51.44 103 TYR B C 1
ATOM 2506 O O . TYR B 1 103 ? 7.234 -45.503 20.193 1.00 52.55 103 TYR B O 1
ATOM 2515 N N . VAL B 1 104 ? 6.537 -47.579 19.699 1.00 52.90 104 VAL B N 1
ATOM 2516 C CA . VAL B 1 104 ? 7.757 -47.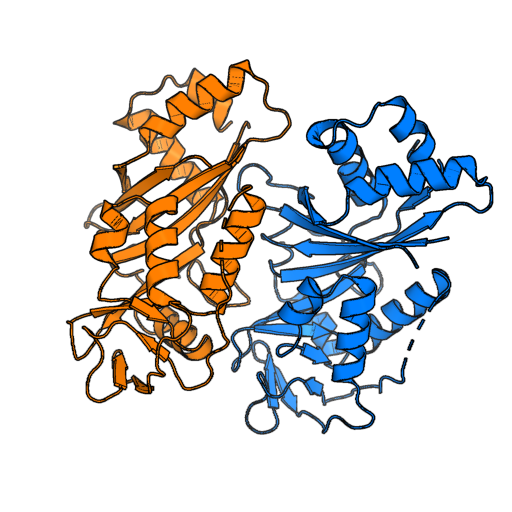888 18.968 1.00 55.10 104 VAL B CA 1
ATOM 2517 C C . VAL B 1 104 ? 7.583 -47.695 17.466 1.00 53.33 104 VAL B C 1
ATOM 2518 O O . VAL B 1 104 ? 6.491 -47.855 16.918 1.00 51.81 104 VAL B O 1
ATOM 2522 N N . THR B 1 105 ? 8.676 -47.316 16.817 1.00 46.55 105 THR B N 1
ATOM 2523 C CA . THR B 1 105 ? 8.717 -47.153 15.373 1.00 45.78 105 THR B CA 1
ATOM 2524 C C . THR B 1 105 ? 10.114 -47.531 14.897 1.00 46.17 105 THR B C 1
ATOM 2525 O O . THR B 1 105 ? 10.918 -48.036 15.677 1.00 46.93 105 THR B O 1
ATOM 2529 N N . SER B 1 106 ? 10.406 -47.298 13.624 1.00 57.67 106 SER B N 1
ATOM 2530 C CA . SER B 1 106 ? 11.704 -47.675 13.086 1.00 57.56 106 SER B CA 1
ATOM 2531 C C . SER B 1 106 ? 12.135 -46.716 11.982 1.00 58.67 106 SER B C 1
ATOM 2532 O O . SER B 1 106 ? 11.296 -46.012 11.418 1.00 57.75 106 SER B O 1
ATOM 2535 N N . PRO B 1 107 ? 13.446 -46.681 11.676 1.00 55.25 107 PRO B N 1
ATOM 2536 C CA . PRO B 1 107 ? 13.976 -45.888 10.561 1.00 56.03 107 PRO B CA 1
ATOM 2537 C C . PRO B 1 107 ? 13.212 -46.120 9.263 1.00 55.14 107 PRO B C 1
ATOM 2538 O O . PRO B 1 107 ? 12.824 -45.153 8.610 1.00 55.63 107 PRO B O 1
ATOM 2542 N N . LEU B 1 108 ? 13.008 -47.384 8.904 1.00 53.61 108 LEU B N 1
ATOM 2543 C CA . LEU B 1 108 ? 12.232 -47.743 7.722 1.00 53.03 108 LEU B CA 1
ATOM 2544 C C . LEU B 1 108 ? 10.850 -47.092 7.737 1.00 52.44 108 LEU B C 1
ATOM 2545 O O . LEU B 1 108 ? 10.469 -46.399 6.794 1.00 52.97 108 LEU B O 1
ATOM 2550 N N . VAL B 1 109 ? 10.106 -47.327 8.814 1.00 50.95 109 VAL B N 1
ATOM 2551 C CA . VAL B 1 109 ? 8.777 -46.752 8.985 1.00 50.61 109 VAL B CA 1
ATOM 2552 C C . VAL B 1 109 ? 8.792 -45.225 8.907 1.00 51.93 109 VAL B C 1
ATOM 2553 O O . VAL B 1 109 ? 8.008 -44.627 8.170 1.00 52.71 109 VAL B O 1
ATOM 2557 N N . LEU B 1 110 ? 9.695 -44.605 9.663 1.00 54.17 110 LEU B N 1
ATOM 2558 C CA . LEU B 1 110 ? 9.823 -43.149 9.678 1.00 57.91 110 LEU B CA 1
ATOM 2559 C C . LEU B 1 110 ? 10.207 -42.577 8.314 1.00 60.70 110 LEU B C 1
ATOM 2560 O O . LEU B 1 110 ? 9.700 -41.530 7.913 1.00 62.61 110 LEU B O 1
ATOM 2565 N N . ASN B 1 111 ? 11.111 -43.255 7.612 1.00 65.01 111 ASN B N 1
ATOM 2566 C CA . ASN B 1 111 ? 11.515 -42.831 6.274 1.00 66.28 111 ASN B CA 1
ATOM 2567 C C . ASN B 1 111 ? 10.361 -42.880 5.281 1.00 68.25 111 ASN B C 1
ATOM 2568 O O . ASN B 1 111 ? 10.217 -41.994 4.438 1.00 67.41 111 ASN B O 1
ATOM 2573 N N . ARG B 1 112 ? 9.547 -43.925 5.385 1.00 55.44 112 ARG B N 1
ATOM 2574 C CA . ARG B 1 112 ? 8.347 -44.047 4.568 1.00 55.44 112 ARG B CA 1
ATOM 2575 C C . ARG B 1 112 ? 7.385 -42.900 4.846 1.00 57.67 112 ARG B C 1
ATOM 2576 O O . ARG B 1 112 ? 6.721 -42.397 3.942 1.00 60.17 112 ARG B O 1
ATOM 2584 N N . PHE B 1 113 ? 7.317 -42.499 6.110 1.00 51.94 113 PHE B N 1
ATOM 2585 C CA . PHE B 1 113 ? 6.464 -41.396 6.529 1.00 54.69 113 PHE B CA 1
ATOM 2586 C C . PHE B 1 113 ? 6.943 -40.083 5.920 1.00 55.40 113 PHE B C 1
ATOM 2587 O O . PHE B 1 113 ? 6.140 -39.292 5.429 1.00 55.94 113 PHE B O 1
ATOM 2595 N N . LYS B 1 114 ? 8.255 -39.863 5.947 1.00 60.64 114 LYS B N 1
ATOM 2596 C CA . LYS B 1 114 ? 8.847 -38.654 5.378 1.00 65.52 114 LYS B CA 1
ATOM 2597 C C . LYS B 1 114 ? 8.654 -38.585 3.864 1.00 66.54 114 LYS B C 1
ATOM 2598 O O . LYS B 1 114 ? 8.375 -37.521 3.312 1.00 65.01 114 LYS B O 1
ATOM 2604 N N . ARG B 1 115 ? 8.802 -39.727 3.200 1.00 73.95 115 ARG B N 1
ATOM 2605 C CA . ARG B 1 115 ? 8.656 -39.805 1.750 1.00 77.51 115 ARG B CA 1
ATOM 2606 C C . ARG B 1 115 ? 7.208 -39.643 1.304 1.00 78.82 115 ARG B C 1
ATOM 2607 O O . ARG B 1 115 ? 6.935 -39.111 0.228 1.00 80.72 115 ARG B O 1
ATOM 2615 N N . ASP B 1 116 ? 6.283 -40.105 2.137 1.00 78.78 116 ASP B N 1
ATOM 2616 C CA . ASP B 1 116 ? 4.864 -39.964 1.845 1.00 78.51 116 ASP B CA 1
ATOM 2617 C C . ASP B 1 116 ? 4.439 -38.511 2.037 1.00 82.53 116 ASP B C 1
ATOM 2618 O O . ASP B 1 116 ? 3.514 -38.033 1.381 1.00 82.12 116 ASP B O 1
ATOM 2623 N N . LEU B 1 117 ? 5.120 -37.815 2.943 1.00 67.27 117 LEU B N 1
ATOM 2624 C CA . LEU B 1 117 ? 4.891 -36.388 3.142 1.00 69.94 117 LEU B CA 1
ATOM 2625 C C . LEU B 1 117 ? 5.381 -35.590 1.938 1.00 73.57 117 LEU B C 1
ATOM 2626 O O . LEU B 1 117 ? 4.765 -34.598 1.546 1.00 74.60 117 LEU B O 1
ATOM 2631 N N . GLU B 1 118 ? 6.501 -36.025 1.367 1.00 77.50 118 GLU B N 1
ATOM 2632 C CA . GLU B 1 118 ? 7.036 -35.427 0.147 1.00 74.68 118 GLU B CA 1
ATOM 2633 C C . GLU B 1 118 ? 6.026 -35.543 -0.992 1.00 74.59 118 GLU B C 1
ATOM 2634 O O . GLU B 1 118 ? 5.756 -34.574 -1.699 1.00 79.55 118 GLU B O 1
ATOM 2640 N N . LEU B 1 119 ? 5.482 -36.745 -1.163 1.00 64.31 119 LEU B N 1
ATOM 2641 C CA . LEU B 1 119 ? 4.451 -37.007 -2.164 1.00 63.97 119 LEU B CA 1
ATOM 2642 C C . LEU B 1 119 ? 3.224 -36.124 -1.943 1.00 67.33 119 LEU B C 1
ATOM 2643 O O . LEU B 1 119 ? 2.486 -35.821 -2.881 1.00 71.48 119 LEU B O 1
ATOM 2648 N N . ALA B 1 120 ? 3.026 -35.692 -0.702 1.00 80.72 120 ALA B N 1
ATOM 2649 C CA . ALA B 1 120 ? 1.874 -34.872 -0.353 1.00 82.34 120 ALA B CA 1
ATOM 2650 C C . ALA B 1 120 ? 2.199 -33.383 -0.421 1.00 87.68 120 ALA B C 1
ATOM 2651 O O . ALA B 1 120 ? 1.338 -32.543 -0.164 1.00 93.27 120 ALA B O 1
ATOM 2653 N N . GLY B 1 121 ? 3.438 -33.058 -0.775 1.00 81.47 121 GLY B N 1
ATOM 2654 C CA . GLY B 1 121 ? 3.838 -31.670 -0.912 1.00 82.92 121 GLY B CA 1
ATOM 2655 C C . GLY B 1 121 ? 4.758 -31.195 0.196 1.00 85.81 121 GLY B C 1
ATOM 2656 O O . GLY B 1 121 ? 5.653 -30.381 -0.037 1.00 92.51 121 GLY B O 1
ATOM 2657 N N . VAL B 1 122 ? 4.522 -31.689 1.409 1.00 85.38 122 VAL B N 1
ATOM 2658 C CA . VAL B 1 122 ? 5.317 -31.312 2.576 1.00 84.49 122 VAL B CA 1
ATOM 2659 C C . VAL B 1 122 ? 6.794 -31.660 2.400 1.00 84.83 122 VAL B C 1
ATOM 2660 O O . VAL B 1 122 ? 7.674 -30.922 2.844 1.00 84.29 122 VAL B O 1
ATOM 2664 N N . THR B 1 127 ? 14.175 -34.114 7.704 1.00 130.11 127 THR B N 1
ATOM 2665 C CA . THR B 1 127 ? 14.970 -34.477 8.871 1.00 138.31 127 THR B CA 1
ATOM 2666 C C . THR B 1 127 ? 15.661 -35.825 8.681 1.00 136.24 127 THR B C 1
ATOM 2667 O O . THR B 1 127 ? 15.055 -36.782 8.200 1.00 132.25 127 THR B O 1
ATOM 2671 N N . GLU B 1 128 ? 16.932 -35.890 9.064 1.00 126.26 128 GLU B N 1
ATOM 2672 C CA . GLU B 1 128 ? 17.729 -37.102 8.906 1.00 122.55 128 GLU B CA 1
ATOM 2673 C C . GLU B 1 128 ? 17.572 -38.061 10.082 1.00 116.47 128 GLU B C 1
ATOM 2674 O O . GLU B 1 128 ? 17.802 -37.690 11.233 1.00 117.97 128 GLU B O 1
ATOM 2680 N N . ILE B 1 129 ? 17.179 -39.296 9.783 1.00 74.75 129 ILE B N 1
ATOM 2681 C CA . ILE B 1 129 ? 17.036 -40.329 10.803 1.00 76.03 129 ILE B CA 1
ATOM 2682 C C . ILE B 1 129 ? 17.980 -41.501 10.516 1.00 74.01 129 ILE B C 1
ATOM 2683 O O . ILE B 1 129 ? 17.865 -42.167 9.486 1.00 72.61 129 ILE B O 1
ATOM 2688 N N . PRO B 1 130 ? 18.929 -41.745 11.436 1.00 91.78 130 PRO B N 1
ATOM 2689 C CA . PRO B 1 130 ? 20.018 -42.716 11.274 1.00 92.10 130 PRO B CA 1
ATOM 2690 C C . PRO B 1 130 ? 19.546 -44.165 11.200 1.00 91.68 130 PRO B C 1
ATOM 2691 O O . PRO B 1 130 ? 18.397 -44.461 11.527 1.00 89.96 130 PRO B O 1
ATOM 2695 N N . GLU B 1 131 ? 20.435 -45.054 10.768 1.00 126.29 131 GLU B N 1
ATOM 2696 C CA . GLU B 1 131 ? 20.145 -46.483 10.749 1.00 121.94 131 GLU B CA 1
ATOM 2697 C C . GLU B 1 131 ? 20.549 -47.174 12.044 1.00 124.07 131 GLU B C 1
ATOM 2698 O O . GLU B 1 131 ? 21.699 -47.091 12.478 1.00 127.73 131 GLU B O 1
ATOM 2704 N N . LEU B 1 132 ? 19.586 -47.850 12.658 1.00 75.77 132 LEU B N 1
ATOM 2705 C CA . LEU B 1 132 ? 19.824 -48.572 13.897 1.00 73.24 132 LEU B CA 1
ATOM 2706 C C . LEU B 1 132 ? 19.985 -50.061 13.620 1.00 72.30 132 LEU B C 1
ATOM 2707 O O . LEU B 1 132 ? 19.248 -50.635 12.819 1.00 70.40 132 LEU B O 1
ATOM 2712 N N . THR B 1 133 ? 20.949 -50.682 14.289 1.00 85.51 133 THR B N 1
ATOM 2713 C CA . THR B 1 133 ? 21.245 -52.094 14.080 1.00 84.79 133 THR B CA 1
ATOM 2714 C C . THR B 1 133 ? 20.923 -52.883 15.342 1.00 86.56 133 THR B C 1
ATOM 2715 O O . THR B 1 133 ? 20.100 -53.798 15.329 1.00 88.68 133 THR B O 1
ATOM 2719 N N . ASP B 1 134 ? 21.591 -52.518 16.430 1.00 91.52 134 ASP B N 1
ATOM 2720 C CA . ASP B 1 134 ? 21.378 -53.155 17.719 1.00 96.06 134 ASP B CA 1
ATOM 2721 C C . ASP B 1 134 ? 21.170 -52.111 18.811 1.00 94.53 134 ASP B C 1
ATOM 2722 O O . ASP B 1 134 ? 21.240 -52.420 20.000 1.00 102.27 134 ASP B O 1
ATOM 2727 N N . THR B 1 135 ? 20.916 -50.872 18.400 1.00 65.88 135 THR B N 1
ATOM 2728 C CA . THR B 1 135 ? 20.685 -49.787 19.347 1.00 66.56 135 THR B CA 1
ATOM 2729 C C . THR B 1 135 ? 19.347 -49.100 19.088 1.00 64.04 135 THR B C 1
ATOM 2730 O O . THR B 1 135 ? 18.702 -49.344 18.068 1.00 61.82 135 THR B O 1
ATOM 2734 N N . ALA B 1 136 ? 18.933 -48.244 20.016 1.00 58.46 136 ALA B N 1
ATOM 2735 C CA . ALA B 1 136 ? 17.647 -47.567 19.905 1.00 56.60 136 ALA B CA 1
ATOM 2736 C C . ALA B 1 136 ? 17.711 -46.114 20.373 1.00 58.27 136 ALA B C 1
ATOM 2737 O O . ALA B 1 136 ? 18.614 -45.725 21.110 1.00 63.23 136 ALA B O 1
ATOM 2739 N N . ILE B 1 137 ? 16.748 -45.313 19.931 1.00 65.32 137 ILE B N 1
ATOM 2740 C CA . ILE B 1 137 ? 16.617 -43.940 20.401 1.00 65.90 137 ILE B CA 1
ATOM 2741 C C . ILE B 1 137 ? 15.262 -43.774 21.078 1.00 65.27 137 ILE B C 1
ATOM 2742 O O . ILE B 1 137 ? 14.223 -43.876 20.427 1.00 65.47 137 ILE B O 1
ATOM 2747 N N . ALA B 1 138 ? 15.272 -43.528 22.384 1.00 59.44 138 ALA B N 1
ATOM 2748 C CA . ALA B 1 138 ? 14.033 -43.509 23.154 1.00 58.99 138 ALA B CA 1
ATOM 2749 C C . ALA B 1 138 ? 13.964 -42.346 24.137 1.00 61.74 138 ALA B C 1
ATOM 2750 O O . ALA B 1 138 ? 14.985 -41.770 24.511 1.00 64.47 138 ALA B O 1
ATOM 2752 N N . SER B 1 139 ? 12.745 -42.010 24.550 1.00 75.77 139 SER B N 1
ATOM 2753 C CA . SER B 1 139 ? 12.525 -40.977 25.554 1.00 79.41 139 SER B CA 1
ATOM 2754 C C . SER B 1 139 ? 13.085 -41.422 26.900 1.00 83.59 139 SER B C 1
ATOM 2755 O O . SER B 1 139 ? 13.175 -42.617 27.177 1.00 80.82 139 SER B O 1
ATOM 2758 N N . GLU B 1 140 ? 13.453 -40.459 27.738 1.00 92.35 140 GLU B N 1
ATOM 2759 C CA . GLU B 1 140 ? 14.077 -40.768 29.021 1.00 92.45 140 GLU B CA 1
ATOM 2760 C C . GLU B 1 140 ? 13.062 -41.227 30.063 1.00 94.26 140 GLU B C 1
ATOM 2761 O O . GLU B 1 140 ? 13.418 -41.491 31.211 1.00 102.37 140 GLU B O 1
ATOM 2767 N N . GLU B 1 141 ? 11.802 -41.327 29.655 1.00 79.49 141 GLU B N 1
ATOM 2768 C CA . GLU B 1 141 ? 10.738 -41.774 30.546 1.00 73.74 141 GLU B CA 1
ATOM 2769 C C . GLU B 1 141 ? 10.509 -43.278 30.426 1.00 74.32 141 GLU B C 1
ATOM 2770 O O . GLU B 1 141 ? 9.807 -43.873 31.243 1.00 75.93 141 GLU B O 1
ATOM 2776 N N . ILE B 1 142 ? 11.096 -43.886 29.399 1.00 62.45 142 ILE B N 1
ATOM 2777 C CA . ILE B 1 142 ? 10.989 -45.328 29.199 1.00 60.79 142 ILE B CA 1
ATOM 2778 C C . ILE B 1 142 ? 12.362 -45.990 29.244 1.00 62.23 142 ILE B C 1
ATOM 2779 O O . ILE B 1 142 ? 12.477 -47.214 29.149 1.00 61.35 142 ILE B O 1
ATOM 2784 N N . THR B 1 143 ? 13.401 -45.170 29.374 1.00 77.46 143 THR B N 1
ATOM 2785 C CA . THR B 1 143 ? 14.774 -45.656 29.464 1.00 80.16 143 THR B CA 1
ATOM 2786 C C . THR B 1 143 ? 15.172 -45.956 30.908 1.00 80.90 143 THR B C 1
ATOM 2787 O O . THR B 1 143 ? 14.953 -45.140 31.804 1.00 80.31 143 THR B O 1
ATOM 2791 N N . VAL B 1 144 ? 15.763 -47.126 31.126 1.00 80.34 144 VAL B N 1
ATOM 2792 C CA . VAL B 1 144 ? 16.240 -47.511 32.450 1.00 86.36 144 VAL B CA 1
ATOM 2793 C C . VAL B 1 144 ? 17.647 -48.103 32.354 1.00 88.32 144 VAL B C 1
ATOM 2794 O O . VAL B 1 144 ? 17.852 -49.153 31.740 1.00 83.59 144 VAL B O 1
ATOM 2798 N N . ASP B 1 145 ? 18.610 -47.405 32.953 1.00 112.56 145 ASP B N 1
ATOM 2799 C CA . ASP B 1 145 ? 20.021 -47.794 32.918 1.00 115.95 145 ASP B CA 1
ATOM 2800 C C . ASP B 1 145 ? 20.517 -47.972 31.484 1.00 113.86 145 ASP B C 1
ATOM 2801 O O . ASP B 1 145 ? 21.047 -49.025 31.128 1.00 112.17 145 ASP B O 1
ATOM 2806 N N . ASN B 1 146 ? 20.330 -46.933 30.671 1.00 97.33 146 ASN B N 1
ATOM 2807 C CA . ASN B 1 146 ? 20.757 -46.924 29.272 1.00 95.62 146 ASN B CA 1
ATOM 2808 C C . ASN B 1 146 ? 20.156 -48.062 28.448 1.00 89.74 146 ASN B C 1
ATOM 2809 O O . ASN B 1 146 ? 20.729 -48.481 27.442 1.00 89.92 146 ASN B O 1
ATOM 2814 N N . LYS B 1 147 ? 19.000 -48.556 28.881 1.00 75.92 147 LYS B N 1
ATOM 2815 C CA . LYS B 1 147 ? 18.295 -49.609 28.159 1.00 73.58 147 LYS B CA 1
ATOM 2816 C C . LYS B 1 147 ? 16.798 -49.336 28.096 1.00 72.30 147 LYS B C 1
ATOM 2817 O O . LYS B 1 147 ? 16.217 -48.768 29.022 1.00 73.16 147 LYS B O 1
ATOM 2823 N N . VAL B 1 148 ? 16.178 -49.749 26.997 1.00 70.56 148 VAL B N 1
ATOM 2824 C CA . VAL B 1 148 ? 14.726 -49.791 26.916 1.00 69.16 148 VAL B CA 1
ATOM 2825 C C . VAL B 1 148 ? 14.302 -51.258 26.864 1.00 68.71 148 VAL B C 1
ATOM 2826 O O . VAL B 1 148 ? 14.826 -52.046 26.077 1.00 66.57 148 VAL B O 1
ATOM 2830 N N . ILE B 1 149 ? 13.385 -51.637 27.746 1.00 61.88 149 ILE B N 1
ATOM 2831 C CA . ILE B 1 149 ? 12.977 -53.031 27.845 1.00 61.74 149 ILE B CA 1
ATOM 2832 C C . ILE B 1 149 ? 11.596 -53.240 27.235 1.00 59.14 149 ILE B C 1
ATOM 2833 O O . ILE B 1 149 ? 10.578 -53.019 27.889 1.00 59.31 149 ILE B O 1
ATOM 2838 N N . LEU B 1 150 ? 11.571 -53.672 25.979 1.00 61.54 150 LEU B N 1
ATOM 2839 C CA . LEU B 1 150 ? 10.319 -53.909 25.268 1.00 57.48 150 LEU B CA 1
ATOM 2840 C C . LEU B 1 150 ? 9.973 -55.391 25.301 1.00 60.13 150 LEU B C 1
ATOM 2841 O O . LEU B 1 150 ? 10.729 -56.220 24.792 1.00 59.46 150 LEU B O 1
ATOM 2846 N N . GLU B 1 151 ? 8.830 -55.713 25.905 1.00 83.29 151 GLU B N 1
ATOM 2847 C CA . GLU B 1 151 ? 8.443 -57.099 26.153 1.00 88.08 151 GLU B CA 1
ATOM 2848 C C . GLU B 1 151 ? 9.567 -57.815 26.891 1.00 92.59 151 GLU B C 1
ATOM 2849 O O . GLU B 1 151 ? 9.692 -57.711 28.111 1.00 94.30 151 GLU B O 1
ATOM 2855 N N . GLU B 1 152 ? 10.384 -58.540 26.134 1.00 96.54 152 GLU B N 1
ATOM 2856 C CA . GLU B 1 152 ? 11.554 -59.210 26.687 1.00 105.03 152 GLU B CA 1
ATOM 2857 C C . GLU B 1 152 ? 12.843 -58.656 26.084 1.00 102.92 152 GLU B C 1
ATOM 2858 O O . GLU B 1 152 ? 13.907 -58.745 26.697 1.00 107.05 152 GLU B O 1
ATOM 2864 N N . PHE B 1 153 ? 12.746 -58.109 24.873 1.00 96.88 153 PHE B N 1
ATOM 2865 C CA . PHE B 1 153 ? 13.880 -57.439 24.236 1.00 91.89 153 PHE B CA 1
ATOM 2866 C C . PHE B 1 153 ? 14.482 -56.374 25.151 1.00 95.29 153 PHE B C 1
ATOM 2867 O O . PHE B 1 153 ? 13.759 -55.561 25.729 1.00 92.84 153 PHE B O 1
ATOM 2875 N N . ALA B 1 154 ? 15.806 -56.390 25.280 1.00 74.21 154 ALA B N 1
ATOM 2876 C CA . ALA B 1 154 ? 16.527 -55.368 26.033 1.00 71.68 154 ALA B CA 1
ATOM 2877 C C . ALA B 1 154 ? 17.510 -54.638 25.122 1.00 72.38 154 ALA B C 1
ATOM 2878 O O . ALA B 1 154 ? 18.647 -55.081 24.935 1.00 76.79 154 ALA B O 1
ATOM 2880 N N . ILE B 1 155 ? 17.056 -53.522 24.555 1.00 64.29 155 ILE B N 1
ATOM 2881 C CA . ILE B 1 155 ? 17.828 -52.777 23.561 1.00 63.70 155 ILE B CA 1
ATOM 2882 C C . ILE B 1 155 ? 18.596 -51.585 24.145 1.00 65.74 155 ILE B C 1
ATOM 2883 O O . ILE B 1 155 ? 18.030 -50.756 24.856 1.00 66.02 155 ILE B O 1
ATOM 2888 N N . LEU B 1 156 ? 19.891 -51.515 23.843 1.00 73.38 156 LEU B N 1
ATOM 2889 C CA . LEU B 1 156 ? 20.731 -50.396 24.260 1.00 75.70 156 LEU B CA 1
ATOM 2890 C C . LEU B 1 156 ? 20.349 -49.100 23.566 1.00 74.12 156 LEU B C 1
ATOM 2891 O O . LEU B 1 156 ? 20.121 -49.068 22.360 1.00 71.72 156 LEU B O 1
ATOM 2896 N N . ILE B 1 157 ? 20.252 -48.031 24.346 1.00 72.39 157 ILE B N 1
ATOM 2897 C CA . ILE B 1 157 ? 19.938 -46.732 23.779 1.00 70.64 157 ILE B CA 1
ATOM 2898 C C . ILE B 1 157 ? 21.237 -46.004 23.473 1.00 76.73 157 ILE B C 1
ATOM 2899 O O . ILE B 1 157 ? 22.258 -46.263 24.103 1.00 80.89 157 ILE B O 1
ATOM 2904 N N . GLN B 1 158 ? 21.198 -45.113 22.491 1.00 83.33 158 GLN B N 1
ATOM 2905 C CA . GLN B 1 158 ? 22.326 -44.248 22.186 1.00 84.59 158 GLN B CA 1
ATOM 2906 C C . GLN B 1 158 ? 21.846 -42.820 22.357 1.00 84.81 158 GLN B C 1
ATOM 2907 O O . GLN B 1 158 ? 20.680 -42.530 22.090 1.00 89.41 158 GLN B O 1
ATOM 2913 N N . LYS B 1 159 ? 22.726 -41.945 22.837 1.00 113.43 159 LYS B N 1
ATOM 2914 C CA . LYS B 1 159 ? 22.372 -40.552 23.094 1.00 119.58 159 LYS B CA 1
ATOM 2915 C C . LYS B 1 159 ? 21.675 -39.913 21.898 1.00 116.84 159 LYS B C 1
ATOM 2916 O O . LYS B 1 159 ? 22.097 -40.087 20.754 1.00 115.89 159 LYS B O 1
ATOM 2922 N N . ASP B 1 160 ? 20.605 -39.176 22.172 1.00 134.84 160 ASP B N 1
ATOM 2923 C CA . ASP B 1 160 ? 19.843 -38.517 21.122 1.00 135.08 160 ASP B CA 1
ATOM 2924 C C . ASP B 1 160 ? 20.486 -37.188 20.755 1.00 140.53 160 ASP B C 1
ATOM 2925 O O . ASP B 1 160 ? 20.147 -36.146 21.317 1.00 143.39 160 ASP B O 1
ATOM 2930 N N . ASP B 1 161 ? 21.419 -37.228 19.811 1.00 143.62 161 ASP B N 1
ATOM 2931 C CA . ASP B 1 161 ? 22.062 -36.013 19.341 1.00 146.18 161 ASP B CA 1
ATOM 2932 C C . ASP B 1 161 ? 21.370 -35.528 18.074 1.00 146.16 161 ASP B C 1
ATOM 2933 O O . ASP B 1 161 ? 20.740 -36.314 17.365 1.00 144.44 161 ASP B O 1
ATOM 2938 N N . LYS B 1 162 ? 21.483 -34.228 17.815 1.00 131.77 162 LYS B N 1
ATOM 2939 C CA . LYS B 1 162 ? 20.817 -33.568 16.692 1.00 129.84 162 LYS B CA 1
ATOM 2940 C C . LYS B 1 162 ? 19.295 -33.656 16.817 1.00 127.95 162 LYS B C 1
ATOM 2941 O O . LYS B 1 162 ? 18.577 -33.604 15.818 1.00 125.35 162 LYS B O 1
ATOM 2947 N N . GLY B 1 163 ? 18.823 -33.784 18.056 1.00 105.20 163 GLY B N 1
ATOM 2948 C CA . GLY B 1 163 ? 17.404 -33.758 18.380 1.00 99.83 163 GLY B CA 1
ATOM 2949 C C . GLY B 1 163 ? 16.448 -34.532 17.489 1.00 94.98 163 GLY B C 1
ATOM 2950 O O . GLY B 1 163 ? 15.568 -33.942 16.864 1.00 96.24 163 GLY B O 1
ATOM 2951 N N . ILE B 1 164 ? 16.615 -35.849 17.426 1.00 86.92 164 ILE B N 1
ATOM 2952 C CA . ILE B 1 164 ? 15.764 -36.687 16.585 1.00 81.17 164 ILE B CA 1
ATOM 2953 C C . ILE B 1 164 ? 14.358 -36.805 17.165 1.00 81.29 164 ILE B C 1
ATOM 2954 O O . ILE B 1 164 ? 13.369 -36.615 16.456 1.00 79.31 164 ILE B O 1
ATOM 2959 N N . LEU B 1 165 ? 14.274 -37.130 18.451 1.00 62.28 165 LEU B N 1
ATOM 2960 C CA . LEU B 1 165 ? 12.986 -37.325 19.109 1.00 61.28 165 LEU B CA 1
ATOM 2961 C C . LEU B 1 165 ? 12.149 -36.051 19.094 1.00 62.91 165 LEU B C 1
ATOM 2962 O O . LEU B 1 165 ? 10.954 -36.094 18.810 1.00 63.65 165 LEU B O 1
ATOM 2967 N N . GLU B 1 166 ? 12.780 -34.918 19.391 1.00 86.98 166 GLU B N 1
ATOM 2968 C CA . GLU B 1 166 ? 12.080 -33.638 19.411 1.00 92.42 166 GLU B CA 1
ATOM 2969 C C . GLU B 1 166 ? 11.592 -33.262 18.017 1.00 89.90 166 GLU B C 1
ATOM 2970 O O . GLU B 1 166 ? 10.628 -32.511 17.866 1.00 92.03 166 GLU B O 1
ATOM 2976 N N . SER B 1 167 ? 12.265 -33.793 17.001 1.00 83.43 167 SER B N 1
ATOM 2977 C CA . SER B 1 167 ? 11.904 -33.523 15.617 1.00 83.58 167 SER B CA 1
ATOM 2978 C C . SER B 1 167 ? 10.740 -34.398 15.163 1.00 80.52 167 SER B C 1
ATOM 2979 O O . SER B 1 167 ? 9.900 -33.966 14.374 1.00 79.40 167 SER B O 1
ATOM 2982 N N . VAL B 1 168 ? 10.700 -35.629 15.662 1.00 79.26 168 VAL B N 1
ATOM 2983 C CA . VAL B 1 168 ? 9.604 -36.541 15.359 1.00 76.55 168 VAL B CA 1
ATOM 2984 C C . VAL B 1 168 ? 8.311 -36.049 16.000 1.00 78.09 168 VAL B C 1
ATOM 2985 O O . VAL B 1 168 ? 7.252 -36.067 15.373 1.00 76.05 168 VAL B O 1
ATOM 2989 N N . VAL B 1 169 ? 8.410 -35.592 17.245 1.00 67.59 169 VAL B N 1
ATOM 2990 C CA . VAL B 1 169 ? 7.256 -35.056 17.962 1.00 69.88 169 VAL B CA 1
ATOM 2991 C C . VAL B 1 169 ? 6.656 -33.849 17.246 1.00 70.59 169 VAL B C 1
ATOM 2992 O O . VAL B 1 169 ? 5.436 -33.742 17.113 1.00 70.63 169 VAL B O 1
ATOM 2996 N N . LYS B 1 170 ? 7.514 -32.946 16.781 1.00 74.73 170 LYS B N 1
ATOM 2997 C CA . LYS B 1 170 ? 7.059 -31.781 16.031 1.00 78.18 170 LYS B CA 1
ATOM 2998 C C . LYS B 1 170 ? 6.322 -32.204 14.761 1.00 75.63 170 LYS B C 1
ATOM 2999 O O . LYS B 1 170 ? 5.282 -31.640 14.421 1.00 78.17 170 LYS B O 1
ATOM 3005 N N . ALA B 1 171 ? 6.866 -33.199 14.068 1.00 67.44 171 ALA B N 1
ATOM 3006 C CA . ALA B 1 171 ? 6.245 -33.722 12.855 1.00 66.46 171 ALA B CA 1
ATOM 3007 C C . ALA B 1 171 ? 4.875 -34.329 13.150 1.00 68.21 171 ALA B C 1
ATOM 3008 O O . ALA B 1 171 ? 3.930 -34.150 12.381 1.00 65.34 171 ALA B O 1
ATOM 3010 N N . ILE B 1 172 ? 4.775 -35.047 14.265 1.00 72.11 172 ILE B N 1
ATOM 3011 C CA . ILE B 1 172 ? 3.508 -35.634 14.687 1.00 71.70 172 ILE B CA 1
ATOM 3012 C C . ILE B 1 172 ? 2.478 -34.540 14.958 1.00 73.12 172 ILE B C 1
ATOM 3013 O O . ILE B 1 172 ? 1.309 -34.666 14.589 1.00 71.29 172 ILE B O 1
ATOM 3018 N N . GLU B 1 173 ? 2.927 -33.461 15.592 1.00 76.78 173 GLU B N 1
ATOM 3019 C CA . GLU B 1 173 ? 2.066 -32.318 15.882 1.00 82.75 173 GLU B CA 1
ATOM 3020 C C . GLU B 1 173 ? 1.514 -31.709 14.597 1.00 82.23 173 GLU B C 1
ATOM 3021 O O . GLU B 1 173 ? 0.311 -31.487 14.475 1.00 80.21 173 GLU B O 1
ATOM 3027 N N . GLN B 1 174 ? 2.402 -31.429 13.647 1.00 85.37 174 GLN B N 1
ATOM 3028 C CA . GLN B 1 174 ? 1.997 -30.884 12.354 1.00 83.82 174 GLN B CA 1
ATOM 3029 C C . GLN B 1 174 ? 1.026 -31.812 11.630 1.00 82.17 174 GLN B C 1
ATOM 3030 O O . GLN B 1 174 ? 0.025 -31.366 11.070 1.00 87.98 174 GLN B O 1
ATOM 3036 N N . ALA B 1 175 ? 1.329 -33.105 11.650 1.00 77.00 175 ALA B N 1
ATOM 3037 C CA . ALA B 1 175 ? 0.596 -34.081 10.851 1.00 74.37 175 ALA B CA 1
ATOM 3038 C C . ALA B 1 175 ? -0.743 -34.491 11.461 1.00 75.69 175 ALA B C 1
ATOM 3039 O O . ALA B 1 175 ? -1.714 -34.716 10.737 1.00 75.40 175 ALA B O 1
ATOM 3041 N N . PHE B 1 176 ? -0.801 -34.587 12.785 1.00 69.18 176 PHE B N 1
ATOM 3042 C CA . PHE B 1 176 ? -1.982 -35.143 13.441 1.00 71.18 176 PHE B CA 1
ATOM 3043 C C . PHE B 1 176 ? -2.602 -34.222 14.490 1.00 74.08 176 PHE B C 1
ATOM 3044 O O . PHE B 1 176 ? -3.732 -34.446 14.921 1.00 77.34 176 PHE B O 1
ATOM 3052 N N . GLY B 1 177 ? -1.873 -33.191 14.900 1.00 62.95 177 GLY B N 1
ATOM 3053 C CA . GLY B 1 177 ? -2.391 -32.264 15.891 1.00 63.88 177 GLY B CA 1
ATOM 3054 C C . GLY B 1 177 ? -1.669 -32.328 17.222 1.00 68.01 177 GLY B C 1
ATOM 3055 O O . GLY B 1 177 ? -0.920 -33.268 17.493 1.00 65.89 177 GLY B O 1
ATOM 3056 N N . ASN B 1 178 ? -1.893 -31.317 18.054 1.00 86.15 178 ASN B N 1
ATOM 3057 C CA . ASN B 1 178 ? -1.227 -31.227 19.345 1.00 87.53 178 ASN B CA 1
ATOM 3058 C C . ASN B 1 178 ? -1.642 -32.350 20.289 1.00 87.04 178 ASN B C 1
ATOM 3059 O O . ASN B 1 178 ? -0.845 -32.804 21.105 1.00 88.93 178 ASN B O 1
ATOM 3064 N N . GLU B 1 179 ? -2.884 -32.806 20.164 1.00 87.76 179 GLU B N 1
ATOM 3065 C CA . GLU B 1 179 ? -3.404 -33.846 21.045 1.00 87.23 179 GLU B CA 1
ATOM 3066 C C . GLU B 1 179 ? -2.678 -35.172 20.852 1.00 85.29 179 GLU B C 1
ATOM 3067 O O . GLU B 1 179 ? -2.364 -35.867 21.819 1.00 83.60 179 GLU B O 1
ATOM 3073 N N . MET B 1 180 ? -2.420 -35.517 19.597 1.00 74.71 180 MET B N 1
ATOM 3074 C CA . MET B 1 180 ? -1.752 -36.769 19.271 1.00 68.85 180 MET B CA 1
ATOM 3075 C C . MET B 1 180 ? -0.291 -36.734 19.707 1.00 71.26 180 MET B C 1
ATOM 3076 O O . MET B 1 180 ? 0.272 -37.750 20.115 1.00 71.73 180 MET B O 1
ATOM 3081 N N . ALA B 1 181 ? 0.319 -35.556 19.612 1.00 69.65 181 ALA B N 1
ATOM 3082 C CA . ALA B 1 181 ? 1.720 -35.386 19.975 1.00 69.32 181 ALA B CA 1
ATOM 3083 C C . ALA B 1 181 ? 1.952 -35.558 21.474 1.00 75.89 181 ALA B C 1
ATOM 3084 O O . ALA B 1 181 ? 2.993 -36.063 21.887 1.00 73.52 181 ALA B O 1
ATOM 3086 N N . GLU B 1 182 ? 0.979 -35.149 22.285 1.00 89.21 182 GLU B N 1
ATOM 3087 C CA . GLU B 1 182 ? 1.108 -35.249 23.737 1.00 87.43 182 GLU B CA 1
ATOM 3088 C C . GLU B 1 182 ? 1.034 -36.700 24.201 1.00 85.92 182 GLU B C 1
ATOM 3089 O O . GLU B 1 182 ? 1.758 -37.100 25.112 1.00 88.28 182 GLU B O 1
ATOM 3095 N N . LYS B 1 183 ? 0.150 -37.478 23.579 1.00 83.29 183 LYS B N 1
ATOM 3096 C CA . LYS B 1 183 ? 0.019 -38.899 23.891 1.00 79.55 183 LYS B CA 1
ATOM 3097 C C . LYS B 1 183 ? 1.338 -39.630 23.693 1.00 78.73 183 LYS B C 1
ATOM 3098 O O . LYS B 1 183 ? 1.772 -40.410 24.539 1.00 76.85 183 LYS B O 1
ATOM 3104 N N . ILE B 1 184 ? 1.968 -39.359 22.558 1.00 79.64 184 ILE B N 1
ATOM 3105 C CA . ILE B 1 184 ? 3.149 -40.090 22.127 1.00 77.17 184 ILE B CA 1
ATOM 3106 C C . ILE B 1 184 ? 4.432 -39.571 22.785 1.00 78.56 184 ILE B C 1
ATOM 3107 O O . ILE B 1 184 ? 5.308 -40.360 23.147 1.00 76.06 184 ILE B O 1
ATOM 3112 N N . LYS B 1 185 ? 4.538 -38.253 22.945 1.00 86.81 185 LYS B N 1
ATOM 3113 C CA . LYS B 1 185 ? 5.699 -37.644 23.598 1.00 89.83 185 LYS B CA 1
ATOM 3114 C C . LYS B 1 185 ? 5.954 -38.233 24.984 1.00 92.79 185 LYS B C 1
ATOM 3115 O O . LYS B 1 185 ? 5.042 -38.329 25.806 1.00 89.04 185 LYS B O 1
ATOM 3121 N N . GLY B 1 186 ? 7.200 -38.621 25.236 1.00 74.18 186 GLY B N 1
ATOM 3122 C CA . GLY B 1 186 ? 7.569 -39.219 26.504 1.00 72.77 186 GLY B CA 1
ATOM 3123 C C . GLY B 1 186 ? 7.600 -40.735 26.451 1.00 76.56 186 GLY B C 1
ATOM 3124 O O . GLY B 1 186 ? 8.150 -41.385 27.342 1.00 76.35 186 GLY B O 1
ATOM 3125 N N . ARG B 1 187 ? 6.999 -41.301 25.409 1.00 69.23 187 ARG B N 1
ATOM 3126 C CA . ARG B 1 187 ? 6.933 -42.750 25.266 1.00 62.38 187 ARG B CA 1
ATOM 3127 C C . ARG B 1 187 ? 7.443 -43.243 23.917 1.00 64.25 187 ARG B C 1
ATOM 3128 O O . ARG B 1 187 ? 7.128 -44.357 23.504 1.00 62.38 187 ARG B O 1
ATOM 3136 N N . ILE B 1 188 ? 8.215 -42.417 23.222 1.00 66.53 188 ILE B N 1
ATOM 3137 C CA . ILE B 1 188 ? 8.705 -42.803 21.904 1.00 62.05 188 ILE B CA 1
ATOM 3138 C C . ILE B 1 188 ? 9.964 -43.644 22.002 1.00 60.56 188 ILE B C 1
ATOM 3139 O O . ILE B 1 188 ? 10.820 -43.402 22.848 1.00 64.57 188 ILE B O 1
ATOM 3144 N N . ALA B 1 189 ? 10.065 -44.634 21.124 1.00 51.22 189 ALA B N 1
ATOM 3145 C CA . ALA B 1 189 ? 11.272 -45.432 21.000 1.00 51.38 189 ALA B CA 1
ATOM 3146 C C . ALA B 1 189 ? 11.477 -45.819 19.544 1.00 49.57 189 ALA B C 1
ATOM 3147 O O . ALA B 1 189 ? 10.676 -46.551 18.967 1.00 48.33 189 ALA B O 1
ATOM 3149 N N . ILE B 1 190 ? 12.556 -45.323 18.953 1.00 51.59 190 ILE B N 1
ATOM 3150 C CA . ILE B 1 190 ? 12.915 -45.713 17.601 1.00 50.32 190 ILE B CA 1
ATOM 3151 C C . ILE B 1 190 ? 13.858 -46.898 17.701 1.00 50.76 190 ILE B C 1
ATOM 3152 O O . ILE B 1 190 ? 14.963 -46.778 18.226 1.00 52.40 190 ILE B O 1
ATOM 3157 N N . ILE B 1 191 ? 13.403 -48.050 17.223 1.00 53.09 191 ILE B N 1
ATOM 3158 C CA . ILE B 1 191 ? 14.141 -49.294 17.389 1.00 54.77 191 ILE B CA 1
ATOM 3159 C C . ILE B 1 191 ? 14.540 -49.862 16.026 1.00 52.89 191 ILE B C 1
ATOM 3160 O O . ILE B 1 191 ? 14.018 -49.422 15.003 1.00 53.75 191 ILE B O 1
ATOM 3165 N N . PRO B 1 192 ? 15.480 -50.828 16.006 1.00 53.73 192 PRO B N 1
ATOM 3166 C CA . PRO B 1 192 ? 15.898 -51.435 14.737 1.00 53.48 192 PRO B CA 1
ATOM 3167 C C . PRO B 1 192 ? 14.741 -52.014 13.929 1.00 51.80 192 PRO B C 1
ATOM 3168 O O . PRO B 1 192 ? 13.777 -52.522 14.502 1.00 52.99 192 PRO B O 1
ATOM 3172 N N . ASP B 1 193 ? 14.851 -51.922 12.606 1.00 65.21 193 ASP B N 1
ATOM 3173 C CA . ASP B 1 193 ? 13.806 -52.366 11.689 1.00 62.05 193 ASP B CA 1
ATOM 3174 C C . ASP B 1 193 ? 13.412 -53.822 11.927 1.00 64.87 193 ASP B C 1
ATOM 3175 O O . ASP B 1 193 ? 12.234 -54.174 11.875 1.00 64.80 193 ASP B O 1
ATOM 3180 N N . ASP B 1 194 ? 14.409 -54.662 12.183 1.00 75.48 194 ASP B N 1
ATOM 3181 C CA . ASP B 1 194 ? 14.186 -56.089 12.381 1.00 78.65 194 ASP B CA 1
ATOM 3182 C C . ASP B 1 194 ? 13.430 -56.394 13.673 1.00 78.95 194 ASP B C 1
ATOM 3183 O O . ASP B 1 194 ? 12.624 -57.323 13.723 1.00 80.24 194 ASP B O 1
ATOM 3188 N N . VAL B 1 195 ? 13.688 -55.609 14.713 1.00 58.97 195 VAL B N 1
ATOM 3189 C CA . VAL B 1 195 ? 13.002 -55.787 15.989 1.00 60.91 195 VAL B CA 1
ATOM 3190 C C . VAL B 1 195 ? 11.562 -55.296 15.895 1.00 60.16 195 VAL B C 1
ATOM 3191 O O . VAL B 1 195 ? 10.642 -55.943 16.399 1.00 57.37 195 VAL B O 1
ATOM 3195 N N . PHE B 1 196 ? 11.375 -54.149 15.250 1.00 49.61 196 PHE B N 1
ATOM 3196 C CA . PHE B 1 196 ? 10.042 -53.604 15.013 1.00 48.13 196 PHE B CA 1
ATOM 3197 C C . PHE B 1 196 ? 9.176 -54.603 14.250 1.00 48.05 196 PHE B C 1
ATOM 3198 O O . PHE B 1 196 ? 8.008 -54.809 14.581 1.00 47.83 196 PHE B O 1
ATOM 3206 N N . ARG B 1 197 ? 9.761 -55.213 13.224 1.00 52.61 197 ARG B N 1
ATOM 3207 C CA . ARG B 1 197 ? 9.094 -56.250 12.445 1.00 53.26 197 ARG B CA 1
ATOM 3208 C C . ARG B 1 197 ? 8.666 -57.418 13.331 1.00 54.79 197 ARG B C 1
ATOM 3209 O O . ARG B 1 197 ? 7.521 -57.861 13.273 1.00 56.66 197 ARG B O 1
ATOM 3217 N N . ASP B 1 198 ? 9.598 -57.919 14.137 1.00 62.16 198 ASP B N 1
ATOM 3218 C CA . ASP B 1 198 ? 9.319 -59.032 15.042 1.00 66.46 198 ASP B CA 1
ATOM 3219 C C . ASP B 1 198 ? 8.185 -58.711 16.007 1.00 61.93 198 ASP B C 1
ATOM 3220 O O . ASP B 1 198 ? 7.289 -59.527 16.218 1.00 66.12 198 ASP B O 1
ATOM 3225 N N . LEU B 1 199 ? 8.228 -57.515 16.584 1.00 53.58 199 LEU B N 1
ATOM 3226 C CA . LEU B 1 199 ? 7.211 -57.087 17.537 1.00 54.16 199 LEU B CA 1
ATOM 3227 C C . LEU B 1 199 ? 5.852 -56.917 16.875 1.00 56.14 199 LEU B C 1
ATOM 3228 O O . LEU B 1 199 ? 4.827 -57.299 17.433 1.00 59.70 199 LEU B O 1
ATOM 3233 N N . VAL B 1 200 ? 5.850 -56.340 15.680 1.00 58.42 200 VAL B N 1
ATOM 3234 C CA . VAL B 1 200 ? 4.606 -56.030 14.989 1.00 60.86 200 VAL B CA 1
ATOM 3235 C C . VAL B 1 200 ? 3.915 -57.298 14.482 1.00 65.00 200 VAL B C 1
ATOM 3236 O O . VAL B 1 200 ? 2.708 -57.297 14.236 1.00 69.85 200 VAL B O 1
ATOM 3240 N N . GLU B 1 201 ? 4.677 -58.380 14.347 1.00 84.25 201 GLU B N 1
ATOM 3241 C CA . GLU B 1 201 ? 4.123 -59.653 13.893 1.00 89.83 201 GLU B CA 1
ATOM 3242 C C . GLU B 1 201 ? 3.812 -60.607 15.043 1.00 90.37 201 GLU B C 1
ATOM 3243 O O . GLU B 1 201 ? 2.911 -61.440 14.939 1.00 94.60 201 GLU B O 1
ATOM 3249 N N . LEU B 1 202 ? 4.555 -60.486 16.139 1.00 78.47 202 LEU B N 1
ATOM 3250 C CA . LEU B 1 202 ? 4.431 -61.427 17.247 1.00 83.43 202 LEU B CA 1
ATOM 3251 C C . LEU B 1 202 ? 3.859 -60.795 18.514 1.00 78.32 202 LEU B C 1
ATOM 3252 O O . LEU B 1 202 ? 4.168 -61.227 19.623 1.00 81.57 202 LEU B O 1
ATOM 3257 N N . SER B 1 203 ? 3.025 -59.775 18.345 1.00 87.97 203 SER B N 1
ATOM 3258 C CA . SER B 1 203 ? 2.323 -59.163 19.468 1.00 88.67 203 SER B CA 1
ATOM 3259 C C . SER B 1 203 ? 0.878 -58.876 19.087 1.00 88.35 203 SER B C 1
ATOM 3260 O O . SER B 1 203 ? 0.516 -57.725 18.839 1.00 84.92 203 SER B O 1
ATOM 3263 N N . THR B 1 204 ? 0.072 -59.938 19.052 1.00 111.76 204 THR B N 1
ATOM 3264 C CA . THR B 1 204 ? -1.324 -59.910 18.606 1.00 112.55 204 THR B CA 1
ATOM 3265 C C . THR B 1 204 ? -1.533 -58.987 17.409 1.00 111.77 204 THR B C 1
ATOM 3266 O O . THR B 1 204 ? -0.710 -58.942 16.493 1.00 103.85 204 THR B O 1
ATOM 3270 N N . GLU B 1 228 ? -4.038 -61.411 14.524 1.00 95.73 228 GLU B N 1
ATOM 3271 C CA . GLU B 1 228 ? -5.314 -61.496 15.2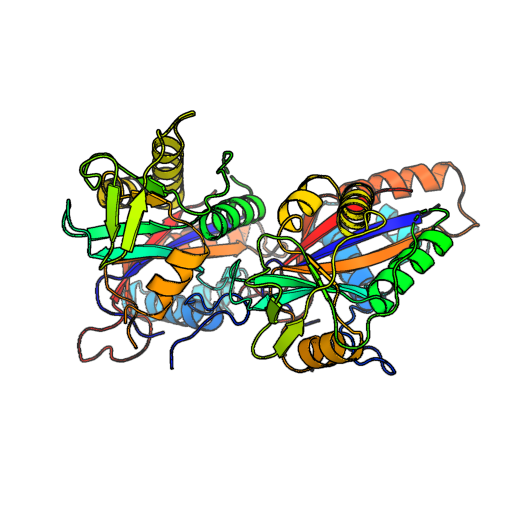23 1.00 96.57 228 GLU B CA 1
ATOM 3272 C C . GLU B 1 228 ? -5.951 -60.113 15.332 1.00 91.49 228 GLU B C 1
ATOM 3273 O O . GLU B 1 228 ? -6.862 -59.779 14.574 1.00 89.49 228 GLU B O 1
ATOM 3279 N N . TYR B 1 229 ? -5.466 -59.314 16.278 1.00 81.49 229 TYR B N 1
ATOM 3280 C CA . TYR B 1 229 ? -5.956 -57.953 16.466 1.00 75.88 229 TYR B CA 1
ATOM 3281 C C . TYR B 1 229 ? -4.815 -56.946 16.478 1.00 70.44 229 TYR B C 1
ATOM 3282 O O . TYR B 1 229 ? -3.797 -57.166 17.128 1.00 72.61 229 TYR B O 1
ATOM 3291 N N . ILE B 1 230 ? -4.986 -55.833 15.774 1.00 72.50 230 ILE B N 1
ATOM 3292 C CA . ILE B 1 230 ? -4.094 -54.700 15.969 1.00 67.83 230 ILE B CA 1
ATOM 3293 C C . ILE B 1 230 ? -4.450 -54.092 17.318 1.00 66.85 230 ILE B C 1
ATOM 3294 O O . ILE B 1 230 ? -5.607 -53.748 17.553 1.00 65.45 230 ILE B O 1
ATOM 3299 N N . PRO B 1 231 ? -3.462 -53.974 18.218 1.00 49.94 231 PRO B N 1
ATOM 3300 C CA . PRO B 1 231 ? -3.723 -53.454 19.564 1.00 50.43 231 PRO B CA 1
ATOM 3301 C C . PRO B 1 231 ? -4.324 -52.054 19.550 1.00 49.95 231 PRO B C 1
ATOM 3302 O O . PRO B 1 231 ? -4.204 -51.332 18.559 1.00 48.98 231 PRO B O 1
ATOM 3306 N N . SER B 1 232 ? -4.955 -51.674 20.654 1.00 55.60 232 SER B N 1
ATOM 3307 C CA . SER B 1 232 ? -5.343 -50.289 20.861 1.00 57.44 232 SER B CA 1
ATOM 3308 C C . SER B 1 232 ? -4.075 -49.455 20.969 1.00 55.00 232 SER B C 1
ATOM 3309 O O . SER B 1 232 ? -3.000 -49.996 21.227 1.00 54.59 232 SER B O 1
ATOM 3312 N N . ASP B 1 233 ? -4.208 -48.150 20.748 1.00 56.89 233 ASP B N 1
ATOM 3313 C CA . ASP B 1 233 ? -3.096 -47.206 20.849 1.00 56.85 233 ASP B CA 1
ATOM 3314 C C . ASP B 1 233 ? -2.096 -47.431 19.719 1.00 55.75 233 ASP B C 1
ATOM 3315 O O . ASP B 1 233 ? -0.891 -47.248 19.891 1.00 55.71 233 ASP B O 1
ATOM 3320 N N . THR B 1 234 ? -2.609 -47.841 18.564 1.00 47.16 234 THR B N 1
ATOM 3321 C CA . THR B 1 234 ? -1.806 -47.937 17.353 1.00 46.04 234 THR B CA 1
ATOM 3322 C C . THR B 1 234 ? -2.142 -46.765 16.441 1.00 46.38 234 THR B C 1
ATOM 3323 O O . THR B 1 234 ? -3.311 -46.422 16.269 1.00 47.14 234 THR B O 1
ATOM 3327 N N . LEU B 1 235 ? -1.118 -46.147 15.863 1.00 45.71 235 LEU B N 1
ATOM 3328 C CA . LEU B 1 235 ? -1.325 -44.989 15.005 1.00 46.49 235 LEU B CA 1
ATOM 3329 C C . LEU B 1 235 ? -1.016 -45.300 13.543 1.00 46.27 235 LEU B C 1
ATOM 3330 O O . LEU B 1 235 ? 0.134 -45.551 13.177 1.00 45.25 235 LEU B O 1
ATOM 3335 N N . PHE B 1 236 ? -2.054 -45.285 12.714 1.00 52.43 236 PHE B N 1
ATOM 3336 C CA . PHE B 1 236 ? -1.881 -45.402 11.273 1.00 52.19 236 PHE B CA 1
ATOM 3337 C C . PHE B 1 236 ? -1.902 -44.023 10.632 1.00 53.58 236 PHE B C 1
ATOM 3338 O O . PHE B 1 236 ? -2.382 -43.062 11.233 1.00 55.27 236 PHE B O 1
ATOM 3346 N N . TYR B 1 237 ? -1.392 -43.927 9.408 1.00 52.66 237 TYR B N 1
ATOM 3347 C CA . TYR B 1 237 ? -1.519 -42.697 8.639 1.00 54.29 237 TYR B CA 1
ATOM 3348 C C . TYR B 1 237 ? -1.809 -43.023 7.178 1.00 54.39 237 TYR B C 1
ATOM 3349 O O . TYR B 1 237 ? -1.462 -44.100 6.696 1.00 53.27 237 TYR B O 1
ATOM 3358 N N . SER B 1 238 ? -2.450 -42.093 6.479 1.00 57.26 238 SER B N 1
ATOM 3359 C CA . SER B 1 238 ? -2.821 -42.305 5.083 1.00 55.06 238 SER B CA 1
ATOM 3360 C C . SER B 1 238 ? -2.941 -40.989 4.323 1.00 56.39 238 SER B C 1
ATOM 3361 O O . SER B 1 238 ? -3.359 -39.975 4.885 1.00 59.58 238 SER B O 1
ATOM 3364 N N . LEU B 1 239 ? -2.569 -41.006 3.047 1.00 53.23 239 LEU B N 1
ATOM 3365 C CA . LEU B 1 239 ? -2.698 -39.825 2.204 1.00 55.29 239 LEU B CA 1
ATOM 3366 C C . LEU B 1 239 ? -4.048 -39.789 1.504 1.00 56.91 239 LEU B C 1
ATOM 3367 O O . LEU B 1 239 ? -4.509 -40.801 0.978 1.00 56.63 239 LEU B O 1
ATOM 3372 N N . ILE B 1 240 ? -4.683 -38.622 1.510 1.00 57.03 240 ILE B N 1
ATOM 3373 C CA . ILE B 1 240 ? -5.824 -38.380 0.635 1.00 59.59 240 ILE B CA 1
ATOM 3374 C C . ILE B 1 240 ? -5.383 -37.377 -0.426 1.00 61.00 240 ILE B C 1
ATOM 3375 O O . ILE B 1 240 ? -5.168 -36.202 -0.132 1.00 62.18 240 ILE B O 1
ATOM 3380 N N . LEU B 1 241 ? -5.237 -37.851 -1.659 1.00 55.12 241 LEU B N 1
ATOM 3381 C CA . LEU B 1 241 ? -4.743 -37.007 -2.740 1.00 56.80 241 LEU B CA 1
ATOM 3382 C C . LEU B 1 241 ? -5.877 -36.553 -3.650 1.00 59.78 241 LEU B C 1
ATOM 3383 O O . LEU B 1 241 ? -6.729 -37.349 -4.041 1.00 60.26 241 LEU B O 1
ATOM 3388 N N . VAL B 1 242 ? -5.885 -35.265 -3.976 1.00 73.14 242 VAL B N 1
ATOM 3389 C CA . VAL B 1 242 ? -6.874 -34.717 -4.893 1.00 77.12 242 VAL B CA 1
ATOM 3390 C C . VAL B 1 242 ? -6.380 -34.841 -6.330 1.00 77.49 242 VAL B C 1
ATOM 3391 O O . VAL B 1 242 ? -5.287 -34.379 -6.661 1.00 77.13 242 VAL B O 1
ATOM 3395 N N . THR B 1 243 ? -7.184 -35.486 -7.171 1.00 89.95 243 THR B N 1
ATOM 3396 C CA . THR B 1 243 ? -6.845 -35.689 -8.577 1.00 99.90 243 THR B CA 1
ATOM 3397 C C . THR B 1 243 ? -6.588 -34.372 -9.302 1.00 100.16 243 THR B C 1
ATOM 3398 O O . THR B 1 243 ? -7.227 -33.363 -9.006 1.00 99.38 243 THR B O 1
ATOM 3402 N N . PRO B 1 244 ? -5.639 -34.377 -10.252 1.00 86.62 244 PRO B N 1
ATOM 3403 C CA . PRO B 1 244 ? -5.324 -33.179 -11.040 1.00 92.66 244 PRO B CA 1
ATOM 3404 C C . PRO B 1 244 ? -6.507 -32.702 -11.883 1.00 97.77 244 PRO B C 1
ATOM 3405 O O . PRO B 1 244 ? -6.560 -31.531 -12.258 1.00 96.68 244 PRO B O 1
ATOM 3409 N N . ARG B 1 245 ? -7.442 -33.603 -12.171 1.00 138.96 245 ARG B N 1
ATOM 3410 C CA . ARG B 1 245 ? -8.619 -33.273 -12.971 1.00 141.35 245 ARG B CA 1
ATOM 3411 C C . ARG B 1 245 ? -9.639 -32.437 -12.199 1.00 142.47 245 ARG B C 1
ATOM 3412 O O . ARG B 1 245 ? -10.679 -32.063 -12.743 1.00 141.07 245 ARG B O 1
ATOM 3420 N N . ALA B 1 246 ? -9.340 -32.144 -10.938 1.00 130.92 246 ALA B N 1
ATOM 3421 C CA . ALA B 1 246 ? -10.276 -31.430 -10.079 1.00 133.06 246 ALA B CA 1
ATOM 3422 C C . ALA B 1 246 ? -10.264 -29.943 -10.420 1.00 135.65 246 ALA B C 1
ATOM 3423 O O . ALA B 1 246 ? -9.205 -29.365 -10.671 1.00 134.90 246 ALA B O 1
ATOM 3425 N N . LYS B 1 247 ? -11.446 -29.334 -10.433 1.00 148.32 247 LYS B N 1
ATOM 3426 C CA . LYS B 1 247 ? -11.580 -27.912 -10.728 1.00 151.33 247 LYS B CA 1
ATOM 3427 C C . LYS B 1 247 ? -11.555 -27.085 -9.435 1.00 151.90 247 LYS B C 1
ATOM 3428 O O . LYS B 1 247 ? -11.556 -27.645 -8.341 1.00 150.10 247 LYS B O 1
ATOM 3434 N N . ASP B 1 248 ? -11.538 -25.760 -9.567 1.00 159.70 248 ASP B N 1
ATOM 3435 C CA . ASP B 1 248 ? -11.458 -24.868 -8.410 1.00 160.61 248 ASP B CA 1
ATOM 3436 C C . ASP B 1 248 ? -12.713 -24.924 -7.560 1.00 162.40 248 ASP B C 1
ATOM 3437 O O . ASP B 1 248 ? -12.660 -24.779 -6.334 1.00 161.83 248 ASP B O 1
ATOM 3442 N N . ASN B 1 249 ? -13.839 -25.132 -8.234 1.00 168.12 249 ASN B N 1
ATOM 3443 C CA . ASN B 1 249 ? -15.138 -25.243 -7.589 1.00 170.23 249 ASN B CA 1
ATOM 3444 C C . ASN B 1 249 ? -15.252 -26.513 -6.764 1.00 167.32 249 ASN B C 1
ATOM 3445 O O . ASN B 1 249 ? -16.063 -26.597 -5.848 1.00 168.33 249 ASN B O 1
ATOM 3450 N N . ASP B 1 250 ? -14.469 -27.518 -7.146 1.00 121.78 250 ASP B N 1
ATOM 3451 C CA . ASP B 1 250 ? -14.459 -28.812 -6.472 1.00 120.94 250 ASP B CA 1
ATOM 3452 C C . ASP B 1 250 ? -13.652 -28.809 -5.175 1.00 113.80 250 ASP B C 1
ATOM 3453 O O . ASP B 1 250 ? -13.973 -29.546 -4.245 1.00 110.60 250 ASP B O 1
ATOM 3458 N N . MET B 1 251 ? -12.607 -27.987 -5.118 1.00 119.99 251 MET B N 1
ATOM 3459 C CA . MET B 1 251 ? -11.733 -27.927 -3.946 1.00 113.04 251 MET B CA 1
ATOM 3460 C C . MET B 1 251 ? -12.471 -27.421 -2.714 1.00 114.54 251 MET B C 1
ATOM 3461 O O . MET B 1 251 ? -12.110 -27.750 -1.585 1.00 113.11 251 MET B O 1
ATOM 3466 N N . ALA B 1 252 ? -13.502 -26.614 -2.940 1.00 110.69 252 ALA B N 1
ATOM 3467 C CA . ALA B 1 252 ? -14.312 -26.080 -1.854 1.00 111.69 252 ALA B CA 1
ATOM 3468 C C . ALA B 1 252 ? -15.228 -27.167 -1.306 1.00 110.04 252 ALA B C 1
ATOM 3469 O O . ALA B 1 252 ? -15.549 -27.185 -0.117 1.00 109.69 252 ALA B O 1
ATOM 3471 N N . LEU B 1 253 ? -15.648 -28.071 -2.186 1.00 99.23 253 LEU B N 1
ATOM 3472 C CA . LEU B 1 253 ? -16.493 -29.190 -1.793 1.00 99.00 253 LEU B CA 1
ATOM 3473 C C . LEU B 1 253 ? -15.707 -30.204 -0.973 1.00 94.63 253 LEU B C 1
ATOM 3474 O O . LEU B 1 253 ? -16.163 -30.662 0.075 1.00 91.58 253 LEU B O 1
ATOM 3479 N N . ILE B 1 254 ? -14.525 -30.556 -1.470 1.00 90.54 254 ILE B N 1
ATOM 3480 C CA . ILE B 1 254 ? -13.637 -31.487 -0.785 1.00 85.49 254 ILE B CA 1
ATOM 3481 C C . ILE B 1 254 ? -13.254 -30.992 0.607 1.00 84.37 254 ILE B C 1
ATOM 3482 O O . ILE B 1 254 ? -13.357 -31.734 1.582 1.00 82.13 254 ILE B O 1
ATOM 3487 N N . LYS B 1 255 ? -12.818 -29.739 0.694 1.00 95.07 255 LYS B N 1
ATOM 3488 C CA . LYS B 1 255 ? -12.399 -29.161 1.968 1.00 96.56 255 LYS B CA 1
ATOM 3489 C C . LYS B 1 255 ? -13.541 -29.177 2.982 1.00 101.29 255 LYS B C 1
ATOM 3490 O O . LYS B 1 255 ? -13.325 -29.396 4.174 1.00 99.51 255 LYS B O 1
ATOM 3496 N N . GLU B 1 256 ? -14.755 -28.944 2.496 1.00 122.58 256 GLU B N 1
ATOM 3497 C CA . GLU B 1 256 ? -15.932 -28.898 3.354 1.00 123.91 256 GLU B CA 1
ATOM 3498 C C . GLU B 1 256 ? -16.316 -30.282 3.872 1.00 121.99 256 GLU B C 1
ATOM 3499 O O . GLU B 1 256 ? -16.508 -30.471 5.073 1.00 122.96 256 GLU B O 1
ATOM 3505 N N . VAL B 1 257 ? -16.420 -31.245 2.962 1.00 86.20 257 VAL B N 1
ATOM 3506 C CA . VAL B 1 257 ? -16.849 -32.597 3.312 1.00 85.49 257 VAL B CA 1
ATOM 3507 C C . VAL B 1 257 ? -15.780 -33.372 4.089 1.00 82.60 257 VAL B C 1
ATOM 3508 O O . VAL B 1 257 ? -16.085 -34.022 5.090 1.00 79.11 257 VAL B O 1
ATOM 3512 N N . LEU B 1 258 ? -14.532 -33.304 3.632 1.00 89.44 258 LEU B N 1
ATOM 3513 C CA . LEU B 1 258 ? -13.434 -33.975 4.326 1.00 84.07 258 LEU B CA 1
ATOM 3514 C C . LEU B 1 258 ? -13.182 -33.355 5.698 1.00 83.42 258 LEU B C 1
ATOM 3515 O O . LEU B 1 258 ? -12.804 -34.051 6.639 1.00 83.23 258 LEU B O 1
ATOM 3520 N N . GLY B 1 259 ? -13.380 -32.044 5.797 1.00 101.14 259 GLY B N 1
ATOM 3521 C CA . GLY B 1 259 ? -13.234 -31.332 7.056 1.00 102.52 259 GLY B CA 1
ATOM 3522 C C . GLY B 1 259 ? -14.064 -31.911 8.188 1.00 104.93 259 GLY B C 1
ATOM 3523 O O . GLY B 1 259 ? -13.662 -31.865 9.351 1.00 102.23 259 GLY B O 1
ATOM 3524 N N . LYS B 1 260 ? -15.226 -32.458 7.843 1.00 87.50 260 LYS B N 1
ATOM 3525 C CA . LYS B 1 260 ? -16.129 -33.068 8.817 1.00 87.85 260 LYS B CA 1
ATOM 3526 C C . LYS B 1 260 ? -15.524 -34.279 9.524 1.00 85.02 260 LYS B C 1
ATOM 3527 O O . LYS B 1 260 ? -15.945 -34.639 10.623 1.00 82.43 260 LYS B O 1
ATOM 3533 N N . ILE B 1 261 ? -14.532 -34.897 8.893 1.00 92.47 261 ILE B N 1
ATOM 3534 C CA . ILE B 1 261 ? -13.947 -36.140 9.386 1.00 83.54 261 ILE B CA 1
ATOM 3535 C C . ILE B 1 261 ? -13.016 -35.919 10.583 1.00 83.49 261 ILE B C 1
ATOM 3536 O O . ILE B 1 261 ? -12.923 -36.766 11.475 1.00 79.68 261 ILE B O 1
ATOM 3541 N N . ASN B 1 262 ? -12.353 -34.767 10.616 1.00 75.79 262 ASN B N 1
ATOM 3542 C CA . ASN B 1 262 ? -11.357 -34.472 11.645 1.00 73.39 262 ASN B CA 1
ATOM 3543 C C . ASN B 1 262 ? -11.889 -34.534 13.077 1.00 75.76 262 ASN B C 1
ATOM 3544 O O . ASN B 1 262 ? -12.849 -33.846 13.426 1.00 81.61 262 ASN B O 1
ATOM 3549 N N . GLY B 1 263 ? -11.256 -35.365 13.899 1.00 73.33 263 GLY B N 1
ATOM 3550 C CA . GLY B 1 263 ? -11.575 -35.439 15.314 1.00 70.97 263 GLY B CA 1
ATOM 3551 C C . GLY B 1 263 ? -12.757 -36.325 15.660 1.00 72.33 263 GLY B C 1
ATOM 3552 O O . GLY B 1 263 ? -13.234 -36.313 16.795 1.00 71.47 263 GLY B O 1
ATOM 3553 N N . LYS B 1 264 ? -13.235 -37.091 14.685 1.00 59.78 264 LYS B N 1
ATOM 3554 C CA . LYS B 1 264 ? -14.409 -37.934 14.887 1.00 60.23 264 LYS B CA 1
ATOM 3555 C C . LYS B 1 264 ? -14.030 -39.384 15.175 1.00 57.79 264 LYS B C 1
ATOM 3556 O O . LYS B 1 264 ? -12.851 -39.737 15.191 1.00 55.70 264 LYS B O 1
ATOM 3562 N N . TYR B 1 265 ? -15.039 -40.224 15.388 1.00 65.32 265 TYR B N 1
ATOM 3563 C CA . TYR B 1 265 ? -14.814 -41.628 15.717 1.00 63.18 265 TYR B CA 1
ATOM 3564 C C . TYR B 1 265 ? -15.470 -42.558 14.701 1.00 63.22 265 TYR B C 1
ATOM 3565 O O . TYR B 1 265 ? -16.673 -42.473 14.449 1.00 70.46 265 TYR B O 1
ATOM 3574 N N . LEU B 1 266 ? -14.668 -43.446 14.124 1.00 69.33 266 LEU B N 1
ATOM 3575 C CA . LEU B 1 266 ? -15.148 -44.383 13.116 1.00 72.98 266 LEU B CA 1
ATOM 3576 C C . LEU B 1 266 ? -14.906 -45.829 13.529 1.00 71.73 266 LEU B C 1
ATOM 3577 O O . LEU B 1 266 ? -14.120 -46.104 14.435 1.00 70.57 266 LEU B O 1
ATOM 3582 N N . GLN B 1 267 ? -15.597 -46.748 12.864 1.00 70.97 267 GLN B N 1
ATOM 3583 C CA . GLN B 1 267 ? -15.411 -48.170 13.114 1.00 72.33 267 GLN B CA 1
ATOM 3584 C C . GLN B 1 267 ? -14.842 -48.847 11.872 1.00 71.79 267 GLN B C 1
ATOM 3585 O O . GLN B 1 267 ? -15.401 -48.740 10.781 1.00 71.60 267 GLN B O 1
ATOM 3591 N N . ILE B 1 268 ? -13.726 -49.546 12.052 1.00 71.99 268 ILE B N 1
ATOM 3592 C CA . ILE B 1 268 ? -13.020 -50.174 10.943 1.00 70.30 268 ILE B CA 1
ATOM 3593 C C . ILE B 1 268 ? -12.805 -51.663 11.186 1.00 70.34 268 ILE B C 1
ATOM 3594 O O . ILE B 1 268 ? -12.244 -52.058 12.206 1.00 72.64 268 ILE B O 1
ATOM 3599 N N . GLY B 1 269 ? -13.248 -52.487 10.244 1.00 79.28 269 GLY B N 1
ATOM 3600 C CA . GLY B 1 269 ? -12.972 -53.910 10.294 1.00 85.01 269 GLY B CA 1
ATOM 3601 C C . GLY B 1 269 ? -14.048 -54.735 10.971 1.00 88.83 269 GLY B C 1
ATOM 3602 O O . GLY B 1 269 ? -15.174 -54.275 11.161 1.00 92.69 269 GLY B O 1
ATOM 3603 N N . GLY B 1 270 ? -13.693 -55.963 11.335 1.00 92.85 270 GLY B N 1
ATOM 3604 C CA . GLY B 1 270 ? -14.648 -56.917 11.866 1.00 94.61 270 GLY B CA 1
ATOM 3605 C C . GLY B 1 270 ? -14.911 -56.781 13.352 1.00 100.06 270 GLY B C 1
ATOM 3606 O O . GLY B 1 270 ? -14.184 -56.079 14.058 1.00 98.70 270 GLY B O 1
ATOM 3607 N N . ASN B 1 271 ? -15.977 -57.438 13.806 1.00 100.68 271 ASN B N 1
ATOM 3608 C CA . ASN B 1 271 ? -16.353 -57.505 15.219 1.00 102.07 271 ASN B CA 1
ATOM 3609 C C . ASN B 1 271 ? -16.754 -56.155 15.808 1.00 98.09 271 ASN B C 1
ATOM 3610 O O . ASN B 1 271 ? -16.258 -55.756 16.860 1.00 92.47 271 ASN B O 1
ATOM 3615 N N . GLU B 1 272 ? -17.666 -55.462 15.135 1.00 120.26 272 GLU B N 1
ATOM 3616 C CA . GLU B 1 272 ? -18.182 -54.198 15.646 1.00 118.23 272 GLU B CA 1
ATOM 3617 C C . GLU B 1 272 ? -19.032 -54.416 16.894 1.00 121.28 272 GLU B C 1
ATOM 3618 O O . GLU B 1 272 ? -19.043 -53.585 17.800 1.00 117.78 272 GLU B O 1
ATOM 3624 N N . THR B 1 273 ? -19.724 -55.550 16.941 1.00 109.06 273 THR B N 1
ATOM 3625 C CA . THR B 1 273 ? -20.701 -55.817 17.993 1.00 108.27 273 THR B CA 1
ATOM 3626 C C . THR B 1 273 ? -20.068 -56.097 19.354 1.00 107.43 273 THR B C 1
ATOM 3627 O O . THR B 1 273 ? -20.731 -55.982 20.385 1.00 107.34 273 THR B O 1
ATOM 3631 N N . VAL B 1 274 ? -18.790 -56.460 19.362 1.00 82.69 274 VAL B N 1
ATOM 3632 C CA . VAL B 1 274 ? -18.098 -56.739 20.616 1.00 81.58 274 VAL B CA 1
ATOM 3633 C C . VAL B 1 274 ? -16.994 -55.721 20.877 1.00 75.32 274 VAL B C 1
ATOM 3634 O O . VAL B 1 274 ? -16.003 -56.021 21.544 1.00 73.70 274 VAL B O 1
ATOM 3638 N N . GLY B 1 275 ? -17.176 -54.515 20.348 1.00 82.72 275 GLY B N 1
ATOM 3639 C CA . GLY B 1 275 ? -16.307 -53.397 20.665 1.00 80.97 275 GLY B CA 1
ATOM 3640 C C . GLY B 1 275 ? -14.930 -53.453 20.034 1.00 79.87 275 GLY B C 1
ATOM 3641 O O . GLY B 1 275 ? -13.936 -53.141 20.687 1.00 77.75 275 GLY B O 1
ATOM 3642 N N . LYS B 1 276 ? -14.861 -53.862 18.771 1.00 68.11 276 LYS B N 1
ATOM 3643 C CA . LYS B 1 276 ? -13.580 -53.918 18.075 1.00 65.88 276 LYS B CA 1
ATOM 3644 C C . LYS B 1 276 ? -13.553 -52.993 16.861 1.00 64.52 276 LYS B C 1
ATOM 3645 O O . LYS B 1 276 ? -14.558 -52.823 16.171 1.00 67.31 276 LYS B O 1
ATOM 3651 N N . GLY B 1 277 ? -12.393 -52.397 16.609 1.00 90.97 277 GLY B N 1
ATOM 3652 C CA . GLY B 1 277 ? -12.188 -51.589 15.422 1.00 90.82 277 GLY B CA 1
ATOM 3653 C C . GLY B 1 277 ? -12.661 -50.150 15.500 1.00 88.94 277 GLY B C 1
ATOM 3654 O O . GLY B 1 277 ? -12.882 -49.518 14.469 1.00 91.10 277 GLY B O 1
ATOM 3655 N N . PHE B 1 278 ? -12.803 -49.620 16.710 1.00 60.29 278 PHE B N 1
ATOM 3656 C CA . PHE B 1 278 ? -13.147 -48.212 16.876 1.00 60.71 278 PHE B CA 1
ATOM 3657 C C . PHE B 1 278 ? -11.890 -47.351 16.908 1.00 59.62 278 PHE B C 1
ATOM 3658 O O . PHE B 1 278 ? -10.999 -47.571 17.727 1.00 59.32 278 PHE B O 1
ATOM 3666 N N . VAL B 1 279 ? -11.821 -46.379 16.005 1.00 58.83 279 VAL B N 1
ATOM 3667 C CA . VAL B 1 279 ? -10.630 -45.549 15.852 1.00 57.62 279 VAL B CA 1
ATOM 3668 C C . VAL B 1 279 ? -10.973 -44.063 15.897 1.00 60.54 279 VAL B C 1
ATOM 3669 O O . VAL B 1 279 ? -12.091 -43.664 15.567 1.00 63.22 279 VAL B O 1
ATOM 3673 N N . LYS B 1 280 ? -10.011 -43.247 16.316 1.00 61.31 280 LYS B N 1
ATOM 3674 C CA . LYS B 1 280 ? -10.169 -41.798 16.260 1.00 63.17 280 LYS B CA 1
ATOM 3675 C C . LYS B 1 280 ? -9.421 -41.249 15.056 1.00 66.22 280 LYS B C 1
ATOM 3676 O O . LYS B 1 280 ? -8.228 -41.499 14.889 1.00 63.91 280 LYS B O 1
ATOM 3682 N N . VAL B 1 281 ? -10.127 -40.494 14.222 1.00 75.61 281 VAL B N 1
ATOM 3683 C CA . VAL B 1 281 ? -9.546 -39.992 12.986 1.00 70.51 281 VAL B CA 1
ATOM 3684 C C . VAL B 1 281 ? -9.191 -38.511 13.066 1.00 72.84 281 VAL B C 1
ATOM 3685 O O . VAL B 1 281 ? -9.971 -37.699 13.560 1.00 82.16 281 VAL B O 1
ATOM 3689 N N . THR B 1 282 ? -8.007 -38.173 12.566 1.00 61.22 282 THR B N 1
ATOM 3690 C CA . THR B 1 282 ? -7.605 -36.786 12.382 1.00 67.95 282 THR B CA 1
ATOM 3691 C C . THR B 1 282 ? -7.441 -36.523 10.894 1.00 68.67 282 THR B C 1
ATOM 3692 O O . THR B 1 282 ? -7.148 -37.440 10.128 1.00 65.83 282 THR B O 1
ATOM 3696 N N . LEU B 1 283 ? -7.631 -35.276 10.480 1.00 67.87 283 LEU B N 1
ATOM 3697 C CA . LEU B 1 283 ? -7.469 -34.926 9.075 1.00 66.51 283 LEU B CA 1
ATOM 3698 C C . LEU B 1 283 ? -6.997 -33.482 8.925 1.00 69.17 283 LEU B C 1
ATOM 3699 O O . LEU B 1 283 ? -7.658 -32.551 9.385 1.00 75.64 283 LEU B O 1
ATOM 3704 N N . LYS B 1 284 ? -5.849 -33.306 8.275 1.00 78.37 284 LYS B N 1
ATOM 3705 C CA . LYS B 1 284 ? -5.226 -31.991 8.141 1.00 79.79 284 LYS B CA 1
ATOM 3706 C C . LYS B 1 284 ? -4.742 -31.759 6.714 1.00 81.42 284 LYS B C 1
ATOM 3707 O O . LYS B 1 284 ? -4.298 -32.692 6.046 1.00 82.70 284 LYS B O 1
ATOM 3713 N N . GLU B 1 285 ? -4.826 -30.516 6.248 1.00 104.68 285 GLU B N 1
ATOM 3714 C CA . GLU B 1 285 ? -4.282 -30.168 4.939 1.00 104.88 285 GLU B CA 1
ATOM 3715 C C . GLU B 1 285 ? -2.766 -30.021 4.993 1.00 107.18 285 GLU B C 1
ATOM 3716 O O . GLU B 1 285 ? -2.143 -30.248 6.031 1.00 105.95 285 GLU B O 1
ATOM 3722 N N . VAL B 1 286 ? -2.182 -29.632 3.864 1.00 103.49 286 VAL B N 1
ATOM 3723 C CA . VAL B 1 286 ? -0.746 -29.390 3.773 1.00 105.63 286 VAL B CA 1
ATOM 3724 C C . VAL B 1 286 ? -0.466 -28.038 3.124 1.00 105.49 286 VAL B C 1
ATOM 3725 O O . VAL B 1 286 ? 0.211 -27.187 3.701 1.00 104.88 286 VAL B O 1
#

GO terms:
  GO:0005515 protein binding (F, IPI)